Protein AF-0000000075735349 (afdb_homodimer)

Organism: Rhodopseudomonas palustris (strain ATCC BAA-98 / CGA009) (NCBI:txid258594)

Secondary structure (DSSP, 8-state):
-----TT-EEEESS-SSHHHHHHHHHHHHTT-EEEEE-TT----S-S-SPPHHHHHHHHHHHTT-EEEEE---TT-HHHHHHHHHHHHHHHS---EEEE-------B-GGG--HHHHHHHIIIIIIHHHHHHHHHHHHHHHHT-EEEEEE--HHHHH--TTBHHHHHHHHHHHHHHHHHHHHHGGGTEEEEEEEE----HHHHHHS-HHHHTT-SGGGTHHHHHHHTSTT--SS-EEEEETTEEEEEEEEE---EE--GGG-SHHHHHHTHHHHT--TT-B--SSHHHHHHHHHHHHHHHHT---/-----TT-EEEESS-SSHHHHHHHHHHHHTT-EEEEE-TT----S-S-SPPHHHHHHHHHHHTT-EEEEE---TT-HHHHHHHHHHHHHHHS---EEEE-------B-GGG--HHHHHHHIIIIIIHHHHHHHHHHHHHHHHT-EEEEEE--HHHHH--TTBHHHHHHHHHHHHHHHHHHHHHGGGTEEEEEEEE----HHHHHHS-HHHHTT-SGGGTHHHHHHHTSTT--SS-EEEEETTEEEEEEEEE---EE--GGG-SHHHHHHTHHHHT--TT-B--SSHHHHHHHHHHHHHHHHT---

Radius of gyration: 24.46 Å; Cα contacts (8 Å, |Δi|>4): 1498; chains: 2; bounding box: 56×72×63 Å

pLDDT: mean 94.28, std 10.88, range [37.41, 99.0]

Sequence (610 aa):
MAIRFDGRVAIVTGAGNGLGRAHALGLAALGAKVVVNDFGGARDGTGGSMTAAETVVEEIKKAGGTAMADGADVSNYEQVQAMVAKATKEWGSVDLLVANAGILRDKSFGKMELSDFQKVIDVHLAGTFYCCKAVWDGMKERNYGRIVLTTSSSGMFGNFGQANYGAAKAGIVGLMNVLAQEGRKTDIRVNTVSPTAATRMTEELLPPQALQLMKPEAITPAVLFLLSENAPTRTTLGAGAGSFAQIKIIETEGINLPENEWTPDGIAAHFAEISDDSKAQALEGAFQQTQKYVAQAAARLGIKMMAIRFDGRVAIVTGAGNGLGRAHALGLAALGAKVVVNDFGGARDGTGGSMTAAETVVEEIKKAGGTAMADGADVSNYEQVQAMVAKATKEWGSVDLLVANAGILRDKSFGKMELSDFQKVIDVHLAGTFYCCKAVWDGMKERNYGRIVLTTSSSGMFGNFGQANYGAAKAGIVGLMNVLAQEGRKTDIRVNTVSPTAATRMTEELLPPQALQLMKPEAITPAVLFLLSENAPTRTTLGAGAGSFAQIKIIETEGINLPENEWTPDGIAAHFAEISDDSKAQALEGAFQQTQKYVAQAAARLGIKM

Foldseek 3Di:
DDFAQALAEEEQAQCLDFLNVLLQLVNQVRHYEYEQEYAPQPPVPPDPDGDSSRVSQVVSVVVVGHYDYAHFQLLDLVSLLVSQVVSCVVRNAHAEYEADDFDDDFAAPVPDDPVRLVVRLSRQAVSLVSNCVNRVVRLQVQLGHFYEHEAAVCLVPNDGRCPSNNVRRVNVLVVQLVVCVVSVVSHHAYEYEHEDADDPVNVVVDDPVQNVLFGSNQRSVVVSQSRGSPHHHSWYWYTGSNDIDTDADKAALAADDDPVLPDPVSCVVCVCVRPDRPPIGGDSDPVSVVVSRVVRVCVVVVHDD/DDFAQALAEEEQAQCLDFLNVLLQLVNQVRHYEYEQEYAPQPPVPPDPDGDSSRVSQVVSVVVVGHYDYAHFQLLDLVSLLVSQVVSCVVRNAHAEYEADDFDDDFAAPVPDDPVRLVVRLSRQAVSLVSNCVNRVVRLQVQLGHFYEHEAAVCLVPNDGRCPSNNVRRVNVLVVQLVVCVVSVVSHHAYEYEHEDADDPVNVVVDDPVQNVLFGSNQRSVVVSQSRGSPHHHSWYWYTGSNDIDTDADKAALAADDDPVLPDPVSCVVCVCVRPDRPPIGGDSDPVSVVVSRVVRVCVVVVHDD

Structure (mmCIF, N/CA/C/O backbone):
data_AF-0000000075735349-model_v1
#
loop_
_entity.id
_entity.type
_entity.pdbx_description
1 polymer 'Possible 3-oxo-(Acyl) acyl carrier protein reductase'
#
loop_
_atom_site.group_PDB
_atom_site.id
_atom_site.type_symbol
_atom_site.label_atom_id
_atom_site.label_alt_id
_atom_site.label_comp_id
_atom_site.label_asym_id
_atom_site.label_entity_id
_atom_site.label_seq_id
_atom_site.pdbx_PDB_ins_code
_atom_site.Cartn_x
_atom_site.Cartn_y
_atom_site.Cartn_z
_atom_site.occupancy
_atom_site.B_iso_or_equiv
_atom_site.auth_seq_id
_atom_site.auth_comp_id
_atom_site.auth_asym_id
_atom_site.auth_atom_id
_atom_site.pdbx_PDB_model_num
ATOM 1 N N . MET A 1 1 ? 6.129 21 26.328 1 78.25 1 MET A N 1
ATOM 2 C CA . MET A 1 1 ? 5.797 22.312 25.766 1 78.25 1 MET A CA 1
ATOM 3 C C . MET A 1 1 ? 4.645 22.188 24.766 1 78.25 1 MET A C 1
ATOM 5 O O . MET A 1 1 ? 4.469 21.141 24.141 1 78.25 1 MET A O 1
ATOM 9 N N . ALA A 1 2 ? 3.865 23.25 24.656 1 95.06 2 ALA A N 1
ATOM 10 C CA . ALA A 1 2 ? 2.721 23.25 23.734 1 95.06 2 ALA A CA 1
ATOM 11 C C . ALA A 1 2 ? 3.174 23.141 22.297 1 95.06 2 ALA A C 1
ATOM 13 O O . ALA A 1 2 ? 4.18 23.734 21.906 1 95.06 2 ALA A O 1
ATOM 14 N N . ILE A 1 3 ? 2.529 22.312 21.531 1 98.25 3 ILE A N 1
ATOM 15 C CA . ILE A 1 3 ? 2.85 22.125 20.125 1 98.25 3 ILE A CA 1
ATOM 16 C C . ILE A 1 3 ? 2.463 23.391 19.344 1 98.25 3 ILE A C 1
ATOM 18 O O . ILE A 1 3 ? 1.313 23.828 19.406 1 98.25 3 ILE A O 1
ATOM 22 N N . ARG A 1 4 ? 3.408 23.953 18.734 1 98.62 4 ARG A N 1
ATOM 23 C CA . ARG A 1 4 ? 3.25 25.141 17.891 1 98.62 4 ARG A CA 1
ATOM 24 C C . ARG A 1 4 ? 4.094 25.016 16.625 1 98.62 4 ARG A C 1
ATOM 26 O O . ARG A 1 4 ? 4.961 24.156 16.516 1 98.62 4 ARG A O 1
ATOM 33 N N . PHE A 1 5 ? 3.818 25.938 15.648 1 98.69 5 PHE A N 1
ATOM 34 C CA . PHE A 1 5 ? 4.52 25.891 14.375 1 98.69 5 PHE A CA 1
ATOM 35 C C . PHE A 1 5 ? 5.023 27.266 13.977 1 98.69 5 PHE A C 1
ATOM 37 O O . PHE A 1 5 ? 5.133 27.578 12.789 1 98.69 5 PHE A O 1
ATOM 44 N N . ASP A 1 6 ? 5.32 28.078 14.977 1 98.12 6 ASP A N 1
ATOM 45 C CA . ASP A 1 6 ? 5.773 29.453 14.711 1 98.12 6 ASP A CA 1
ATOM 46 C C . ASP A 1 6 ? 7.004 29.453 13.812 1 98.12 6 ASP A C 1
ATOM 48 O O . ASP A 1 6 ? 7.98 28.75 14.086 1 98.12 6 ASP A O 1
ATOM 52 N N . GLY A 1 7 ? 6.883 30.234 12.734 1 96.62 7 GLY A N 1
ATOM 53 C CA . GLY A 1 7 ? 8.008 30.406 11.828 1 96.62 7 GLY A CA 1
ATOM 54 C C . GLY A 1 7 ? 8.117 29.297 10.797 1 96.62 7 GLY A C 1
ATOM 55 O O . GLY A 1 7 ? 8.938 29.375 9.875 1 96.62 7 GLY A O 1
ATOM 56 N N . ARG A 1 8 ? 7.332 28.312 10.945 1 98.62 8 ARG A N 1
ATOM 57 C CA . ARG A 1 8 ? 7.379 27.203 9.984 1 98.62 8 ARG A CA 1
ATOM 58 C C . ARG A 1 8 ? 6.484 27.484 8.781 1 98.62 8 ARG A C 1
ATOM 60 O O . ARG A 1 8 ? 5.465 28.172 8.906 1 98.62 8 ARG A O 1
ATOM 67 N N . VAL A 1 9 ? 6.875 27 7.664 1 98.94 9 VAL A N 1
ATOM 68 C CA . VAL A 1 9 ? 6.105 27.125 6.43 1 98.94 9 VAL A CA 1
ATOM 69 C C . VAL A 1 9 ? 5.52 25.766 6.047 1 98.94 9 VAL A C 1
ATOM 71 O O . VAL A 1 9 ? 6.246 24.781 5.965 1 98.94 9 VAL A O 1
ATOM 74 N N . ALA A 1 10 ? 4.188 25.766 5.836 1 98.94 10 ALA A N 1
ATOM 75 C CA . ALA A 1 10 ? 3.473 24.531 5.531 1 98.94 10 ALA A CA 1
ATOM 76 C C . ALA A 1 10 ? 2.797 24.609 4.168 1 98.94 10 ALA A C 1
ATOM 78 O O . ALA A 1 10 ? 2.301 25.656 3.771 1 98.94 10 ALA A O 1
ATOM 79 N N . ILE A 1 11 ? 2.836 23.516 3.445 1 99 11 ILE A N 1
ATOM 80 C CA . ILE A 1 11 ? 1.97 23.312 2.289 1 99 11 ILE A CA 1
ATOM 81 C C . ILE A 1 11 ? 0.898 22.281 2.621 1 99 11 ILE A C 1
ATOM 83 O O . ILE A 1 11 ? 1.207 21.188 3.125 1 99 11 ILE A O 1
ATOM 87 N N . VAL A 1 12 ? -0.338 22.594 2.422 1 98.94 12 VAL A N 1
ATOM 88 C CA . VAL A 1 12 ? -1.448 21.656 2.488 1 98.94 12 VAL A CA 1
ATOM 89 C C . VAL A 1 12 ? -2.123 21.547 1.122 1 98.94 12 VAL A C 1
ATOM 91 O O . VAL A 1 12 ? -2.66 22.547 0.612 1 98.94 12 VAL A O 1
ATOM 94 N N . THR A 1 13 ? -2.111 20.391 0.529 1 98.88 13 THR A N 1
ATOM 95 C CA . THR A 1 13 ? -2.744 20.234 -0.775 1 98.88 13 THR A CA 1
ATOM 96 C C . THR A 1 13 ? -4.203 19.812 -0.619 1 98.88 13 THR A C 1
ATOM 98 O O . THR A 1 13 ? -4.562 19.156 0.363 1 98.88 13 THR A O 1
ATOM 101 N N . GLY A 1 14 ? -4.992 20.141 -1.639 1 98.19 14 GLY A N 1
ATOM 102 C CA . GLY A 1 14 ? -6.418 19.891 -1.509 1 98.19 14 GLY A CA 1
ATOM 103 C C . GLY A 1 14 ? -7.043 20.594 -0.322 1 98.19 14 GLY A C 1
ATOM 104 O O . GLY A 1 14 ? -7.832 20 0.417 1 98.19 14 GLY A O 1
ATOM 105 N N . ALA A 1 15 ? -6.754 21.859 -0.136 1 98.38 15 ALA A N 1
ATOM 106 C CA . ALA A 1 15 ? -7.043 22.531 1.129 1 98.38 15 ALA A CA 1
ATOM 107 C C . ALA A 1 15 ? -8.172 23.547 0.967 1 98.38 15 ALA A C 1
ATOM 109 O O . ALA A 1 15 ? -8.391 24.375 1.848 1 98.38 15 ALA A O 1
ATOM 110 N N . GLY A 1 16 ? -8.844 23.516 -0.152 1 97.25 16 GLY A N 1
ATOM 111 C CA . GLY A 1 16 ? -9.914 24.469 -0.389 1 97.25 16 GLY A CA 1
ATOM 112 C C . GLY A 1 16 ? -11.18 24.141 0.379 1 97.25 16 GLY A C 1
ATOM 113 O O . GLY A 1 16 ? -12.023 25 0.602 1 97.25 16 GLY A O 1
ATOM 114 N N . ASN A 1 17 ? -11.367 22.891 0.734 1 94.88 17 ASN A N 1
ATOM 115 C CA . ASN A 1 17 ? -12.547 22.438 1.464 1 94.88 17 ASN A CA 1
ATOM 116 C C . ASN A 1 17 ? -12.227 21.234 2.348 1 94.88 17 ASN A C 1
ATOM 118 O O . ASN A 1 17 ? -11.094 20.75 2.354 1 94.88 17 ASN A O 1
ATOM 122 N N . GLY A 1 18 ? -13.133 20.859 3.17 1 94.38 18 GLY A N 1
ATOM 123 C CA . GLY A 1 18 ? -13.086 19.594 3.879 1 94.38 18 GLY A CA 1
ATOM 124 C C . GLY A 1 18 ? -11.883 19.469 4.797 1 94.38 18 GLY A C 1
ATOM 125 O O . GLY A 1 18 ? -11.578 20.375 5.562 1 94.38 18 GLY A O 1
ATOM 126 N N . LEU A 1 19 ? -11.305 18.281 4.801 1 96.5 19 LEU A N 1
ATOM 127 C CA . LEU A 1 19 ? -10.18 17.938 5.672 1 96.5 19 LEU A CA 1
ATOM 128 C C . LEU A 1 19 ? -9.016 18.906 5.453 1 96.5 19 LEU A C 1
ATOM 130 O O . LEU A 1 19 ? -8.461 19.438 6.414 1 96.5 19 LEU A O 1
ATOM 134 N N . GLY A 1 20 ? -8.695 19.141 4.137 1 98.06 20 GLY A N 1
ATOM 135 C CA . GLY A 1 20 ? -7.574 20.016 3.828 1 98.06 20 GLY A CA 1
ATOM 136 C C . GLY A 1 20 ? -7.738 21.422 4.391 1 98.06 20 GLY A C 1
ATOM 137 O O . GLY A 1 20 ? -6.789 21.984 4.934 1 98.06 20 GLY A O 1
ATOM 138 N N . ARG A 1 21 ? -8.93 21.953 4.23 1 98.31 21 ARG A N 1
ATOM 139 C CA . ARG A 1 21 ? -9.227 23.25 4.805 1 98.31 21 ARG A CA 1
ATOM 140 C C . ARG A 1 21 ? -9.008 23.25 6.312 1 98.31 21 ARG A C 1
ATOM 142 O O . ARG A 1 21 ? -8.398 24.172 6.859 1 98.31 21 ARG A O 1
ATOM 149 N N . ALA A 1 22 ? -9.523 22.25 6.992 1 98.31 22 ALA A N 1
ATOM 150 C CA . ALA A 1 22 ? -9.391 22.156 8.445 1 98.31 22 ALA A CA 1
ATOM 151 C C . ALA A 1 22 ? -7.922 22.078 8.859 1 98.31 22 ALA A C 1
ATOM 153 O O . ALA A 1 22 ? -7.52 22.672 9.859 1 98.31 22 ALA A O 1
ATOM 154 N N . HIS A 1 23 ? -7.117 21.266 8.109 1 98.88 23 HIS A N 1
ATOM 155 C CA . HIS A 1 23 ? -5.691 21.172 8.398 1 98.88 23 HIS A CA 1
ATOM 156 C C . HIS A 1 23 ? -5.004 22.531 8.25 1 98.88 23 HIS A C 1
ATOM 158 O O . HIS A 1 23 ? -4.195 22.922 9.094 1 98.88 23 HIS A O 1
ATOM 164 N N . ALA A 1 24 ? -5.328 23.25 7.125 1 98.94 24 ALA A N 1
ATOM 165 C CA . ALA A 1 24 ? -4.723 24.547 6.848 1 98.94 24 ALA A CA 1
ATOM 166 C C . ALA A 1 24 ? -5.055 25.547 7.945 1 98.94 24 ALA A C 1
ATOM 168 O O . ALA A 1 24 ? -4.172 26.25 8.445 1 98.94 24 ALA A O 1
ATOM 169 N N . LEU A 1 25 ? -6.316 25.609 8.32 1 98.88 25 LEU A N 1
ATOM 170 C CA . LEU A 1 25 ? -6.742 26.5 9.383 1 98.88 25 LEU A CA 1
ATOM 171 C C . LEU A 1 25 ? -6.059 26.156 10.703 1 98.88 25 LEU A C 1
ATOM 173 O O . LEU A 1 25 ? -5.625 27.047 11.438 1 98.88 25 LEU A O 1
ATOM 177 N N . GLY A 1 26 ? -5.965 24.844 11 1 98.81 26 GLY A N 1
ATOM 178 C CA . GLY A 1 26 ? -5.312 24.391 12.219 1 98.81 26 GLY A CA 1
ATOM 179 C C . GLY A 1 26 ? -3.846 24.766 12.289 1 98.81 26 GLY A C 1
ATOM 180 O O . GLY A 1 26 ? -3.361 25.234 13.328 1 98.81 26 GLY A O 1
ATOM 181 N N . LEU A 1 27 ? -3.123 24.594 11.219 1 98.94 27 LEU A N 1
ATOM 182 C CA . LEU A 1 27 ? -1.71 24.953 11.148 1 98.94 27 LEU A CA 1
ATOM 183 C C . LEU A 1 27 ? -1.516 26.453 11.336 1 98.94 27 LEU A C 1
ATOM 185 O O . LEU A 1 27 ? -0.65 26.875 12.109 1 98.94 27 LEU A O 1
ATOM 189 N N . ALA A 1 28 ? -2.336 27.266 10.648 1 98.94 28 ALA A N 1
ATOM 190 C CA . ALA A 1 28 ? -2.232 28.719 10.742 1 98.94 28 ALA A CA 1
ATOM 191 C C . ALA A 1 28 ? -2.529 29.188 12.156 1 98.94 28 ALA A C 1
ATOM 193 O O . ALA A 1 28 ? -1.849 30.094 12.672 1 98.94 28 ALA A O 1
ATOM 194 N N . ALA A 1 29 ? -3.525 28.594 12.766 1 98.75 29 ALA A N 1
ATOM 195 C CA . ALA A 1 29 ? -3.924 28.984 14.117 1 98.75 29 ALA A CA 1
ATOM 196 C C . ALA A 1 29 ? -2.793 28.734 15.109 1 98.75 29 ALA A C 1
ATOM 198 O O . ALA A 1 29 ? -2.721 29.391 16.156 1 98.75 29 ALA A O 1
ATOM 199 N N . LEU A 1 30 ? -1.912 27.812 14.742 1 98.75 30 LEU A N 1
ATOM 200 C CA . LEU A 1 30 ? -0.814 27.484 15.648 1 98.75 30 LEU A CA 1
ATOM 201 C C . LEU A 1 30 ? 0.494 28.094 15.156 1 98.75 30 LEU A C 1
ATOM 203 O O . LEU A 1 30 ? 1.575 27.672 15.562 1 98.75 30 LEU A O 1
ATOM 207 N N . GLY A 1 31 ? 0.455 29 14.156 1 98.75 31 GLY A N 1
ATOM 208 C CA . GLY A 1 31 ? 1.582 29.875 13.914 1 98.75 31 GLY A CA 1
ATOM 209 C C . GLY A 1 31 ? 2.252 29.641 12.578 1 98.75 31 GLY A C 1
ATOM 210 O O . GLY A 1 31 ? 3.127 30.406 12.164 1 98.75 31 GLY A O 1
ATOM 211 N N . ALA A 1 32 ? 1.852 28.656 11.883 1 98.94 32 ALA A N 1
ATOM 212 C CA . ALA A 1 32 ? 2.502 28.359 10.609 1 98.94 32 ALA A CA 1
ATOM 213 C C . ALA A 1 32 ? 2.082 29.344 9.523 1 98.94 32 ALA A C 1
ATOM 215 O O . ALA A 1 32 ? 0.975 29.891 9.57 1 98.94 32 ALA A O 1
ATOM 216 N N . LYS A 1 33 ? 2.951 29.594 8.609 1 98.94 33 LYS A N 1
ATOM 217 C CA . LYS A 1 33 ? 2.576 30.156 7.316 1 98.94 33 LYS A CA 1
ATOM 218 C C . LYS A 1 33 ? 2.137 29.062 6.348 1 98.94 33 LYS A C 1
ATOM 220 O O . LYS A 1 33 ? 2.846 28.062 6.156 1 98.94 33 LYS A O 1
ATOM 225 N N . VAL A 1 34 ? 0.966 29.25 5.723 1 98.94 34 VAL A N 1
ATOM 226 C CA . VAL A 1 34 ? 0.38 28.094 5.066 1 98.94 34 VAL A CA 1
ATOM 227 C C . VAL A 1 34 ? 0.146 28.406 3.588 1 98.94 34 VAL A C 1
ATOM 229 O O . VAL A 1 34 ? -0.499 29.391 3.248 1 98.94 34 VAL A O 1
ATOM 232 N N . VAL A 1 35 ? 0.739 27.609 2.688 1 98.94 35 VAL A N 1
ATOM 233 C CA . VAL A 1 35 ? 0.264 27.547 1.31 1 98.94 35 VAL A CA 1
ATOM 234 C C . VAL A 1 35 ? -0.992 26.672 1.236 1 98.94 35 VAL A C 1
ATOM 236 O O . VAL A 1 35 ? -0.942 25.469 1.511 1 98.94 35 VAL A O 1
ATOM 239 N N . VAL A 1 36 ? -2.102 27.312 0.899 1 98.88 36 VAL A N 1
ATOM 240 C CA . VAL A 1 36 ? -3.365 26.609 0.68 1 98.88 36 VAL A CA 1
ATOM 241 C C . VAL A 1 36 ? -3.492 26.219 -0.791 1 98.88 36 VAL A C 1
ATOM 243 O O . VAL A 1 36 ? -3.822 27.062 -1.635 1 98.88 36 VAL A O 1
ATOM 246 N N . ASN A 1 37 ? -3.27 24.953 -1.057 1 98.75 37 ASN A N 1
ATOM 247 C CA . ASN A 1 37 ? -3.334 24.469 -2.432 1 98.75 37 ASN A CA 1
ATOM 248 C C . ASN A 1 37 ? -4.676 23.812 -2.729 1 98.75 37 ASN A C 1
ATOM 250 O O . ASN A 1 37 ? -5.156 23 -1.936 1 98.75 37 ASN A O 1
ATOM 254 N N . ASP A 1 38 ? -5.293 24.109 -3.816 1 97.5 38 ASP A N 1
ATOM 255 C CA . ASP A 1 38 ? -6.461 23.406 -4.344 1 97.5 38 ASP A CA 1
ATOM 256 C C . ASP A 1 38 ? -6.562 23.578 -5.859 1 97.5 38 ASP A C 1
ATOM 258 O O . ASP A 1 38 ? -6.539 24.703 -6.367 1 97.5 38 ASP A O 1
ATOM 262 N N . PHE A 1 39 ? -6.715 22.328 -6.453 1 89.31 39 PHE A N 1
ATOM 263 C CA . PHE A 1 39 ? -6.805 22.359 -7.906 1 89.31 39 PHE A CA 1
ATOM 264 C C . PHE A 1 39 ? -8.102 23.016 -8.359 1 89.31 39 PHE A C 1
ATOM 266 O O . PHE A 1 39 ? -9.18 22.703 -7.844 1 89.31 39 PHE A O 1
ATOM 273 N N . GLY A 1 40 ? -8.258 23.828 -9.461 1 70.5 40 GLY A N 1
ATOM 274 C CA . GLY A 1 40 ? -9.422 24.453 -10.062 1 70.5 40 GLY A CA 1
ATOM 275 C C . GLY A 1 40 ? -9.375 25.969 -10 1 70.5 40 GLY A C 1
ATOM 276 O O . GLY A 1 40 ? -10.25 26.641 -10.547 1 70.5 40 GLY A O 1
ATOM 277 N N . GLY A 1 41 ? -8.617 26.531 -9.133 1 52.69 41 GLY A N 1
ATOM 278 C CA . GLY A 1 41 ? -8.75 27.969 -9.031 1 52.69 41 GLY A CA 1
ATOM 279 C C . GLY A 1 41 ? -8.367 28.703 -10.305 1 52.69 41 GLY A C 1
ATOM 280 O O . GLY A 1 41 ? -8.344 29.922 -10.344 1 52.69 41 GLY A O 1
ATOM 281 N N . ALA A 1 42 ? -7.441 28.078 -11.125 1 43.78 42 ALA A N 1
ATOM 282 C CA . ALA A 1 42 ? -7.09 29.078 -12.141 1 43.78 42 ALA A CA 1
ATOM 283 C C . ALA A 1 42 ? -8.32 29.5 -12.938 1 43.78 42 ALA A C 1
ATOM 285 O O . ALA A 1 42 ? -8.883 28.703 -13.688 1 43.78 42 ALA A O 1
ATOM 286 N N . ARG A 1 43 ? -9.188 30.109 -12.281 1 40.06 43 ARG A N 1
ATOM 287 C CA . ARG A 1 43 ? -10.25 30.766 -13.039 1 40.06 43 ARG A CA 1
ATOM 288 C C . ARG A 1 43 ? -9.688 31.5 -14.25 1 40.06 43 ARG A C 1
ATOM 290 O O . ARG A 1 43 ? -8.648 32.156 -14.164 1 40.06 43 ARG A O 1
ATOM 297 N N . ASP A 1 44 ? -9.836 30.797 -15.336 1 37.41 44 ASP A N 1
ATOM 298 C CA . ASP A 1 44 ? -9.578 31.641 -16.5 1 37.41 44 ASP A CA 1
ATOM 299 C C . ASP A 1 44 ? -9.781 33.125 -16.156 1 37.41 44 ASP A C 1
ATOM 301 O O . ASP A 1 44 ? -9.828 33.969 -17.062 1 37.41 44 ASP A O 1
ATOM 305 N N . GLY A 1 45 ? -9.438 33.594 -15.18 1 40.12 45 GLY A N 1
ATOM 306 C CA . GLY A 1 45 ? -9.5 35.031 -14.992 1 40.12 45 GLY A CA 1
ATOM 307 C C . GLY A 1 45 ? -10.914 35.594 -15.109 1 40.12 45 GLY A C 1
ATOM 308 O O . GLY A 1 45 ? -11.125 36.812 -14.984 1 40.12 45 GLY A O 1
ATOM 309 N N . THR A 1 46 ? -11.68 34.938 -15.945 1 42.16 46 THR A N 1
ATOM 310 C CA . THR A 1 46 ? -12.82 35.781 -16.312 1 42.16 46 THR A CA 1
ATOM 311 C C . THR A 1 46 ? -13.75 36 -15.109 1 42.16 46 THR A C 1
ATOM 313 O O . THR A 1 46 ? -14.586 36.906 -15.117 1 42.16 46 THR A O 1
ATOM 316 N N . GLY A 1 47 ? -14.32 34.844 -14.289 1 43.34 47 GLY A N 1
ATOM 317 C CA . GLY A 1 47 ? -15.336 35.219 -13.32 1 43.34 47 GLY A CA 1
ATOM 318 C C . GLY A 1 47 ? -14.773 35.5 -11.938 1 43.34 47 GLY A C 1
ATOM 319 O O . GLY A 1 47 ? -13.711 35 -11.586 1 43.34 47 GLY A O 1
ATOM 320 N N . GLY A 1 48 ? -14.836 36.781 -11.391 1 53.44 48 GLY A N 1
ATOM 321 C CA . GLY A 1 48 ? -14.57 37.625 -10.234 1 53.44 48 GLY A CA 1
ATOM 322 C C . GLY A 1 48 ? -14.547 36.875 -8.922 1 53.44 48 GLY A C 1
ATOM 323 O O . GLY A 1 48 ? -14.312 37.438 -7.863 1 53.44 48 GLY A O 1
ATOM 324 N N . SER A 1 49 ? -15.062 35.625 -8.781 1 67.5 49 SER A N 1
ATOM 325 C CA . SER A 1 49 ? -15.266 35.031 -7.465 1 67.5 49 SER A CA 1
ATOM 326 C C . SER A 1 49 ? -14.016 34.281 -7 1 67.5 49 SER A C 1
ATOM 328 O O . SER A 1 49 ? -13.25 33.781 -7.82 1 67.5 49 SER A O 1
ATOM 330 N N . MET A 1 50 ? -13.625 34.469 -5.82 1 84 50 MET A N 1
ATOM 331 C CA . MET A 1 50 ? -12.492 33.812 -5.172 1 84 50 MET A CA 1
ATOM 332 C C . MET A 1 50 ? -12.547 32.312 -5.352 1 84 50 MET A C 1
ATOM 334 O O . MET A 1 50 ? -13.625 31.703 -5.316 1 84 50 MET A O 1
ATOM 338 N N . THR A 1 51 ? -11.453 31.75 -5.656 1 91 51 THR A N 1
ATOM 339 C CA . THR A 1 51 ? -11.352 30.297 -5.641 1 91 51 THR A CA 1
ATOM 340 C C . THR A 1 51 ? -11.523 29.75 -4.223 1 91 51 THR A C 1
ATOM 342 O O . THR A 1 51 ? -11.508 30.516 -3.256 1 91 51 THR A O 1
ATOM 345 N N . ALA A 1 52 ? -11.734 28.453 -4.098 1 95.19 52 ALA A N 1
ATOM 346 C CA . ALA A 1 52 ? -11.852 27.828 -2.785 1 95.19 52 ALA A CA 1
ATOM 347 C C . ALA A 1 52 ? -10.594 28.062 -1.95 1 95.19 52 ALA A C 1
ATOM 349 O O . ALA A 1 52 ? -10.68 28.359 -0.758 1 95.19 52 ALA A O 1
ATOM 350 N N . ALA A 1 53 ? -9.414 27.953 -2.551 1 97.69 53 ALA A N 1
ATOM 351 C CA . ALA A 1 53 ? -8.148 28.188 -1.851 1 97.69 53 ALA A CA 1
ATOM 352 C C . ALA A 1 53 ? -8.055 29.625 -1.362 1 97.69 53 ALA A C 1
ATOM 354 O O . ALA A 1 53 ? -7.641 29.875 -0.229 1 97.69 53 ALA A O 1
ATOM 355 N N . GLU A 1 54 ? -8.43 30.562 -2.156 1 97.69 54 GLU A N 1
ATOM 356 C CA . GLU A 1 54 ? -8.391 31.984 -1.79 1 97.69 54 GLU A CA 1
ATOM 357 C C . GLU A 1 54 ? -9.336 32.281 -0.626 1 97.69 54 GLU A C 1
ATOM 359 O O . GLU A 1 54 ? -9.031 33.094 0.231 1 97.69 54 GLU A O 1
ATOM 364 N N . THR A 1 55 ? -10.492 31.609 -0.672 1 97.69 55 THR A N 1
ATOM 365 C CA . THR A 1 55 ? -11.445 31.781 0.42 1 97.69 55 THR A CA 1
ATOM 366 C C . THR A 1 55 ? -10.828 31.344 1.746 1 97.69 55 THR A C 1
ATOM 368 O O . THR A 1 55 ? -10.977 32.031 2.762 1 97.69 55 THR A O 1
ATOM 371 N N . VAL A 1 56 ? -10.125 30.234 1.744 1 98.56 56 VAL A N 1
ATOM 372 C CA . VAL A 1 56 ? -9.469 29.734 2.949 1 98.56 56 VAL A CA 1
ATOM 373 C C . VAL A 1 56 ? -8.352 30.688 3.363 1 98.56 56 VAL A C 1
ATOM 375 O O . VAL A 1 56 ? -8.164 30.953 4.555 1 98.56 56 VAL A O 1
ATOM 378 N N . VAL A 1 57 ? -7.605 31.234 2.455 1 98.75 57 VAL A N 1
ATOM 379 C CA . VAL A 1 57 ? -6.539 32.188 2.736 1 98.75 57 VAL A CA 1
ATOM 380 C C . VAL A 1 57 ? -7.117 33.406 3.438 1 98.75 57 VAL A C 1
ATOM 382 O O . VAL A 1 57 ? -6.555 33.875 4.426 1 98.75 57 VAL A O 1
ATOM 385 N N . GLU A 1 58 ? -8.219 33.875 2.934 1 98.62 58 GLU A N 1
ATOM 386 C CA . GLU A 1 58 ? -8.852 35.062 3.545 1 98.62 58 GLU A CA 1
ATOM 387 C C . GLU A 1 58 ? -9.297 34.75 4.973 1 98.62 58 GLU A C 1
ATOM 389 O O . GLU A 1 58 ? -9.18 35.594 5.855 1 98.62 58 GLU A O 1
ATOM 394 N N . GLU A 1 59 ? -9.844 33.562 5.145 1 98.69 59 GLU A N 1
ATOM 395 C CA . GLU A 1 59 ? -10.234 33.156 6.492 1 98.69 59 GLU A CA 1
ATOM 396 C C . GLU A 1 59 ? -9.031 33.125 7.43 1 98.69 59 GLU A C 1
ATOM 398 O O . GLU A 1 59 ? -9.125 33.562 8.578 1 98.69 59 GLU A O 1
ATOM 403 N N . ILE A 1 60 ? -7.914 32.625 6.984 1 98.88 60 ILE A N 1
ATOM 404 C CA . ILE A 1 60 ? -6.691 32.562 7.777 1 98.88 60 ILE A CA 1
ATOM 405 C C . ILE A 1 60 ? -6.215 33.969 8.102 1 98.88 60 ILE A C 1
ATOM 407 O O . ILE A 1 60 ? -5.887 34.281 9.258 1 98.88 60 ILE A O 1
ATOM 411 N N . LYS A 1 61 ? -6.203 34.844 7.16 1 98.81 61 LYS A N 1
ATOM 412 C CA . LYS A 1 61 ? -5.738 36.188 7.352 1 98.81 61 LYS A CA 1
ATOM 413 C C . LYS A 1 61 ? -6.645 36.969 8.32 1 98.81 61 LYS A C 1
ATOM 415 O O . LYS A 1 61 ? -6.164 37.719 9.172 1 98.81 61 LYS A O 1
ATOM 420 N N . LYS A 1 62 ? -7.918 36.781 8.141 1 98.69 62 LYS A N 1
ATOM 421 C CA . LYS A 1 62 ? -8.875 37.406 9.031 1 98.69 62 LYS A CA 1
ATOM 422 C C . LYS A 1 62 ? -8.648 37 10.484 1 98.69 62 LYS A C 1
ATOM 424 O O . LYS A 1 62 ? -8.883 37.781 11.406 1 98.69 62 LYS A O 1
ATOM 429 N N . ALA A 1 63 ? -8.172 35.812 10.656 1 98.56 63 ALA A N 1
ATOM 430 C CA . ALA A 1 63 ? -7.906 35.281 11.992 1 98.56 63 ALA A CA 1
ATOM 431 C C . ALA A 1 63 ? -6.512 35.688 12.469 1 98.56 63 ALA A C 1
ATOM 433 O O . ALA A 1 63 ? -6.09 35.281 13.562 1 98.56 63 ALA A O 1
ATOM 434 N N . GLY A 1 64 ? -5.742 36.438 11.641 1 98.5 64 GLY A N 1
ATOM 435 C CA . GLY A 1 64 ? -4.441 36.938 12.039 1 98.5 64 GLY A CA 1
ATOM 436 C C . GLY A 1 64 ? -3.287 36.094 11.555 1 98.5 64 GLY A C 1
ATOM 437 O O . GLY A 1 64 ? -2.133 36.312 11.914 1 98.5 64 GLY A O 1
ATOM 438 N N . GLY A 1 65 ? -3.607 35.031 10.75 1 98.81 65 GLY A N 1
ATOM 439 C CA . GLY A 1 65 ? -2.564 34.156 10.242 1 98.81 65 GLY A CA 1
ATOM 440 C C . GLY A 1 65 ? -1.99 34.625 8.922 1 98.81 65 GLY A C 1
ATOM 441 O O . GLY A 1 65 ? -2.354 35.688 8.414 1 98.81 65 GLY A O 1
ATOM 442 N N . THR A 1 66 ? -1.029 33.875 8.422 1 98.81 66 THR A N 1
ATOM 443 C CA . THR A 1 66 ? -0.37 34.156 7.145 1 98.81 66 THR A CA 1
ATOM 444 C C . THR A 1 66 ? -0.58 32.969 6.188 1 98.81 66 THR A C 1
ATOM 446 O O . THR A 1 66 ? -0.34 31.812 6.551 1 98.81 66 THR A O 1
ATOM 449 N N . ALA A 1 67 ? -1.049 33.281 5.043 1 98.88 67 ALA A N 1
ATOM 450 C CA . ALA A 1 67 ? -1.28 32.219 4.059 1 98.88 67 ALA A CA 1
ATOM 451 C C . ALA A 1 67 ? -1.239 32.781 2.639 1 98.88 67 ALA A C 1
ATOM 453 O O . ALA A 1 67 ? -1.359 34 2.432 1 98.88 67 ALA A O 1
ATOM 454 N N . MET A 1 68 ? -1.022 31.984 1.668 1 98.62 68 MET A N 1
ATOM 455 C CA . MET A 1 68 ? -1.166 32.281 0.247 1 98.62 68 MET A CA 1
ATOM 456 C C . MET A 1 68 ? -1.84 31.141 -0.49 1 98.62 68 MET A C 1
ATOM 458 O O . MET A 1 68 ? -1.727 29.984 -0.079 1 98.62 68 MET A O 1
ATOM 462 N N . ALA A 1 69 ? -2.537 31.438 -1.539 1 98.31 69 ALA A N 1
ATOM 463 C CA . ALA A 1 69 ? -3.242 30.453 -2.342 1 98.31 69 ALA A CA 1
ATOM 464 C C . ALA A 1 69 ? -2.359 29.938 -3.475 1 98.31 69 ALA A C 1
ATOM 466 O O . ALA A 1 69 ? -1.508 30.656 -3.988 1 98.31 69 ALA A O 1
ATOM 467 N N . ASP A 1 70 ? -2.525 28.688 -3.822 1 98.19 70 ASP A N 1
ATOM 468 C CA . ASP A 1 70 ? -1.867 28.078 -4.977 1 98.19 70 ASP A CA 1
ATOM 469 C C . ASP A 1 70 ? -2.811 27.141 -5.715 1 98.19 70 ASP A C 1
ATOM 471 O O . ASP A 1 70 ? -3.6 26.422 -5.086 1 98.19 70 ASP A O 1
ATOM 475 N N . GLY A 1 71 ? -2.719 27.062 -7.016 1 97.69 71 GLY A N 1
ATOM 476 C CA . GLY A 1 71 ? -3.648 26.281 -7.816 1 97.69 71 GLY A CA 1
ATOM 477 C C . GLY A 1 71 ? -2.992 25.109 -8.516 1 97.69 71 GLY A C 1
ATOM 478 O O . GLY A 1 71 ? -3.549 24.547 -9.461 1 97.69 71 GLY A O 1
ATOM 479 N N . ALA A 1 72 ? -1.851 24.672 -8.07 1 97.94 72 ALA A N 1
ATOM 480 C CA . ALA A 1 72 ? -1.105 23.609 -8.727 1 97.94 72 ALA A CA 1
ATOM 481 C C . ALA A 1 72 ? -1.911 22.312 -8.75 1 97.94 72 ALA A C 1
ATOM 483 O O . ALA A 1 72 ? -2.562 21.953 -7.762 1 97.94 72 ALA A O 1
ATOM 484 N N . ASP A 1 73 ? -1.899 21.656 -9.898 1 98 73 ASP A N 1
ATOM 485 C CA . ASP A 1 73 ? -2.301 20.266 -10.008 1 98 73 ASP A CA 1
ATOM 486 C C . ASP A 1 73 ? -1.22 19.328 -9.453 1 98 73 ASP A C 1
ATOM 488 O O . ASP A 1 73 ? -0.131 19.234 -10.023 1 98 73 ASP A O 1
ATOM 492 N N . VAL A 1 74 ? -1.579 18.625 -8.406 1 98.69 74 VAL A N 1
ATOM 493 C CA . VAL A 1 74 ? -0.558 17.844 -7.727 1 98.69 74 VAL A CA 1
ATOM 494 C C . VAL A 1 74 ? -0.072 16.719 -8.648 1 98.69 74 VAL A C 1
ATOM 496 O O . VAL A 1 74 ? 0.985 16.125 -8.414 1 98.69 74 VAL A O 1
ATOM 499 N N . SER A 1 75 ? -0.833 16.344 -9.68 1 98.12 75 SER A N 1
ATOM 500 C CA . SER A 1 75 ? -0.416 15.305 -10.609 1 98.12 75 SER A CA 1
ATOM 501 C C . SER A 1 75 ? 0.483 15.867 -11.703 1 98.12 75 SER A C 1
ATOM 503 O O . SER A 1 75 ? 0.792 15.18 -12.68 1 98.12 75 SER A O 1
ATOM 505 N N . ASN A 1 76 ? 0.851 17.109 -11.617 1 98.31 76 ASN A N 1
ATOM 506 C CA . ASN A 1 76 ? 1.803 17.781 -12.492 1 98.31 76 ASN A CA 1
ATOM 507 C C . ASN A 1 76 ? 3.027 18.266 -11.719 1 98.31 76 ASN A C 1
ATOM 509 O O . ASN A 1 76 ? 2.967 19.281 -11.031 1 98.31 76 ASN A O 1
ATOM 513 N N . TYR A 1 77 ? 4.16 17.625 -11.945 1 98.62 77 TYR A N 1
ATOM 514 C CA . TYR A 1 77 ? 5.332 17.875 -11.109 1 98.62 77 TYR A CA 1
ATOM 515 C C . TYR A 1 77 ? 5.863 19.281 -11.305 1 98.62 77 TYR A C 1
ATOM 517 O O . TYR A 1 77 ? 6.34 19.906 -10.359 1 98.62 77 TYR A O 1
ATOM 525 N N . GLU A 1 78 ? 5.816 19.781 -12.484 1 98.56 78 GLU A N 1
ATOM 526 C CA . GLU A 1 78 ? 6.293 21.141 -12.742 1 98.56 78 GLU A CA 1
ATOM 527 C C . GLU A 1 78 ? 5.496 22.172 -11.938 1 98.56 78 GLU A C 1
ATOM 529 O O . GLU A 1 78 ? 6.066 23.109 -11.391 1 98.56 78 GLU A O 1
ATOM 534 N N . GLN A 1 79 ? 4.223 22 -11.883 1 98.56 79 GLN A N 1
ATOM 535 C CA . GLN A 1 79 ? 3.379 22.906 -11.117 1 98.56 79 GLN A CA 1
ATOM 536 C C . GLN A 1 79 ? 3.645 22.781 -9.617 1 98.56 79 GLN A C 1
ATOM 538 O O . GLN A 1 79 ? 3.641 23.766 -8.891 1 98.56 79 GLN A O 1
ATOM 543 N N . VAL A 1 80 ? 3.898 21.547 -9.172 1 98.81 80 VAL A N 1
ATOM 544 C CA . VAL A 1 80 ? 4.219 21.297 -7.77 1 98.81 80 VAL A CA 1
ATOM 545 C C . VAL A 1 80 ? 5.539 21.984 -7.414 1 98.81 80 VAL A C 1
ATOM 547 O O . VAL A 1 80 ? 5.652 22.609 -6.363 1 98.81 80 VAL A O 1
ATOM 550 N N . GLN A 1 81 ? 6.508 21.844 -8.281 1 98.75 81 GLN A N 1
ATOM 551 C CA . GLN A 1 81 ? 7.793 22.5 -8.055 1 98.75 81 GLN A CA 1
ATOM 552 C C . GLN A 1 81 ? 7.625 24.016 -7.969 1 98.75 81 GLN A C 1
ATOM 554 O O . GLN A 1 81 ? 8.258 24.656 -7.137 1 98.75 81 GLN A O 1
ATOM 559 N N . ALA A 1 82 ? 6.805 24.547 -8.844 1 98.75 82 ALA A N 1
ATOM 560 C CA . ALA A 1 82 ? 6.559 25.984 -8.844 1 98.75 82 ALA A CA 1
ATOM 561 C C . ALA A 1 82 ? 5.914 26.422 -7.539 1 98.75 82 ALA A C 1
ATOM 563 O O . ALA A 1 82 ? 6.219 27.5 -7.023 1 98.75 82 ALA A O 1
ATOM 564 N N . MET A 1 83 ? 5.02 25.641 -7.023 1 98.69 83 MET A N 1
ATOM 565 C CA . MET A 1 83 ? 4.371 25.922 -5.746 1 98.69 83 MET A CA 1
ATOM 566 C C . MET A 1 83 ? 5.395 25.984 -4.617 1 98.69 83 MET A C 1
ATOM 568 O O . MET A 1 83 ? 5.379 26.906 -3.812 1 98.69 83 MET A O 1
ATOM 572 N N . VAL A 1 84 ? 6.289 25 -4.57 1 98.88 84 VAL A N 1
ATOM 573 C CA . VAL A 1 84 ? 7.316 24.938 -3.533 1 98.88 84 VAL A CA 1
ATOM 574 C C . VAL A 1 84 ? 8.281 26.109 -3.693 1 98.88 84 VAL A C 1
ATOM 576 O O . VAL A 1 84 ? 8.672 26.734 -2.707 1 98.88 84 VAL A O 1
ATOM 579 N N . ALA A 1 85 ? 8.633 26.391 -4.922 1 98.75 85 ALA A N 1
ATOM 580 C CA . ALA A 1 85 ? 9.547 27.5 -5.207 1 98.75 85 ALA A CA 1
ATOM 581 C C . ALA A 1 85 ? 8.938 28.844 -4.766 1 98.75 85 ALA A C 1
ATOM 583 O O . ALA A 1 85 ? 9.641 29.703 -4.238 1 98.75 85 ALA A O 1
ATOM 584 N N . LYS A 1 86 ? 7.684 29.031 -5.039 1 98.44 86 LYS A N 1
ATOM 585 C CA . LYS A 1 86 ? 6.988 30.25 -4.648 1 98.44 86 LYS A CA 1
ATOM 586 C C . LYS A 1 86 ? 7.012 30.438 -3.133 1 98.44 86 LYS A C 1
ATOM 588 O O . LYS A 1 86 ? 7.297 31.531 -2.641 1 98.44 86 LYS A O 1
ATOM 593 N N . ALA A 1 87 ? 6.715 29.375 -2.396 1 98.69 87 ALA A N 1
ATOM 594 C CA . ALA A 1 87 ? 6.742 29.422 -0.937 1 98.69 87 ALA A CA 1
ATOM 595 C C . ALA A 1 87 ? 8.148 29.703 -0.425 1 98.69 87 ALA A C 1
ATOM 597 O O . ALA A 1 87 ? 8.336 30.5 0.508 1 98.69 87 ALA A O 1
ATOM 598 N N . THR A 1 88 ? 9.125 29.078 -1.025 1 98.44 88 THR A N 1
ATOM 599 C CA . THR A 1 88 ? 10.516 29.25 -0.628 1 98.44 88 THR A CA 1
ATOM 600 C C . THR A 1 88 ? 10.984 30.672 -0.883 1 98.44 88 THR A C 1
ATOM 602 O O . THR A 1 88 ? 11.688 31.266 -0.059 1 98.44 88 THR A O 1
ATOM 605 N N . LYS A 1 89 ? 10.625 31.188 -2.037 1 98.25 89 LYS A N 1
ATOM 606 C CA . LYS A 1 89 ? 10.984 32.562 -2.373 1 98.25 89 LYS A CA 1
ATOM 607 C C . LYS A 1 89 ? 10.359 33.531 -1.394 1 98.25 89 LYS A C 1
ATOM 609 O O . LYS A 1 89 ? 11.016 34.5 -0.943 1 98.25 89 LYS A O 1
ATOM 614 N N . GLU A 1 90 ? 9.148 33.312 -1.041 1 98.31 90 GLU A N 1
ATOM 615 C CA . GLU A 1 90 ? 8.398 34.25 -0.214 1 98.31 90 GLU A CA 1
ATOM 616 C C . GLU A 1 90 ? 8.773 34.094 1.26 1 98.31 90 GLU A C 1
ATOM 618 O O . GLU A 1 90 ? 8.883 35.094 1.977 1 98.31 90 GLU A O 1
ATOM 623 N N . TRP A 1 91 ? 8.922 32.875 1.683 1 98.56 91 TRP A N 1
ATOM 624 C CA . TRP A 1 91 ? 8.977 32.688 3.129 1 98.56 91 TRP A CA 1
ATOM 625 C C . TRP A 1 91 ? 10.25 31.938 3.527 1 98.56 91 TRP A C 1
ATOM 627 O O . TRP A 1 91 ? 10.477 31.688 4.711 1 98.56 91 TRP A O 1
ATOM 637 N N . GLY A 1 92 ? 11.094 31.484 2.547 1 97.44 92 GLY A N 1
ATOM 638 C CA . GLY A 1 92 ? 12.422 30.984 2.834 1 97.44 92 GLY A CA 1
ATOM 639 C C . GLY A 1 92 ? 12.531 29.469 2.74 1 97.44 92 GLY A C 1
ATOM 640 O O . GLY A 1 92 ? 13.562 28.938 2.326 1 97.44 92 GLY A O 1
ATOM 641 N N . SER A 1 93 ? 11.523 28.781 3.148 1 95.75 93 SER A N 1
ATOM 642 C CA . SER A 1 93 ? 11.594 27.328 3.184 1 95.75 93 SER A CA 1
ATOM 643 C C . SER A 1 93 ? 10.203 26.703 3.154 1 95.75 93 SER A C 1
ATOM 645 O O . SER A 1 93 ? 9.195 27.422 3.213 1 95.75 93 SER A O 1
ATOM 647 N N . VAL A 1 94 ? 10.156 25.375 2.924 1 98.75 94 VAL A N 1
ATOM 648 C CA . VAL A 1 94 ? 8.984 24.562 3.238 1 98.75 94 VAL A CA 1
ATOM 649 C C . VAL A 1 94 ? 9.359 23.5 4.273 1 98.75 94 VAL A C 1
ATOM 651 O O . VAL A 1 94 ? 10.109 22.562 3.973 1 98.75 94 VAL A O 1
ATOM 654 N N . ASP A 1 95 ? 8.773 23.609 5.422 1 98.88 95 ASP A N 1
ATOM 655 C CA . ASP A 1 95 ? 9.148 22.781 6.562 1 98.88 95 ASP A CA 1
ATOM 656 C C . ASP A 1 95 ? 8.148 21.641 6.766 1 98.88 95 ASP A C 1
ATOM 658 O O . ASP A 1 95 ? 8.508 20.578 7.277 1 98.88 95 ASP A O 1
ATOM 662 N N . LEU A 1 96 ? 6.902 21.922 6.457 1 98.94 96 LEU A N 1
ATOM 663 C CA . LEU A 1 96 ? 5.781 21.016 6.707 1 98.94 96 LEU A CA 1
ATOM 664 C C . LEU A 1 96 ? 5.012 20.734 5.422 1 98.94 96 LEU A C 1
ATOM 666 O O . LEU A 1 96 ? 4.777 21.656 4.621 1 98.94 96 LEU A O 1
ATOM 670 N N . LEU A 1 97 ? 4.711 19.484 5.184 1 99 97 LEU A N 1
ATOM 671 C CA . LEU A 1 97 ? 3.891 19.094 4.043 1 99 97 LEU A CA 1
ATOM 672 C C . LEU A 1 97 ? 2.734 18.203 4.48 1 99 97 LEU A C 1
ATOM 674 O O . LEU A 1 97 ? 2.945 17.203 5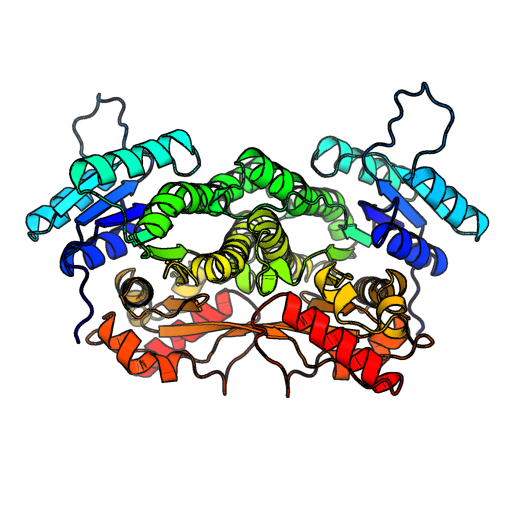.172 1 99 97 LEU A O 1
ATOM 678 N N . VAL A 1 98 ? 1.542 18.578 4.207 1 99 98 VAL A N 1
ATOM 679 C CA . VAL A 1 98 ? 0.373 17.719 4.277 1 99 98 VAL A CA 1
ATOM 680 C C . VAL A 1 98 ? -0.126 17.406 2.867 1 99 98 VAL A C 1
ATOM 682 O O . VAL A 1 98 ? -0.743 18.25 2.221 1 99 98 VAL A O 1
ATOM 685 N N . ALA A 1 99 ? 0.16 16.234 2.396 1 98.94 99 ALA A N 1
ATOM 686 C CA . ALA A 1 99 ? -0.378 15.781 1.116 1 98.94 99 ALA A CA 1
ATOM 687 C C . ALA A 1 99 ? -1.767 15.172 1.289 1 98.94 99 ALA A C 1
ATOM 689 O O . ALA A 1 99 ? -1.897 14.016 1.695 1 98.94 99 ALA A O 1
ATOM 690 N N . ASN A 1 100 ? -2.773 15.953 0.905 1 98.31 100 ASN A N 1
ATOM 691 C CA . ASN A 1 100 ? -4.152 15.594 1.222 1 98.31 100 ASN A CA 1
ATOM 692 C C . ASN A 1 100 ? -5.035 15.609 -0.024 1 98.31 100 ASN A C 1
ATOM 694 O O . ASN A 1 100 ? -6.145 15.07 -0.008 1 98.31 100 ASN A O 1
ATOM 698 N N . ALA A 1 101 ? -4.523 16.172 -1.125 1 98.12 101 ALA A N 1
ATOM 699 C CA . ALA A 1 101 ? -5.32 16.281 -2.344 1 98.12 101 ALA A CA 1
ATOM 700 C C . ALA A 1 101 ? -5.793 14.906 -2.811 1 98.12 101 ALA A C 1
ATOM 702 O O . ALA A 1 101 ? -5.047 13.93 -2.736 1 98.12 101 ALA A O 1
ATOM 703 N N . GLY A 1 102 ? -7.008 14.867 -3.281 1 96.06 102 GLY A N 1
ATOM 704 C CA . GLY A 1 102 ? -7.52 13.594 -3.752 1 96.06 102 GLY A CA 1
ATOM 705 C C . GLY A 1 102 ? -8.82 13.719 -4.527 1 96.06 102 GLY A C 1
ATOM 706 O O . GLY A 1 102 ? -9.43 14.789 -4.559 1 96.06 102 GLY A O 1
ATOM 707 N N . ILE A 1 103 ? -9.18 12.688 -5.195 1 96.12 103 ILE A N 1
ATOM 708 C CA . ILE A 1 103 ? -10.414 12.555 -5.957 1 96.12 103 ILE A CA 1
ATOM 709 C C . ILE A 1 103 ? -11 11.164 -5.738 1 96.12 103 ILE A C 1
ATOM 711 O O . ILE A 1 103 ? -10.305 10.25 -5.277 1 96.12 103 ILE A O 1
ATOM 715 N N . LEU A 1 104 ? -12.297 11.016 -6 1 95 104 LEU A N 1
ATOM 716 C CA . LEU A 1 104 ? -12.953 9.719 -5.938 1 95 104 LEU A CA 1
ATOM 717 C C . LEU A 1 104 ? -13.445 9.289 -7.316 1 95 104 LEU A C 1
ATOM 719 O O . LEU A 1 104 ? -13.938 10.117 -8.086 1 95 104 LEU A O 1
ATOM 723 N N . ARG A 1 105 ? -13.164 8.078 -7.691 1 97.25 105 ARG A N 1
ATOM 724 C CA . ARG A 1 105 ? -13.711 7.383 -8.852 1 97.25 105 ARG A CA 1
ATOM 725 C C . ARG A 1 105 ? -14.156 5.969 -8.484 1 97.25 105 ARG A C 1
ATOM 727 O O . ARG A 1 105 ? -13.648 4.988 -9.023 1 97.25 105 ARG A O 1
ATOM 734 N N . ASP A 1 106 ? -15.195 5.816 -7.609 1 96.38 106 ASP A N 1
ATOM 735 C CA . ASP A 1 106 ? -15.641 4.531 -7.082 1 96.38 106 ASP A CA 1
ATOM 736 C C . ASP A 1 106 ? -16.422 3.746 -8.125 1 96.38 106 ASP A C 1
ATOM 738 O O . ASP A 1 106 ? -17.266 4.309 -8.828 1 96.38 106 ASP A O 1
ATOM 742 N N . LYS A 1 107 ? -16.078 2.572 -8.266 1 98.06 107 LYS A N 1
ATOM 743 C CA . LYS A 1 107 ? -16.766 1.627 -9.148 1 98.06 107 LYS A CA 1
ATOM 744 C C . LYS A 1 107 ? -16.391 0.188 -8.805 1 98.06 107 LYS A C 1
ATOM 746 O O . LYS A 1 107 ? -15.242 -0.094 -8.453 1 98.06 107 LYS A O 1
ATOM 751 N N . SER A 1 108 ? -17.422 -0.724 -8.828 1 98.38 108 SER A N 1
ATOM 752 C CA . SER A 1 108 ? -17.047 -2.125 -8.664 1 98.38 108 SER A CA 1
ATOM 753 C C . SER A 1 108 ? -15.93 -2.51 -9.617 1 98.38 108 SER A C 1
ATOM 755 O O . SER A 1 108 ? -15.805 -1.94 -10.703 1 98.38 108 SER A O 1
ATOM 757 N N . PHE A 1 109 ? -15.148 -3.498 -9.297 1 98.69 109 PHE A N 1
ATOM 758 C CA . PHE A 1 109 ? -13.898 -3.781 -10 1 98.69 109 PHE A CA 1
ATOM 759 C C . PHE A 1 109 ? -14.172 -4.195 -11.438 1 98.69 109 PHE A C 1
ATOM 761 O O . PHE A 1 109 ? -13.523 -3.703 -12.367 1 98.69 109 PHE A O 1
ATOM 768 N N . GLY A 1 110 ? -15.117 -5.066 -11.602 1 98 110 GLY A N 1
ATOM 769 C CA . GLY A 1 110 ? -15.477 -5.492 -12.945 1 98 110 GLY A CA 1
ATOM 770 C C . GLY A 1 110 ? -15.859 -4.34 -13.852 1 98 110 GLY A C 1
ATOM 771 O O . GLY A 1 110 ? -15.516 -4.336 -15.039 1 98 110 GLY A O 1
ATOM 772 N N . LYS A 1 111 ? -16.438 -3.289 -13.328 1 98.31 111 LYS A N 1
ATOM 773 C CA . LYS A 1 111 ? -16.969 -2.18 -14.117 1 98.31 111 LYS A CA 1
ATOM 774 C C . LYS A 1 111 ? -16 -0.998 -14.125 1 98.31 111 LYS A C 1
ATOM 776 O O . LYS A 1 111 ? -16.219 -0.022 -14.844 1 98.31 111 LYS A O 1
ATOM 781 N N . MET A 1 112 ? -14.969 -1.066 -13.375 1 98.38 112 MET A N 1
ATOM 782 C CA . MET A 1 112 ? -14.039 0.051 -13.266 1 98.38 112 MET A CA 1
ATOM 783 C C . MET A 1 112 ? -13.281 0.266 -14.57 1 98.38 112 MET A C 1
ATOM 785 O O . MET A 1 112 ? -12.719 -0.676 -15.125 1 98.38 112 MET A O 1
ATOM 789 N N . GLU A 1 113 ? -13.281 1.494 -15.016 1 98.25 113 GLU A N 1
ATOM 790 C CA . GLU A 1 113 ? -12.547 1.837 -16.219 1 98.25 113 GLU A CA 1
ATOM 791 C C . GLU A 1 113 ? -11.062 2.021 -15.938 1 98.25 113 GLU A C 1
ATOM 793 O O . GLU A 1 113 ? -10.688 2.488 -14.859 1 98.25 113 GLU A O 1
ATOM 798 N N . LEU A 1 114 ? -10.25 1.705 -16.953 1 98.38 114 LEU A N 1
ATOM 799 C CA . LEU A 1 114 ? -8.805 1.86 -16.828 1 98.38 114 LEU A CA 1
ATOM 800 C C . LEU A 1 114 ? -8.438 3.311 -16.531 1 98.38 114 LEU A C 1
ATOM 802 O O . LEU A 1 114 ? -7.535 3.578 -15.734 1 98.38 114 LEU A O 1
ATOM 806 N N . SER A 1 115 ? -9.141 4.199 -17.172 1 98.31 115 SER A N 1
ATOM 807 C CA . SER A 1 115 ? -8.852 5.621 -17 1 98.31 115 SER A CA 1
ATOM 808 C C . SER A 1 115 ? -9.141 6.074 -15.578 1 98.31 115 SER A C 1
ATOM 810 O O . SER A 1 115 ? -8.453 6.953 -15.047 1 98.31 115 SER A O 1
ATOM 812 N N . ASP A 1 116 ? -10.156 5.484 -14.938 1 98.38 116 ASP A N 1
ATOM 813 C CA . ASP A 1 116 ? -10.477 5.816 -13.555 1 98.38 116 ASP A CA 1
ATOM 814 C C . ASP A 1 116 ? -9.398 5.305 -12.602 1 98.38 116 ASP A C 1
ATOM 816 O O . ASP A 1 116 ? -9.047 5.977 -11.633 1 98.38 116 ASP A O 1
ATOM 820 N N . PHE A 1 117 ? -8.914 4.113 -12.875 1 98.69 117 PHE A N 1
ATOM 821 C CA . PHE A 1 117 ? -7.812 3.586 -12.07 1 98.69 117 PHE A CA 1
ATOM 822 C C . PHE A 1 117 ? -6.598 4.5 -12.164 1 98.69 117 PHE A C 1
ATOM 824 O O . PHE A 1 117 ? -6.051 4.914 -11.133 1 98.69 117 PHE A O 1
ATOM 831 N N . GLN A 1 118 ? -6.254 4.867 -13.375 1 98.38 118 GLN A N 1
ATOM 832 C CA . GLN A 1 118 ? -5.047 5.652 -13.609 1 98.38 118 GLN A CA 1
ATOM 833 C C . GLN A 1 118 ? -5.164 7.043 -13 1 98.38 118 GLN A C 1
ATOM 835 O O . GLN A 1 118 ? -4.211 7.547 -12.406 1 98.38 118 GLN A O 1
ATOM 840 N N . LYS A 1 119 ? -6.285 7.656 -13.195 1 98.31 119 LYS A N 1
ATOM 841 C CA . LYS A 1 119 ? -6.477 9.008 -12.68 1 98.31 119 LYS A CA 1
ATOM 842 C C . LYS A 1 119 ? -6.309 9.047 -11.164 1 98.31 119 LYS A C 1
ATOM 844 O O . LYS A 1 119 ? -5.684 9.961 -10.625 1 98.31 119 LYS A O 1
ATOM 849 N N . VAL A 1 120 ? -6.891 8.078 -10.484 1 98.75 120 VAL A N 1
ATOM 850 C CA . VAL A 1 120 ? -6.793 8.008 -9.031 1 98.75 120 VAL A CA 1
ATOM 851 C C . VAL A 1 120 ? -5.344 7.766 -8.625 1 98.75 120 VAL A C 1
ATOM 853 O O . VAL A 1 120 ? -4.844 8.391 -7.688 1 98.75 120 VAL A O 1
ATOM 856 N N . ILE A 1 121 ? -4.637 6.875 -9.312 1 98.88 121 ILE A N 1
ATOM 857 C CA . ILE A 1 121 ? -3.229 6.621 -9.031 1 98.88 121 ILE A CA 1
ATOM 858 C C . ILE A 1 121 ? -2.42 7.898 -9.25 1 98.88 121 ILE A C 1
ATOM 860 O O . ILE A 1 121 ? -1.569 8.25 -8.43 1 98.88 121 ILE A O 1
ATOM 864 N N . ASP A 1 122 ? -2.719 8.641 -10.266 1 98.5 122 ASP A N 1
ATOM 865 C CA . ASP A 1 122 ? -1.984 9.852 -10.617 1 98.5 122 ASP A CA 1
ATOM 866 C C . ASP A 1 122 ? -2.154 10.93 -9.547 1 98.5 122 ASP A C 1
ATOM 868 O O . ASP A 1 122 ? -1.18 11.562 -9.141 1 98.5 122 ASP A O 1
ATOM 872 N N . VAL A 1 123 ? -3.33 11.086 -9.133 1 98.5 123 VAL A N 1
ATOM 873 C CA . VAL A 1 123 ? -3.611 12.188 -8.227 1 98.5 123 VAL A CA 1
ATOM 874 C C . VAL A 1 123 ? -3.158 11.82 -6.812 1 98.5 123 VAL A C 1
ATOM 876 O O . VAL A 1 123 ? -2.449 12.594 -6.16 1 98.5 123 VAL A O 1
ATOM 879 N N . HIS A 1 124 ? -3.549 10.656 -6.371 1 98.81 124 HIS A N 1
ATOM 880 C CA . HIS A 1 124 ? -3.289 10.305 -4.977 1 98.81 124 HIS A CA 1
ATOM 881 C C . HIS A 1 124 ? -1.848 9.844 -4.785 1 98.81 124 HIS A C 1
ATOM 883 O O . HIS A 1 124 ? -1.127 10.383 -3.943 1 98.81 124 HIS A O 1
ATOM 889 N N . LEU A 1 125 ? -1.407 8.844 -5.586 1 98.88 125 LEU A N 1
ATOM 890 C CA . LEU A 1 125 ? -0.112 8.227 -5.328 1 98.88 125 LEU A CA 1
ATOM 891 C C . LEU A 1 125 ? 1.013 9.023 -5.977 1 98.88 125 LEU A C 1
ATOM 893 O O . LEU A 1 125 ? 1.922 9.5 -5.289 1 98.88 125 LEU A O 1
ATOM 897 N N . ALA A 1 126 ? 0.922 9.242 -7.297 1 98.81 126 ALA A N 1
ATOM 898 C CA . ALA A 1 126 ? 1.962 10.016 -7.969 1 98.81 126 ALA A CA 1
ATOM 899 C C . ALA A 1 126 ? 1.992 11.453 -7.457 1 98.81 126 ALA A C 1
ATOM 901 O O . ALA A 1 126 ? 3.066 12.023 -7.25 1 98.81 126 ALA A O 1
ATOM 902 N N . GLY A 1 127 ? 0.83 12.023 -7.281 1 98.81 127 GLY A N 1
ATOM 903 C CA . GLY A 1 127 ? 0.765 13.375 -6.746 1 98.81 127 GLY A CA 1
ATOM 904 C C . GLY A 1 127 ? 1.44 13.516 -5.395 1 98.81 127 GLY A C 1
ATOM 905 O O . GLY A 1 127 ? 2.16 14.484 -5.152 1 98.81 127 GLY A O 1
ATOM 906 N N . THR A 1 128 ? 1.167 12.578 -4.504 1 98.94 128 THR A N 1
ATOM 907 C CA . THR A 1 128 ? 1.817 12.555 -3.197 1 98.94 128 THR A CA 1
ATOM 908 C C . THR A 1 128 ? 3.33 12.422 -3.35 1 98.94 128 THR A C 1
ATOM 910 O O . THR A 1 128 ? 4.09 13.133 -2.693 1 98.94 128 THR A O 1
ATOM 913 N N . PHE A 1 129 ? 3.793 11.539 -4.195 1 98.94 129 PHE A N 1
ATOM 914 C CA . PHE A 1 129 ? 5.211 11.375 -4.488 1 98.94 129 PHE A CA 1
ATOM 915 C C . PHE A 1 129 ? 5.82 12.68 -4.98 1 98.94 129 PHE A C 1
ATOM 917 O O . PHE A 1 129 ? 6.898 13.078 -4.531 1 98.94 129 PHE A O 1
ATOM 924 N N . TYR A 1 130 ? 5.133 13.383 -5.902 1 98.94 130 TYR A N 1
ATOM 925 C CA . TYR A 1 130 ? 5.621 14.633 -6.469 1 98.94 130 TYR A CA 1
ATOM 926 C C . TYR A 1 130 ? 5.781 15.695 -5.387 1 98.94 130 TYR A C 1
ATOM 928 O O . TYR A 1 130 ? 6.781 16.422 -5.359 1 98.94 130 TYR A O 1
ATOM 936 N N . CYS A 1 131 ? 4.805 15.773 -4.531 1 98.94 131 CYS A N 1
ATOM 937 C CA . CYS A 1 131 ? 4.875 16.75 -3.453 1 98.94 131 CYS A CA 1
ATOM 938 C C . CYS A 1 131 ? 6.047 16.469 -2.523 1 98.94 131 CYS A C 1
ATOM 940 O O . CYS A 1 131 ? 6.793 17.375 -2.154 1 98.94 131 CYS A O 1
ATOM 942 N N . CYS A 1 132 ? 6.215 15.188 -2.123 1 98.94 132 CYS A N 1
ATOM 943 C CA . CYS A 1 132 ? 7.348 14.805 -1.291 1 98.94 132 CYS A CA 1
ATOM 944 C C . CYS A 1 132 ? 8.672 15.125 -1.983 1 98.94 132 CYS A C 1
ATOM 946 O O . CYS A 1 132 ? 9.586 15.672 -1.361 1 98.94 132 CYS A O 1
ATOM 948 N N . LYS A 1 133 ? 8.719 14.773 -3.293 1 98.88 133 LYS A N 1
ATOM 949 C CA . LYS A 1 133 ? 9.938 14.992 -4.066 1 98.88 133 LYS A CA 1
ATOM 950 C C . LYS A 1 133 ? 10.312 16.469 -4.102 1 98.88 133 LYS A C 1
ATOM 952 O O . LYS A 1 133 ? 11.484 16.828 -3.98 1 98.88 133 LYS A O 1
ATOM 957 N N . ALA A 1 134 ? 9.383 17.312 -4.238 1 98.88 134 ALA A N 1
ATOM 958 C CA . ALA A 1 134 ? 9.594 18.75 -4.422 1 98.88 134 ALA A CA 1
ATOM 959 C C . ALA A 1 134 ? 10.141 19.391 -3.146 1 98.88 134 ALA A C 1
ATOM 961 O O . ALA A 1 134 ? 10.891 20.359 -3.205 1 98.88 134 ALA A O 1
ATOM 962 N N . VAL A 1 135 ? 9.797 18.859 -1.985 1 98.94 135 VAL A N 1
ATOM 963 C CA . VAL A 1 135 ? 10.195 19.5 -0.743 1 98.94 135 VAL A CA 1
ATOM 964 C C . VAL A 1 135 ? 11.422 18.812 -0.164 1 98.94 135 VAL A C 1
ATOM 966 O O . VAL A 1 135 ? 12.078 19.344 0.735 1 98.94 135 VAL A O 1
ATOM 969 N N . TRP A 1 136 ? 11.773 17.625 -0.639 1 98.88 136 TRP A N 1
ATOM 970 C CA . TRP A 1 136 ? 12.672 16.688 0.015 1 98.88 136 TRP A CA 1
ATOM 971 C C . TRP A 1 136 ? 14.078 17.266 0.137 1 98.88 136 TRP A C 1
ATOM 973 O O . TRP A 1 136 ? 14.656 17.297 1.228 1 98.88 136 TRP A O 1
ATOM 983 N N . ASP A 1 137 ? 14.672 17.781 -0.941 1 98.38 137 ASP A N 1
ATOM 984 C CA . ASP A 1 137 ? 16.062 18.25 -0.923 1 98.38 137 ASP A CA 1
ATOM 985 C C . ASP A 1 137 ? 16.203 19.469 -0.024 1 98.38 137 ASP A C 1
ATOM 987 O O . ASP A 1 137 ? 17.219 19.609 0.676 1 98.38 137 ASP A O 1
ATOM 991 N N . GLY A 1 138 ? 15.234 20.391 -0.102 1 98.62 138 GLY A N 1
ATOM 992 C CA . GLY A 1 138 ? 15.273 21.516 0.813 1 98.62 138 GLY A CA 1
ATOM 993 C C . GLY A 1 138 ? 15.242 21.109 2.271 1 98.62 138 GLY A C 1
ATOM 994 O O . GLY A 1 138 ? 15.984 21.641 3.094 1 98.62 138 GLY A O 1
ATOM 995 N N . MET A 1 139 ? 14.383 20.172 2.6 1 98.88 139 MET A N 1
ATOM 996 C CA . MET A 1 139 ? 14.289 19.656 3.963 1 98.88 139 MET A CA 1
ATOM 997 C C . MET A 1 139 ? 15.594 18.984 4.387 1 98.88 139 MET A C 1
ATOM 999 O O . MET A 1 139 ? 16.047 19.172 5.516 1 98.88 139 MET A O 1
ATOM 1003 N N . LYS A 1 140 ? 16.141 18.219 3.465 1 98.5 140 LYS A N 1
ATOM 1004 C CA . LYS A 1 140 ? 17.406 17.547 3.742 1 98.5 140 LYS A CA 1
ATOM 1005 C C . LYS A 1 140 ? 18.5 18.562 4.055 1 98.5 140 LYS A C 1
ATOM 1007 O O . LYS A 1 140 ? 19.266 18.375 5.008 1 98.5 140 LYS A O 1
ATOM 1012 N N . GLU A 1 141 ? 18.578 19.562 3.283 1 97.94 141 GLU A N 1
ATOM 1013 C CA . GLU A 1 141 ? 19.609 20.578 3.447 1 97.94 141 GLU A CA 1
ATOM 1014 C C . GLU A 1 141 ? 19.484 21.266 4.805 1 97.94 141 GLU A C 1
ATOM 1016 O O . GLU A 1 141 ? 20.5 21.578 5.434 1 97.94 141 GLU A O 1
ATOM 1021 N N . ARG A 1 142 ? 18.344 21.438 5.273 1 97.5 142 ARG A N 1
ATOM 1022 C CA . ARG A 1 142 ? 18.125 22.156 6.52 1 97.5 142 ARG A CA 1
ATOM 1023 C C . ARG A 1 142 ? 18.016 21.203 7.699 1 97.5 142 ARG A C 1
ATOM 1025 O O . ARG A 1 142 ? 17.844 21.641 8.844 1 97.5 142 ARG A O 1
ATOM 1032 N N . ASN A 1 143 ? 18.078 19.891 7.48 1 98.5 143 ASN A N 1
ATOM 1033 C CA . ASN A 1 143 ? 18.016 18.844 8.492 1 98.5 143 ASN A CA 1
ATOM 1034 C C . ASN A 1 143 ? 16.719 18.922 9.305 1 98.5 143 ASN A C 1
ATOM 1036 O O . ASN A 1 143 ? 16.75 18.891 10.531 1 98.5 143 ASN A O 1
ATOM 1040 N N . TYR A 1 144 ? 15.641 19.156 8.539 1 98.69 144 TYR A N 1
ATOM 1041 C CA . TYR A 1 144 ? 14.328 19.203 9.172 1 98.69 144 TYR A CA 1
ATOM 1042 C C . TYR A 1 144 ? 13.219 19.047 8.141 1 98.69 144 TYR A C 1
ATOM 1044 O O . TYR A 1 144 ? 13.227 19.719 7.102 1 98.69 144 TYR A O 1
ATOM 1052 N N . GLY A 1 145 ? 12.328 18.297 8.367 1 98.88 145 GLY A N 1
ATOM 1053 C CA . GLY A 1 145 ? 11.102 18.125 7.594 1 98.88 145 GLY A CA 1
ATOM 1054 C C . GLY A 1 145 ? 10.047 17.312 8.312 1 98.88 145 GLY A C 1
ATOM 1055 O O . GLY A 1 145 ? 10.359 16.344 9 1 98.88 145 GLY A O 1
ATOM 1056 N N . ARG A 1 146 ? 8.797 17.734 8.305 1 98.94 146 ARG A N 1
ATOM 1057 C CA . ARG A 1 146 ? 7.633 17 8.797 1 98.94 146 ARG A CA 1
ATOM 1058 C C . ARG A 1 146 ? 6.598 16.812 7.695 1 98.94 146 ARG A C 1
ATOM 1060 O O . ARG A 1 146 ? 6.094 17.781 7.137 1 98.94 146 ARG A O 1
ATOM 1067 N N . ILE A 1 147 ? 6.375 15.547 7.359 1 99 147 ILE A N 1
ATOM 1068 C CA . ILE A 1 147 ? 5.484 15.211 6.254 1 99 147 ILE A CA 1
ATOM 1069 C C . ILE A 1 147 ? 4.359 14.305 6.758 1 99 147 ILE A C 1
ATOM 1071 O O . ILE A 1 147 ? 4.613 13.312 7.441 1 99 147 ILE A O 1
ATOM 1075 N N . VAL A 1 148 ? 3.131 14.688 6.504 1 99 148 VAL A N 1
ATOM 1076 C CA . VAL A 1 148 ? 1.982 13.828 6.75 1 99 148 VAL A CA 1
ATOM 1077 C C . VAL A 1 148 ? 1.252 13.547 5.438 1 99 148 VAL A C 1
ATOM 1079 O O . VAL A 1 148 ? 0.818 14.477 4.754 1 99 148 VAL A O 1
ATOM 1082 N N . LEU A 1 149 ? 1.194 12.312 5.078 1 98.94 149 LEU A N 1
ATOM 1083 C CA . LEU A 1 149 ? 0.458 11.859 3.9 1 98.94 149 LEU A CA 1
ATOM 1084 C C . LEU A 1 149 ? -0.909 11.312 4.293 1 98.94 149 LEU A C 1
ATOM 1086 O O . LEU A 1 149 ? -1.09 10.828 5.414 1 98.94 149 LEU A O 1
ATOM 1090 N N . THR A 1 150 ? -1.867 11.414 3.406 1 98.88 150 THR A N 1
ATOM 1091 C CA . THR A 1 150 ? -3.219 10.953 3.699 1 98.88 150 THR A CA 1
ATOM 1092 C C . THR A 1 150 ? -3.469 9.586 3.072 1 98.88 150 THR A C 1
ATOM 1094 O O . THR A 1 150 ? -3.545 9.461 1.847 1 98.88 150 THR A O 1
ATOM 1097 N N . THR A 1 151 ? -3.494 8.609 3.895 1 98.81 151 THR A N 1
ATOM 1098 C CA . THR A 1 151 ? -3.9 7.273 3.467 1 98.81 151 THR A CA 1
ATOM 1099 C C . THR A 1 151 ? -5.363 7.016 3.812 1 98.81 151 THR A C 1
ATOM 1101 O O . THR A 1 151 ? -6.168 7.949 3.873 1 98.81 151 THR A O 1
ATOM 1104 N N . SER A 1 152 ? -5.789 5.734 3.855 1 97.94 152 SER A N 1
ATOM 1105 C CA . SER A 1 152 ? -7.184 5.391 4.121 1 97.94 152 SER A CA 1
ATOM 1106 C C . SER A 1 152 ? -7.316 3.943 4.586 1 97.94 152 SER A C 1
ATOM 1108 O O . SER A 1 152 ? -6.508 3.09 4.211 1 97.94 152 SER A O 1
ATOM 1110 N N . SER A 1 153 ? -8.367 3.746 5.375 1 96.75 153 SER A N 1
ATOM 1111 C CA . SER A 1 153 ? -8.719 2.381 5.75 1 96.75 153 SER A CA 1
ATOM 1112 C C . SER A 1 153 ? -9.109 1.553 4.527 1 96.75 153 SER A C 1
ATOM 1114 O O . SER A 1 153 ? -9 0.325 4.543 1 96.75 153 SER A O 1
ATOM 1116 N N . SER A 1 154 ? -9.531 2.219 3.479 1 96.06 154 SER A N 1
ATOM 1117 C CA . SER A 1 154 ? -9.852 1.501 2.248 1 96.06 154 SER A CA 1
ATOM 1118 C C . SER A 1 154 ? -8.633 0.768 1.703 1 96.06 154 SER A C 1
ATOM 1120 O O . SER A 1 154 ? -8.75 -0.323 1.143 1 96.06 154 SER A O 1
ATOM 1122 N N . GLY A 1 155 ? -7.484 1.382 1.784 1 97.75 155 GLY A N 1
ATOM 1123 C CA . GLY A 1 155 ? -6.254 0.732 1.354 1 97.75 155 GLY A CA 1
ATOM 1124 C C . GLY A 1 155 ? -5.789 -0.351 2.309 1 97.75 155 GLY A C 1
ATOM 1125 O O . GLY A 1 155 ? -5.352 -1.421 1.877 1 97.75 155 GLY A O 1
ATOM 1126 N N . MET A 1 156 ? -5.953 -0.101 3.592 1 98 156 MET A N 1
ATOM 1127 C CA . MET A 1 156 ? -5.383 -0.958 4.625 1 98 156 MET A CA 1
ATOM 1128 C C . MET A 1 156 ? -6.258 -2.184 4.863 1 98 156 MET A C 1
ATOM 1130 O O . MET A 1 156 ? -5.754 -3.26 5.188 1 98 156 MET A O 1
ATOM 1134 N N . PHE A 1 157 ? -7.594 -1.98 4.664 1 98 157 PHE A N 1
ATOM 1135 C CA . PHE A 1 157 ? -8.477 -3.066 5.074 1 98 157 PHE A CA 1
ATOM 1136 C C . PHE A 1 157 ? -9.453 -3.42 3.961 1 98 157 PHE A C 1
ATOM 1138 O O . PHE A 1 157 ? -10.109 -4.461 4.012 1 98 157 PHE A O 1
ATOM 1145 N N . GLY A 1 158 ? -9.594 -2.609 2.969 1 97.69 158 GLY A N 1
ATOM 1146 C CA . GLY A 1 158 ? -10.484 -2.887 1.851 1 97.69 158 GLY A CA 1
ATOM 1147 C C . GLY A 1 158 ? -11.828 -2.193 1.969 1 97.69 158 GLY A C 1
ATOM 1148 O O . GLY A 1 158 ? -12.375 -2.07 3.068 1 97.69 158 GLY A O 1
ATOM 1149 N N . ASN A 1 159 ? -12.297 -1.705 0.87 1 95.69 159 ASN A N 1
ATOM 1150 C CA . ASN A 1 159 ? -13.625 -1.11 0.71 1 95.69 159 ASN A CA 1
ATOM 1151 C C . ASN A 1 159 ? -14.188 -1.371 -0.682 1 95.69 159 ASN A C 1
ATOM 1153 O O . ASN A 1 159 ? -13.656 -0.881 -1.677 1 95.69 159 ASN A O 1
ATOM 1157 N N . PHE A 1 160 ? -15.336 -2.117 -0.708 1 96.31 160 PHE A N 1
ATOM 1158 C CA . PHE A 1 160 ? -15.961 -2.49 -1.975 1 96.31 160 PHE A CA 1
ATOM 1159 C C . PHE A 1 160 ? -16.094 -1.279 -2.891 1 96.31 160 PHE A C 1
ATOM 1161 O O . PHE A 1 160 ? -16.547 -0.216 -2.463 1 96.31 160 PHE A O 1
ATOM 1168 N N . GLY A 1 161 ? -15.609 -1.406 -4.129 1 97.31 161 GLY A N 1
ATOM 1169 C CA . GLY A 1 161 ? -15.789 -0.376 -5.141 1 97.31 161 GLY A CA 1
ATOM 1170 C C . GLY A 1 161 ? -14.633 0.605 -5.199 1 97.31 161 GLY A C 1
ATOM 1171 O O . GLY A 1 161 ? -14.672 1.575 -5.961 1 97.31 161 GLY A O 1
ATOM 1172 N N . GLN A 1 162 ? -13.57 0.305 -4.461 1 98.19 162 GLN A N 1
ATOM 1173 C CA . GLN A 1 162 ? -12.484 1.273 -4.367 1 98.19 162 GLN A CA 1
ATOM 1174 C C . GLN A 1 162 ? -11.133 0.617 -4.648 1 98.19 162 GLN A C 1
ATOM 1176 O O . GLN A 1 162 ? -10.148 0.898 -3.967 1 98.19 162 GLN A O 1
ATOM 1181 N N . ALA A 1 163 ? -11.07 -0.241 -5.68 1 98.88 163 ALA A N 1
ATOM 1182 C CA . ALA A 1 163 ? -9.82 -0.911 -6.008 1 98.88 163 ALA A CA 1
ATOM 1183 C C . ALA A 1 163 ? -8.727 0.103 -6.344 1 98.88 163 ALA A C 1
ATOM 1185 O O . ALA A 1 163 ? -7.582 -0.039 -5.906 1 98.88 163 ALA A O 1
ATOM 1186 N N . ASN A 1 164 ? -9.148 1.129 -7.191 1 98.81 164 ASN A N 1
ATOM 1187 C CA . ASN A 1 164 ? -8.195 2.184 -7.523 1 98.81 164 ASN A CA 1
ATOM 1188 C C . ASN A 1 164 ? -7.773 2.967 -6.285 1 98.81 164 ASN A C 1
ATOM 1190 O O . ASN A 1 164 ? -6.578 3.119 -6.023 1 98.81 164 ASN A O 1
ATOM 1194 N N . TYR A 1 165 ? -8.68 3.391 -5.461 1 98.62 165 TYR A N 1
ATOM 1195 C CA . TYR A 1 165 ? -8.438 4.18 -4.258 1 98.62 165 TYR A CA 1
ATOM 1196 C C . TYR A 1 165 ? -7.672 3.369 -3.219 1 98.62 165 TYR A C 1
ATOM 1198 O O . TYR A 1 165 ? -6.703 3.857 -2.635 1 98.62 165 TYR A O 1
ATOM 1206 N N . GLY A 1 166 ? -8.094 2.107 -3.014 1 98.75 166 GLY A N 1
ATOM 1207 C CA . GLY A 1 166 ? -7.387 1.23 -2.094 1 98.75 166 GLY A CA 1
ATOM 1208 C C . GLY A 1 166 ? -5.93 1.023 -2.467 1 98.75 166 GLY A C 1
ATOM 1209 O O . GLY A 1 166 ? -5.047 1.101 -1.609 1 98.75 166 GLY A O 1
ATOM 1210 N N . ALA A 1 167 ? -5.656 0.791 -3.746 1 98.94 167 ALA A N 1
ATOM 1211 C CA . ALA A 1 167 ? -4.285 0.623 -4.23 1 98.94 167 ALA A CA 1
ATOM 1212 C C . ALA A 1 167 ? -3.459 1.882 -3.982 1 98.94 167 ALA A C 1
ATOM 1214 O O . ALA A 1 167 ? -2.344 1.808 -3.465 1 98.94 167 ALA A O 1
ATOM 1215 N N . ALA A 1 168 ? -4.023 3.018 -4.301 1 98.94 168 ALA A N 1
ATOM 1216 C CA . ALA A 1 168 ? -3.307 4.281 -4.148 1 98.94 168 ALA A CA 1
ATOM 1217 C C . ALA A 1 168 ? -2.971 4.551 -2.686 1 98.94 168 ALA A C 1
ATOM 1219 O O . ALA A 1 168 ? -1.831 4.887 -2.355 1 98.94 168 ALA A O 1
ATOM 1220 N N . LYS A 1 169 ? -3.939 4.387 -1.878 1 98.88 169 LYS A N 1
ATOM 1221 C CA . LYS A 1 169 ? -3.785 4.777 -0.48 1 98.88 169 LYS A CA 1
ATOM 1222 C C . LYS A 1 169 ? -2.855 3.82 0.26 1 98.88 169 LYS A C 1
ATOM 1224 O O . LYS A 1 169 ? -2.104 4.234 1.144 1 98.88 169 LYS A O 1
ATOM 1229 N N . ALA A 1 170 ? -2.912 2.518 -0.082 1 98.94 170 ALA A N 1
ATOM 1230 C CA . ALA A 1 170 ? -1.909 1.6 0.451 1 98.94 170 ALA A CA 1
ATOM 1231 C C . ALA A 1 170 ? -0.518 1.939 -0.077 1 98.94 170 ALA A C 1
ATOM 1233 O O . ALA A 1 170 ? 0.469 1.859 0.659 1 98.94 170 ALA A O 1
ATOM 1234 N N . GLY A 1 171 ? -0.46 2.277 -1.354 1 98.94 171 GLY A N 1
ATOM 1235 C CA . GLY A 1 171 ? 0.809 2.699 -1.925 1 98.94 171 GLY A CA 1
ATOM 1236 C C . GLY A 1 171 ? 1.446 3.854 -1.178 1 98.94 171 GLY A C 1
ATOM 1237 O O . GLY A 1 171 ? 2.67 3.916 -1.046 1 98.94 171 GLY A O 1
ATOM 1238 N N . ILE A 1 172 ? 0.644 4.742 -0.674 1 98.94 172 ILE A N 1
ATOM 1239 C CA . ILE A 1 172 ? 1.115 5.895 0.087 1 98.94 172 ILE A CA 1
ATOM 1240 C C . ILE A 1 172 ? 1.771 5.422 1.383 1 98.94 172 ILE A C 1
ATOM 1242 O O . ILE A 1 172 ? 2.777 5.988 1.817 1 98.94 172 ILE A O 1
ATOM 1246 N N . VAL A 1 173 ? 1.252 4.379 2.01 1 98.94 173 VAL A N 1
ATOM 1247 C CA . VAL A 1 173 ? 1.873 3.807 3.199 1 98.94 173 VAL A CA 1
ATOM 1248 C C . VAL A 1 173 ? 3.236 3.221 2.84 1 98.94 173 VAL A C 1
ATOM 1250 O O . VAL A 1 173 ? 4.199 3.359 3.6 1 98.94 173 VAL A O 1
ATOM 1253 N N . GLY A 1 174 ? 3.301 2.531 1.69 1 98.94 174 GLY A N 1
ATOM 1254 C CA . GLY A 1 174 ? 4.586 2.037 1.227 1 98.94 174 GLY A CA 1
ATOM 1255 C C . GLY A 1 174 ? 5.605 3.141 1.013 1 98.94 174 GLY A C 1
ATOM 1256 O O . GLY A 1 174 ? 6.781 2.986 1.36 1 98.94 174 GLY A O 1
ATOM 1257 N N . LEU A 1 175 ? 5.156 4.234 0.415 1 98.94 175 LEU A N 1
ATOM 1258 C CA . LEU A 1 175 ? 6.008 5.406 0.237 1 98.94 175 LEU A CA 1
ATOM 1259 C C . LEU A 1 175 ? 6.508 5.922 1.582 1 98.94 175 LEU A C 1
ATOM 1261 O O . LEU A 1 175 ? 7.703 6.172 1.75 1 98.94 175 LEU A O 1
ATOM 1265 N N . MET A 1 176 ? 5.625 6.031 2.555 1 98.94 176 MET A N 1
ATOM 1266 C CA . MET A 1 176 ? 5.984 6.48 3.896 1 98.94 176 MET A CA 1
ATOM 1267 C C . MET A 1 176 ? 7.062 5.59 4.5 1 98.94 176 MET A C 1
ATOM 1269 O O . MET A 1 176 ? 8.031 6.082 5.078 1 98.94 176 MET A O 1
ATOM 1273 N N . ASN A 1 177 ? 6.875 4.293 4.383 1 98.88 177 ASN A N 1
ATOM 1274 C CA . ASN A 1 177 ? 7.797 3.348 5 1 98.88 177 ASN A CA 1
ATOM 1275 C C . ASN A 1 177 ? 9.227 3.566 4.52 1 98.88 177 ASN A C 1
ATOM 1277 O O . ASN A 1 177 ? 10.172 3.492 5.312 1 98.88 177 ASN A O 1
ATOM 1281 N N . VAL A 1 178 ? 9.367 3.83 3.254 1 98.81 178 VAL A N 1
ATOM 1282 C CA . VAL A 1 178 ? 10.711 4.004 2.697 1 98.81 178 VAL A CA 1
ATOM 1283 C C . VAL A 1 178 ? 11.234 5.395 3.049 1 98.81 178 VAL A C 1
ATOM 1285 O O . VAL A 1 178 ? 12.375 5.539 3.494 1 98.81 178 VAL A O 1
ATOM 1288 N N . LEU A 1 179 ? 10.422 6.438 2.914 1 98.94 179 LEU A N 1
ATOM 1289 C CA . LEU A 1 179 ? 10.867 7.805 3.15 1 98.94 179 LEU A CA 1
ATOM 1290 C C . LEU A 1 179 ? 11.227 8.016 4.621 1 98.94 179 LEU A C 1
ATOM 1292 O O . LEU A 1 179 ? 12.141 8.781 4.938 1 98.94 179 LEU A O 1
ATOM 1296 N N . ALA A 1 180 ? 10.469 7.402 5.504 1 98.81 180 ALA A N 1
ATOM 1297 C CA . ALA A 1 180 ? 10.789 7.496 6.926 1 98.81 180 ALA A CA 1
ATOM 1298 C C . ALA A 1 180 ? 12.203 7 7.199 1 98.81 180 ALA A C 1
ATOM 1300 O O . ALA A 1 180 ? 12.922 7.57 8.031 1 98.81 180 ALA A O 1
ATOM 1301 N N . GLN A 1 181 ? 12.586 5.926 6.523 1 98.19 181 GLN A N 1
ATOM 1302 C CA . GLN A 1 181 ? 13.93 5.391 6.672 1 98.19 181 GLN A CA 1
ATOM 1303 C C . GLN A 1 181 ? 14.969 6.348 6.098 1 98.19 181 GLN A C 1
ATOM 1305 O O . GLN A 1 181 ? 15.992 6.621 6.73 1 98.19 181 GLN A O 1
ATOM 1310 N N . GLU A 1 182 ? 14.688 6.875 4.965 1 98.56 182 GLU A N 1
ATOM 1311 C CA . GLU A 1 182 ? 15.664 7.715 4.27 1 98.56 182 GLU A CA 1
ATOM 1312 C C . GLU A 1 182 ? 15.797 9.078 4.945 1 98.56 182 GLU A C 1
ATOM 1314 O O . GLU A 1 182 ? 16.812 9.75 4.805 1 98.56 182 GLU A O 1
ATOM 1319 N N . GLY A 1 183 ? 14.758 9.492 5.621 1 98.69 183 GLY A N 1
ATOM 1320 C CA . GLY A 1 183 ? 14.75 10.805 6.242 1 98.69 183 GLY A CA 1
ATOM 1321 C C . GLY A 1 183 ? 15.406 10.82 7.613 1 98.69 183 GLY A C 1
ATOM 1322 O O . GLY A 1 183 ? 15.656 11.891 8.172 1 98.69 183 GLY A O 1
ATOM 1323 N N . ARG A 1 184 ? 15.742 9.672 8.188 1 97.19 184 ARG A N 1
ATOM 1324 C CA . ARG A 1 184 ? 16.172 9.531 9.57 1 97.19 184 ARG A CA 1
ATOM 1325 C C . ARG A 1 184 ? 17.422 10.359 9.844 1 97.19 184 ARG A C 1
ATOM 1327 O O . ARG A 1 184 ? 17.531 11.023 10.875 1 97.19 184 ARG A O 1
ATOM 1334 N N . LYS A 1 185 ? 18.312 10.391 8.945 1 97.5 185 LYS A N 1
ATOM 1335 C CA . LYS A 1 185 ? 19.609 11.023 9.18 1 97.5 185 LYS A CA 1
ATOM 1336 C C . LYS A 1 185 ? 19.5 12.547 9.102 1 97.5 185 LYS A C 1
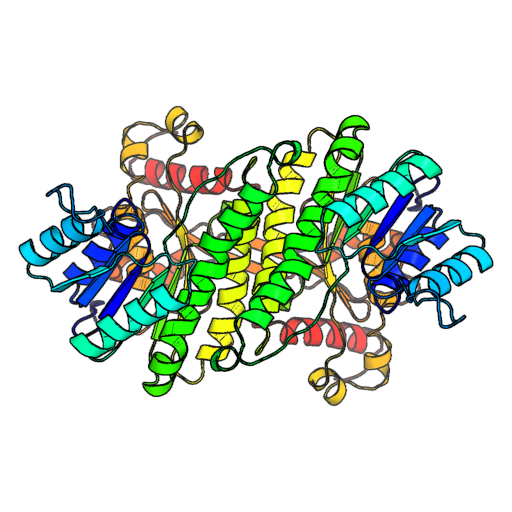ATOM 1338 O O . LYS A 1 185 ? 20.391 13.266 9.555 1 97.5 185 LYS A O 1
ATOM 1343 N N . THR A 1 186 ? 18.5 13.016 8.477 1 98.38 186 THR A N 1
ATOM 1344 C CA . THR A 1 186 ? 18.359 14.461 8.273 1 98.38 186 THR A CA 1
ATOM 1345 C C . THR A 1 186 ? 17.094 14.984 8.953 1 98.38 186 THR A C 1
ATOM 1347 O O . THR A 1 186 ? 16.516 15.969 8.5 1 98.38 186 THR A O 1
ATOM 1350 N N . ASP A 1 187 ? 16.609 14.227 9.945 1 98.69 187 ASP A N 1
ATOM 1351 C CA . ASP A 1 187 ? 15.484 14.602 10.797 1 98.69 187 ASP A CA 1
ATOM 1352 C C . ASP A 1 187 ? 14.25 14.93 9.953 1 98.69 187 ASP A C 1
ATOM 1354 O O . ASP A 1 187 ? 13.562 15.922 10.219 1 98.69 187 ASP A O 1
ATOM 1358 N N . ILE A 1 188 ? 14.086 14.281 8.844 1 98.94 188 ILE A N 1
ATOM 1359 C CA . ILE A 1 188 ? 12.82 14.289 8.117 1 98.94 188 ILE A CA 1
ATOM 1360 C C . ILE A 1 188 ? 11.938 13.148 8.609 1 98.94 188 ILE A C 1
ATOM 1362 O O . ILE A 1 188 ? 12.312 11.977 8.523 1 98.94 188 ILE A O 1
ATOM 1366 N N . ARG A 1 189 ? 10.773 13.477 9.195 1 98.94 189 ARG A N 1
ATOM 1367 C CA . ARG A 1 189 ? 9.82 12.492 9.695 1 98.94 189 ARG A CA 1
ATOM 1368 C C . ARG A 1 189 ? 8.586 12.414 8.805 1 98.94 189 ARG A C 1
ATOM 1370 O O . ARG A 1 189 ? 8.031 13.445 8.414 1 98.94 189 ARG A O 1
ATOM 1377 N N . VAL A 1 190 ? 8.25 11.227 8.367 1 98.94 190 VAL A N 1
ATOM 1378 C CA . VAL A 1 190 ? 7.152 10.984 7.438 1 98.94 190 VAL A CA 1
ATOM 1379 C C . VAL A 1 190 ? 6.125 10.055 8.07 1 98.94 190 VAL A C 1
ATOM 1381 O O . VAL A 1 190 ? 6.465 8.945 8.492 1 98.94 190 VAL A O 1
ATOM 1384 N N . ASN A 1 191 ? 4.898 10.539 8.203 1 98.94 191 ASN A N 1
ATOM 1385 C CA . ASN A 1 191 ? 3.783 9.805 8.797 1 98.94 191 ASN A CA 1
ATOM 1386 C C . ASN A 1 191 ? 2.549 9.844 7.898 1 98.94 191 ASN A C 1
ATOM 1388 O O . ASN A 1 191 ? 2.51 10.586 6.918 1 98.94 191 ASN A O 1
ATOM 1392 N N . THR A 1 192 ? 1.597 8.969 8.164 1 98.94 192 THR A N 1
ATOM 1393 C CA . THR A 1 192 ? 0.334 8.984 7.434 1 98.94 192 THR A CA 1
ATOM 1394 C C . THR A 1 192 ? -0.846 9.086 8.391 1 98.94 192 THR A C 1
ATOM 1396 O O . THR A 1 192 ? -0.758 8.648 9.539 1 98.94 192 THR A O 1
ATOM 1399 N N . VAL A 1 193 ? -1.907 9.703 7.93 1 98.94 193 VAL A N 1
ATOM 1400 C CA . VAL A 1 193 ? -3.186 9.727 8.633 1 98.94 193 VAL A CA 1
ATOM 1401 C C . VAL A 1 193 ? -4.242 8.992 7.812 1 98.94 193 VAL A C 1
ATOM 1403 O O . VAL A 1 193 ? -4.25 9.078 6.582 1 98.94 193 VAL A O 1
ATOM 1406 N N . SER A 1 194 ? -5.027 8.211 8.438 1 98.69 194 SER A N 1
ATOM 1407 C CA . SER A 1 194 ? -6.168 7.508 7.859 1 98.69 194 SER A CA 1
ATOM 1408 C C . SER A 1 194 ? -7.484 8.047 8.406 1 98.69 194 SER A C 1
ATOM 1410 O O . SER A 1 194 ? -8.023 7.531 9.383 1 98.69 194 SER A O 1
ATOM 1412 N N . PRO A 1 195 ? -8.086 9.023 7.699 1 97.69 195 PRO A N 1
ATOM 1413 C CA . PRO A 1 195 ? -9.328 9.617 8.188 1 97.69 195 PRO A CA 1
ATOM 1414 C C . PRO A 1 195 ? -10.547 8.734 7.922 1 97.69 195 PRO A C 1
ATOM 1416 O O . PRO A 1 195 ? -10.578 7.992 6.938 1 97.69 195 PRO A O 1
ATOM 1419 N N . THR A 1 196 ? -11.469 8.844 8.789 1 91.5 196 THR A N 1
ATOM 1420 C CA . THR A 1 196 ? -12.766 8.227 8.539 1 91.5 196 THR A CA 1
ATOM 1421 C C . THR A 1 196 ? -13.844 9.281 8.344 1 91.5 196 THR A C 1
ATOM 1423 O O . THR A 1 196 ? -13.844 10.312 9.023 1 91.5 196 THR A O 1
ATOM 1426 N N . ALA A 1 197 ? -14.633 9.047 7.355 1 74.62 197 ALA A N 1
ATOM 1427 C CA . ALA A 1 197 ? -15.734 9.969 7.066 1 74.62 197 ALA A CA 1
ATOM 1428 C C . ALA A 1 197 ? -17.078 9.25 7.129 1 74.62 197 ALA A C 1
ATOM 1430 O O . ALA A 1 197 ? -17.125 8.016 7.121 1 74.62 197 ALA A O 1
ATOM 1431 N N . ALA A 1 198 ? -17.969 10.109 7.309 1 71.5 198 ALA A N 1
ATOM 1432 C CA . ALA A 1 198 ? -19.312 9.539 7.266 1 71.5 198 ALA A CA 1
ATOM 1433 C C . ALA A 1 198 ? -19.641 9.016 5.871 1 71.5 198 ALA A C 1
ATOM 1435 O O . ALA A 1 198 ? -19.266 9.625 4.867 1 71.5 198 ALA A O 1
ATOM 1436 N N . THR A 1 199 ? -19.969 7.828 5.805 1 66.56 199 THR A N 1
ATOM 1437 C CA . THR A 1 199 ? -20.5 7.27 4.57 1 66.56 199 THR A CA 1
ATOM 1438 C C . THR A 1 199 ? -22.016 7.18 4.633 1 66.56 199 THR A C 1
ATOM 1440 O O . THR A 1 199 ? -22.625 7.391 5.695 1 66.56 199 THR A O 1
ATOM 1443 N N . ARG A 1 200 ? -22.672 7.027 3.404 1 63.19 200 ARG A N 1
ATOM 1444 C CA . ARG A 1 200 ? -24.125 6.836 3.383 1 63.19 200 ARG A CA 1
ATOM 1445 C C . ARG A 1 200 ? -24.531 5.727 4.34 1 63.19 200 ARG A C 1
ATOM 1447 O O . ARG A 1 200 ? -25.516 5.871 5.082 1 63.19 200 ARG A O 1
ATOM 1454 N N . MET A 1 201 ? -23.75 4.711 4.355 1 61.28 201 MET A N 1
ATOM 1455 C CA . MET A 1 201 ? -24.062 3.562 5.203 1 61.28 201 MET A CA 1
ATOM 1456 C C . MET A 1 201 ? -23.984 3.936 6.68 1 61.28 201 MET A C 1
ATOM 1458 O O . MET A 1 201 ? -24.844 3.541 7.473 1 61.28 201 MET A O 1
ATOM 1462 N N . THR A 1 202 ? -22.938 4.672 6.973 1 67.44 202 THR A N 1
ATOM 1463 C CA . THR A 1 202 ? -22.797 5.078 8.367 1 67.44 202 THR A CA 1
ATOM 1464 C C . THR A 1 202 ? -23.891 6.051 8.766 1 67.44 202 THR A C 1
ATOM 1466 O O . THR A 1 202 ? -24.359 6.035 9.906 1 67.44 202 THR A O 1
ATOM 1469 N N . GLU A 1 203 ? -24.328 6.855 7.805 1 71.75 203 GLU A N 1
ATOM 1470 C CA . GLU A 1 203 ? -25.359 7.844 8.102 1 71.75 203 GLU A CA 1
ATOM 1471 C C . GLU A 1 203 ? -26.656 7.176 8.508 1 71.75 203 GLU A C 1
ATOM 1473 O O . GLU A 1 203 ? -27.422 7.719 9.312 1 71.75 203 GLU A O 1
ATOM 1478 N N . GLU A 1 204 ? -26.828 6.031 7.973 1 70.19 204 GLU A N 1
ATOM 1479 C CA . GLU A 1 204 ? -28.078 5.336 8.258 1 70.19 204 GLU A CA 1
ATOM 1480 C C . GLU A 1 204 ? -28.016 4.609 9.594 1 70.19 204 GLU A C 1
ATOM 1482 O O . GLU A 1 204 ? -29.047 4.383 10.234 1 70.19 204 GLU A O 1
ATOM 1487 N N . LEU A 1 205 ? -26.859 4.352 9.961 1 66.69 205 LEU A N 1
ATOM 1488 C CA . LEU A 1 205 ? -26.703 3.488 11.125 1 66.69 205 LEU A CA 1
ATOM 1489 C C . LEU A 1 205 ? -26.453 4.312 12.383 1 66.69 205 LEU A C 1
ATOM 1491 O O . LEU A 1 205 ? -26.719 3.846 13.5 1 66.69 205 LEU A O 1
ATOM 1495 N N . LEU A 1 206 ? -26.094 5.555 12.156 1 70.31 206 LEU A N 1
ATOM 1496 C CA . LEU A 1 206 ? -25.594 6.316 13.297 1 70.31 206 LEU A CA 1
ATOM 1497 C C . LEU A 1 206 ? -26.625 7.352 13.742 1 70.31 206 LEU A C 1
ATOM 1499 O O . LEU A 1 206 ? -27.312 7.961 12.914 1 70.31 206 LEU A O 1
ATOM 1503 N N . PRO A 1 207 ? -26.766 7.43 15.125 1 74.31 207 PRO A N 1
ATOM 1504 C CA . PRO A 1 207 ? -27.547 8.555 15.617 1 74.31 207 PRO A CA 1
ATOM 1505 C C . PRO A 1 207 ? -26.984 9.906 15.195 1 74.31 207 PRO A C 1
ATOM 1507 O O . PRO A 1 207 ? -25.766 10.039 15.023 1 74.31 207 PRO A O 1
ATOM 1510 N N . PRO A 1 208 ? -27.859 10.844 14.984 1 76.56 208 PRO A N 1
ATOM 1511 C CA . PRO A 1 208 ? -27.453 12.172 14.516 1 76.56 208 PRO A CA 1
ATOM 1512 C C . PRO A 1 208 ? -26.344 12.781 15.367 1 76.56 208 PRO A C 1
ATOM 1514 O O . PRO A 1 208 ? -25.453 13.453 14.836 1 76.56 208 PRO A O 1
ATOM 1517 N N . GLN A 1 209 ? -26.391 12.555 16.641 1 78.5 209 GLN A N 1
ATOM 1518 C CA . GLN A 1 209 ? -25.391 13.133 17.547 1 78.5 209 GLN A CA 1
ATOM 1519 C C . GLN A 1 209 ? -24 12.57 17.25 1 78.5 209 GLN A C 1
ATOM 1521 O O . GLN A 1 209 ? -23.016 13.305 17.297 1 78.5 209 GLN A O 1
ATOM 1526 N N . ALA A 1 210 ? -24 11.328 16.875 1 74.62 210 ALA A N 1
ATOM 1527 C CA . ALA A 1 210 ? -22.719 10.695 16.547 1 74.62 210 ALA A CA 1
ATOM 1528 C C . ALA A 1 210 ? -22.219 11.164 15.18 1 74.62 210 ALA A C 1
ATOM 1530 O O . ALA A 1 210 ? -21.016 11.352 14.984 1 74.62 210 ALA A O 1
ATOM 1531 N N . LEU A 1 211 ? -23.141 11.359 14.352 1 79 211 LEU A N 1
ATOM 1532 C CA . LEU A 1 211 ? -22.812 11.812 13 1 79 211 LEU A CA 1
ATOM 1533 C C . LEU A 1 211 ? -22.188 13.203 13.039 1 79 211 LEU A C 1
ATOM 1535 O O . LEU A 1 211 ? -21.312 13.516 12.219 1 79 211 LEU A O 1
ATOM 1539 N N . GLN A 1 212 ? -22.609 13.969 13.977 1 83.88 212 GLN A N 1
ATOM 1540 C CA . GLN A 1 212 ? -22.109 15.336 14.094 1 83.88 212 GLN A CA 1
ATOM 1541 C C . GLN A 1 212 ? -20.641 15.352 14.516 1 83.88 212 GLN A C 1
ATOM 1543 O O . GLN A 1 212 ? -19.938 16.328 14.289 1 83.88 212 GLN A O 1
ATOM 1548 N N . LEU A 1 213 ? -20.234 14.258 15.078 1 85.75 213 LEU A N 1
ATOM 1549 C CA . LEU A 1 213 ? -18.844 14.172 15.531 1 85.75 213 LEU A CA 1
ATOM 1550 C C . LEU A 1 213 ? -17.922 13.82 14.375 1 85.75 213 LEU A C 1
ATOM 1552 O O . LEU A 1 213 ? -16.703 13.961 14.492 1 85.75 213 LEU A O 1
ATOM 1556 N N . MET A 1 214 ? -18.547 13.375 13.305 1 89.19 214 MET A N 1
ATOM 1557 C CA . MET A 1 214 ? -17.75 13.023 12.133 1 89.19 214 MET A CA 1
ATOM 1558 C C . MET A 1 214 ? -17.484 14.25 11.273 1 89.19 214 MET A C 1
ATOM 1560 O O . MET A 1 214 ? -17.969 14.359 10.148 1 89.19 214 MET A O 1
ATOM 1564 N N . LYS A 1 215 ? -16.734 15.188 11.82 1 91.44 215 LYS A N 1
ATOM 1565 C CA . LYS A 1 215 ? -16.344 16.422 11.141 1 91.44 215 LYS A CA 1
ATOM 1566 C C . LYS A 1 215 ? -14.828 16.531 11.016 1 91.44 215 LYS A C 1
ATOM 1568 O O . LYS A 1 215 ? -14.094 15.898 11.766 1 91.44 215 LYS A O 1
ATOM 1573 N N . PRO A 1 216 ? -14.328 17.297 10.047 1 94.75 216 PRO A N 1
ATOM 1574 C CA . PRO A 1 216 ? -12.891 17.406 9.766 1 94.75 216 PRO A CA 1
ATOM 1575 C C . PRO A 1 216 ? -12.086 17.797 11 1 94.75 216 PRO A C 1
ATOM 1577 O O . PRO A 1 216 ? -10.953 17.344 11.172 1 94.75 216 PRO A O 1
ATOM 1580 N N . GLU A 1 217 ? -12.672 18.578 11.914 1 95.69 217 GLU A N 1
ATOM 1581 C CA . GLU A 1 217 ? -11.992 19.062 13.109 1 95.69 217 GLU A CA 1
ATOM 1582 C C . GLU A 1 217 ? -11.641 17.922 14.055 1 95.69 217 GLU A C 1
ATOM 1584 O O . GLU A 1 217 ? -10.75 18.062 14.898 1 95.69 217 GLU A O 1
ATOM 1589 N N . ALA A 1 218 ? -12.359 16.781 13.914 1 96.25 218 ALA A N 1
ATOM 1590 C CA . ALA A 1 218 ? -12.109 15.609 14.75 1 96.25 218 ALA A CA 1
ATOM 1591 C C . ALA A 1 218 ? -10.906 14.828 14.242 1 96.25 218 ALA A C 1
ATOM 1593 O O . ALA A 1 218 ? -10.406 13.93 14.922 1 96.25 218 ALA A O 1
ATOM 1594 N N . ILE A 1 219 ? -10.336 15.164 13.094 1 98.19 219 ILE A N 1
ATOM 1595 C CA . ILE A 1 219 ? -9.242 14.445 12.445 1 98.19 219 ILE A CA 1
ATOM 1596 C C . ILE A 1 219 ? -7.969 15.281 12.516 1 98.19 219 ILE A C 1
ATOM 1598 O O . ILE A 1 219 ? -6.875 14.742 12.734 1 98.19 219 ILE A O 1
ATOM 1602 N N . THR A 1 220 ? -8.07 16.594 12.422 1 98.56 220 THR A N 1
ATOM 1603 C CA . THR A 1 220 ? -6.98 17.547 12.25 1 98.56 220 THR A CA 1
ATOM 1604 C C . THR A 1 220 ? -5.996 17.469 13.406 1 98.56 220 THR A C 1
ATOM 1606 O O . THR A 1 220 ? -4.785 17.578 13.211 1 98.56 220 THR A O 1
ATOM 1609 N N . PRO A 1 221 ? -6.434 17.188 14.672 1 98.56 221 PRO A N 1
ATOM 1610 C CA . PRO A 1 221 ? -5.488 17.078 15.781 1 98.56 221 PRO A CA 1
ATOM 1611 C C . PRO A 1 221 ? -4.414 16.016 15.547 1 98.56 221 PRO A C 1
ATOM 1613 O O . PRO A 1 221 ? -3.254 16.219 15.914 1 98.56 221 PRO A O 1
ATOM 1616 N N . ALA A 1 222 ? -4.789 14.914 14.953 1 98.88 222 ALA A N 1
ATOM 1617 C CA . ALA A 1 222 ? -3.814 13.867 14.641 1 98.88 222 ALA A CA 1
ATOM 1618 C C . ALA A 1 222 ? -2.773 14.367 13.648 1 98.88 222 ALA A C 1
ATOM 1620 O O . ALA A 1 222 ? -1.577 14.125 13.812 1 98.88 222 ALA A O 1
ATOM 1621 N N . VAL A 1 223 ? -3.203 15.094 12.633 1 98.94 223 VAL A N 1
ATOM 1622 C CA . VAL A 1 223 ? -2.316 15.617 11.602 1 98.94 223 VAL A CA 1
ATOM 1623 C C . VAL A 1 223 ? -1.328 16.609 12.227 1 98.94 223 VAL A C 1
ATOM 1625 O O . VAL A 1 223 ? -0.122 16.516 11.977 1 98.94 223 VAL A O 1
ATOM 1628 N N . LEU A 1 224 ? -1.849 17.5 13.031 1 98.94 224 LEU A N 1
ATOM 1629 C CA . LEU A 1 224 ? -1.005 18.516 13.664 1 98.94 224 LEU A CA 1
ATOM 1630 C C . LEU A 1 224 ? 0.013 17.859 14.594 1 98.94 224 LEU A C 1
ATOM 1632 O O . LEU A 1 224 ? 1.17 18.281 14.648 1 98.94 224 LEU A O 1
ATOM 1636 N N . PHE A 1 225 ? -0.371 16.828 15.328 1 98.94 225 PHE A N 1
ATOM 1637 C CA . PHE A 1 225 ? 0.549 16.094 16.188 1 98.94 225 PHE A CA 1
ATOM 1638 C C . PHE A 1 225 ? 1.657 15.445 15.367 1 98.94 225 PHE A C 1
ATOM 1640 O O . PHE A 1 225 ? 2.836 15.547 15.719 1 98.94 225 PHE A O 1
ATOM 1647 N N . LEU A 1 226 ? 1.286 14.852 14.242 1 98.94 226 LEU A N 1
ATOM 1648 C CA . LEU A 1 226 ? 2.23 14.125 13.398 1 98.94 226 LEU A CA 1
ATOM 1649 C C . LEU A 1 226 ? 3.182 15.086 12.695 1 98.94 226 LEU A C 1
ATOM 1651 O O . LEU A 1 226 ? 4.207 14.664 12.156 1 98.94 226 LEU A O 1
ATOM 1655 N N . LEU A 1 227 ? 2.879 16.391 12.719 1 98.94 227 LEU A N 1
ATOM 1656 C CA . LEU A 1 227 ? 3.738 17.391 12.117 1 98.94 227 LEU A CA 1
ATOM 1657 C C . LEU A 1 227 ? 4.598 18.078 13.18 1 98.94 227 LEU A C 1
ATOM 1659 O O . LEU A 1 227 ? 5.438 18.922 12.852 1 98.94 227 LEU A O 1
ATOM 1663 N N . SER A 1 228 ? 4.398 17.75 14.438 1 98.75 228 SER A N 1
ATOM 1664 C CA . SER A 1 228 ? 5.051 18.484 15.523 1 98.75 228 SER A CA 1
ATOM 1665 C C . SER A 1 228 ? 6.547 18.188 15.562 1 98.75 228 SER A C 1
ATOM 1667 O O . SER A 1 228 ? 7.02 17.25 14.906 1 98.75 228 SER A O 1
ATOM 1669 N N . GLU A 1 229 ? 7.273 18.953 16.266 1 97.38 229 GLU A N 1
ATOM 1670 C CA . GLU A 1 229 ? 8.734 18.875 16.359 1 97.38 229 GLU A CA 1
ATOM 1671 C C . GLU A 1 229 ? 9.188 17.484 16.781 1 97.38 229 GLU A C 1
ATOM 1673 O O . GLU A 1 229 ? 10.125 16.938 16.219 1 97.38 229 GLU A O 1
ATOM 1678 N N . ASN A 1 230 ? 8.445 16.906 17.719 1 95.62 230 ASN A N 1
ATOM 1679 C CA . ASN A 1 230 ? 8.859 15.625 18.266 1 95.62 230 ASN A CA 1
ATOM 1680 C C . ASN A 1 230 ? 7.926 14.5 17.828 1 95.62 230 ASN A C 1
ATOM 1682 O O . ASN A 1 230 ? 7.734 13.523 18.547 1 95.62 230 ASN A O 1
ATOM 1686 N N . ALA A 1 231 ? 7.289 14.703 16.641 1 97.81 231 ALA A N 1
ATOM 1687 C CA . ALA A 1 231 ? 6.422 13.672 16.078 1 97.81 231 ALA A CA 1
ATOM 1688 C C . ALA A 1 231 ? 7.176 12.367 15.883 1 97.81 231 ALA A C 1
ATOM 1690 O O . ALA A 1 231 ? 8.391 12.367 15.695 1 97.81 231 ALA A O 1
ATOM 1691 N N . PRO A 1 232 ? 6.516 11.258 16.094 1 98.5 232 PRO A N 1
ATOM 1692 C CA . PRO A 1 232 ? 7.133 10.016 15.609 1 98.5 232 PRO A CA 1
ATOM 1693 C C . PRO A 1 232 ? 7.355 10.016 14.094 1 98.5 232 PRO A C 1
ATOM 1695 O O . PRO A 1 232 ? 7.078 11.016 13.43 1 98.5 232 PRO A O 1
ATOM 1698 N N . THR A 1 233 ? 7.984 9.023 13.555 1 98.81 233 THR A N 1
ATOM 1699 C CA . THR A 1 233 ? 8.039 8.742 12.125 1 98.81 233 THR A CA 1
ATOM 1700 C C . THR A 1 233 ? 7.539 7.336 11.828 1 98.81 233 THR A C 1
ATOM 1702 O O . THR A 1 233 ? 7.352 6.531 12.742 1 98.81 233 THR A O 1
ATOM 1705 N N . ARG A 1 234 ? 7.105 7.125 10.547 1 98.75 234 ARG A N 1
ATOM 1706 C CA . ARG A 1 234 ? 6.586 5.84 10.086 1 98.75 234 ARG A CA 1
ATOM 1707 C C . ARG A 1 234 ? 5.379 5.41 10.906 1 98.75 234 ARG A C 1
ATOM 1709 O O . ARG A 1 234 ? 5.289 4.258 11.328 1 98.75 234 ARG A O 1
ATOM 1716 N N . THR A 1 235 ? 4.562 6.332 11.211 1 98.88 235 THR A N 1
ATOM 1717 C CA . THR A 1 235 ? 3.373 6.098 12.016 1 98.88 235 THR A CA 1
ATOM 1718 C C . THR A 1 235 ? 2.107 6.383 11.211 1 98.88 235 THR A C 1
ATOM 1720 O O . THR A 1 235 ? 2.029 7.391 10.508 1 98.88 235 THR A O 1
ATOM 1723 N N . THR A 1 236 ? 1.213 5.461 11.258 1 98.88 236 THR A N 1
ATOM 1724 C CA . THR A 1 236 ? -0.108 5.664 10.68 1 98.88 236 THR A CA 1
ATOM 1725 C C . THR A 1 236 ? -1.164 5.816 11.766 1 98.88 236 THR A C 1
ATOM 1727 O O . THR A 1 236 ? -1.385 4.895 12.555 1 98.88 236 THR A O 1
ATOM 1730 N N . LEU A 1 237 ? -1.845 6.949 11.812 1 98.88 237 LEU A N 1
ATOM 1731 C CA . LEU A 1 237 ? -2.914 7.164 12.781 1 98.88 237 LEU A CA 1
ATOM 1732 C C . LEU A 1 237 ? -4.273 7.184 12.094 1 98.88 237 LEU A C 1
ATOM 1734 O O . LEU A 1 237 ? -4.496 7.961 11.164 1 98.88 237 LEU A O 1
ATOM 1738 N N . GLY A 1 238 ? -5.117 6.285 12.539 1 98.62 238 GLY A N 1
ATOM 1739 C CA . GLY A 1 238 ? -6.531 6.453 12.234 1 98.62 238 GLY A CA 1
ATOM 1740 C C . GLY A 1 238 ? -7.195 7.531 13.07 1 98.62 238 GLY A C 1
ATOM 1741 O O . GLY A 1 238 ? -6.871 7.707 14.242 1 98.62 238 GLY A O 1
ATOM 1742 N N . ALA A 1 239 ? -8.133 8.266 12.438 1 98.25 239 ALA A N 1
ATOM 1743 C CA . ALA A 1 239 ? -8.812 9.344 13.148 1 98.25 239 ALA A CA 1
ATOM 1744 C C . ALA A 1 239 ? -10.219 9.562 12.609 1 98.25 239 ALA A C 1
ATOM 1746 O O . ALA A 1 239 ? -10.43 9.562 11.391 1 98.25 239 ALA A O 1
ATOM 1747 N N . GLY A 1 240 ? -11.148 9.711 13.422 1 95.75 240 GLY A N 1
ATOM 1748 C CA . GLY A 1 240 ? -12.531 10.008 13.086 1 95.75 240 GLY A CA 1
ATOM 1749 C C . GLY A 1 240 ? -13.438 10.07 14.297 1 95.75 240 GLY A C 1
ATOM 1750 O O . GLY A 1 240 ? -13.266 9.305 15.25 1 95.75 240 GLY A O 1
ATOM 1751 N N . ALA A 1 241 ? -14.344 10.969 14.32 1 93.06 241 ALA A N 1
ATOM 1752 C CA . ALA A 1 241 ? -15.352 11.109 15.367 1 93.06 241 ALA A CA 1
ATOM 1753 C C . ALA A 1 241 ? -14.695 11.25 16.734 1 93.06 241 ALA A C 1
ATOM 1755 O O . ALA A 1 241 ? -15.227 10.766 17.734 1 93.06 241 ALA A O 1
ATOM 1756 N N . GLY A 1 242 ? -13.484 11.797 16.734 1 95.5 242 GLY A N 1
ATOM 1757 C CA . GLY A 1 242 ? -12.781 11.984 18 1 95.5 242 GLY A CA 1
ATOM 1758 C C . GLY A 1 242 ? -12.039 10.742 18.453 1 95.5 242 GLY A C 1
ATOM 1759 O O . GLY A 1 242 ? -11.406 10.75 19.516 1 95.5 242 GLY A O 1
ATOM 1760 N N . SER A 1 243 ? -12.156 9.711 17.703 1 97.12 243 SER A N 1
ATOM 1761 C CA . SER A 1 243 ? -11.406 8.492 17.984 1 97.12 243 SER A CA 1
ATOM 1762 C C . SER A 1 243 ? -10.07 8.484 17.25 1 97.12 243 SER A C 1
ATOM 1764 O O . SER A 1 243 ? -9.984 8.922 16.094 1 97.12 243 SER A O 1
ATOM 1766 N N . PHE A 1 244 ? -9 8.039 17.922 1 98.62 244 PHE A N 1
ATOM 1767 C CA . PHE A 1 244 ? -7.645 7.93 17.391 1 98.62 244 PHE A CA 1
ATOM 1768 C C . PHE A 1 244 ? -7.047 6.562 17.703 1 98.62 244 PHE A C 1
ATOM 1770 O O . PHE A 1 244 ? -7.148 6.074 18.828 1 98.62 244 PHE A O 1
ATOM 1777 N N . ALA A 1 245 ? -6.523 5.926 16.719 1 98.88 245 ALA A N 1
ATOM 1778 C CA . ALA A 1 245 ? -5.887 4.617 16.844 1 98.88 245 ALA A CA 1
ATOM 1779 C C . ALA A 1 245 ? -4.688 4.508 15.898 1 98.88 245 ALA A C 1
ATOM 1781 O O . ALA A 1 245 ? -4.566 5.281 14.945 1 98.88 245 ALA A O 1
ATOM 1782 N N . GLN A 1 246 ? -3.812 3.652 16.219 1 98.88 246 GLN A N 1
ATOM 1783 C CA . GLN A 1 246 ? -2.664 3.439 15.352 1 98.88 246 GLN A CA 1
ATOM 1784 C C . GLN A 1 246 ? -2.836 2.176 14.508 1 98.88 246 GLN A C 1
ATOM 1786 O O . GLN A 1 246 ? -3.275 1.143 15.023 1 98.88 246 GLN A O 1
ATOM 1791 N N . ILE A 1 247 ? -2.602 2.273 13.258 1 98.81 247 ILE A N 1
ATOM 1792 C CA . ILE A 1 247 ? -2.559 1.135 12.344 1 98.81 247 ILE A CA 1
ATOM 1793 C C . ILE A 1 247 ? -1.121 0.644 12.203 1 98.81 247 ILE A C 1
ATOM 1795 O O . ILE A 1 247 ? -0.2 1.445 12.023 1 98.81 247 ILE A O 1
ATOM 1799 N N . LYS A 1 248 ? -0.933 -0.653 12.281 1 98.5 248 LYS A N 1
ATOM 1800 C CA . LYS A 1 248 ? 0.404 -1.238 12.242 1 98.5 248 LYS A CA 1
ATOM 1801 C C . LYS A 1 248 ? 0.454 -2.426 11.281 1 98.5 248 LYS A C 1
ATOM 1803 O O . LYS A 1 248 ? -0.536 -3.141 11.117 1 98.5 248 LYS A O 1
ATOM 1808 N N . ILE A 1 249 ? 1.55 -2.594 10.625 1 98.81 249 ILE A N 1
ATOM 1809 C CA . ILE A 1 249 ? 1.852 -3.801 9.867 1 98.81 249 ILE A CA 1
ATOM 1810 C C . ILE A 1 249 ? 2.771 -4.711 10.68 1 98.81 249 ILE A C 1
ATOM 1812 O O . ILE A 1 249 ? 3.836 -4.281 11.125 1 98.81 249 ILE A O 1
ATOM 1816 N N . ILE A 1 250 ? 2.33 -5.918 10.891 1 98.62 250 ILE A N 1
ATOM 1817 C CA . ILE A 1 250 ? 3.102 -6.855 11.703 1 98.62 250 ILE A CA 1
ATOM 1818 C C . ILE A 1 250 ? 3.346 -8.141 10.914 1 98.62 250 ILE A C 1
ATOM 1820 O O . ILE A 1 250 ? 2.695 -8.383 9.891 1 98.62 250 ILE A O 1
ATOM 1824 N N . GLU A 1 251 ? 4.273 -8.906 11.305 1 98.69 251 GLU A N 1
ATOM 1825 C CA . GLU A 1 251 ? 4.523 -10.227 10.742 1 98.69 251 GLU A CA 1
ATOM 1826 C C . GLU A 1 251 ? 4.625 -11.281 11.852 1 98.69 251 GLU A C 1
ATOM 1828 O O . GLU A 1 251 ? 5.281 -11.055 12.867 1 98.69 251 GLU A O 1
ATOM 1833 N N . THR A 1 252 ? 3.971 -12.383 11.633 1 98.75 252 THR A N 1
ATOM 1834 C CA . THR A 1 252 ? 4.07 -13.5 12.57 1 98.75 252 THR A CA 1
ATOM 1835 C C . THR A 1 252 ? 5.504 -14.016 12.641 1 98.75 252 THR A C 1
ATOM 1837 O O . THR A 1 252 ? 6.32 -13.719 11.766 1 98.75 252 THR A O 1
ATOM 1840 N N . GLU A 1 253 ? 5.77 -14.703 13.727 1 98.19 253 GLU A N 1
ATOM 1841 C CA . GLU A 1 253 ? 7.074 -15.352 13.789 1 98.19 253 GLU A CA 1
ATOM 1842 C C . GLU A 1 253 ? 7.258 -16.328 12.633 1 98.19 253 GLU A C 1
ATOM 1844 O O . GLU A 1 2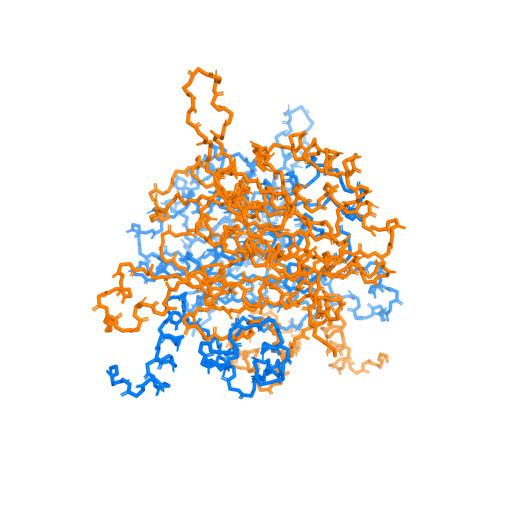53 ? 8.344 -16.422 12.055 1 98.19 253 GLU A O 1
ATOM 1849 N N . GLY A 1 254 ? 6.164 -17.047 12.312 1 98.5 254 GLY A N 1
ATOM 1850 C CA . GLY A 1 254 ? 6.223 -18.062 11.266 1 98.5 254 GLY A CA 1
ATOM 1851 C C . GLY A 1 254 ? 7.035 -19.281 11.656 1 98.5 254 GLY A C 1
ATOM 1852 O O . GLY A 1 254 ? 7.238 -19.547 12.844 1 98.5 254 GLY A O 1
ATOM 1853 N N . ILE A 1 255 ? 7.367 -20.078 10.602 1 98.19 255 ILE A N 1
ATOM 1854 C CA . ILE A 1 255 ? 8.133 -21.297 10.836 1 98.19 255 ILE A CA 1
ATOM 1855 C C . ILE A 1 255 ? 9.055 -21.562 9.648 1 98.19 255 ILE A C 1
ATOM 1857 O O . ILE A 1 255 ? 8.781 -21.109 8.531 1 98.19 255 ILE A O 1
ATOM 1861 N N . ASN A 1 256 ? 10.172 -22.156 9.867 1 97.38 256 ASN A N 1
ATOM 1862 C CA . ASN A 1 256 ? 11.023 -22.703 8.812 1 97.38 256 ASN A CA 1
ATOM 1863 C C . ASN A 1 256 ? 10.766 -24.188 8.594 1 97.38 256 ASN A C 1
ATOM 1865 O O . ASN A 1 256 ? 10.742 -24.969 9.547 1 97.38 256 ASN A O 1
ATOM 1869 N N . LEU A 1 257 ? 10.531 -24.562 7.398 1 97.81 257 LEU A N 1
ATOM 1870 C CA . LEU A 1 257 ? 10.227 -25.953 7.066 1 97.81 257 LEU A CA 1
ATOM 1871 C C . LEU A 1 257 ? 11.414 -26.625 6.371 1 97.81 257 LEU A C 1
ATOM 1873 O O . LEU A 1 257 ? 12.148 -25.969 5.621 1 97.81 257 LEU A O 1
ATOM 1877 N N . PRO A 1 258 ? 11.609 -27.953 6.648 1 95.94 258 PRO A N 1
ATOM 1878 C CA . PRO A 1 258 ? 12.625 -28.656 5.871 1 95.94 258 PRO A CA 1
ATOM 1879 C C . PRO A 1 258 ? 12.266 -28.781 4.395 1 95.94 258 PRO A C 1
ATOM 1881 O O . PRO A 1 258 ? 11.086 -28.719 4.039 1 95.94 258 PRO A O 1
ATOM 1884 N N . GLU A 1 259 ? 13.242 -28.984 3.529 1 94.94 259 GLU A N 1
ATOM 1885 C CA . GLU A 1 259 ? 13.07 -28.969 2.08 1 94.94 259 GLU A CA 1
ATOM 1886 C C . GLU A 1 259 ? 12.008 -29.969 1.641 1 94.94 259 GLU A C 1
ATOM 1888 O O . GLU A 1 259 ? 11.266 -29.734 0.688 1 94.94 259 GLU A O 1
ATOM 1893 N N . ASN A 1 260 ? 11.93 -31.109 2.312 1 96.56 260 ASN A N 1
ATOM 1894 C CA . ASN A 1 260 ? 10.977 -32.156 1.924 1 96.56 260 ASN A CA 1
ATOM 1895 C C . ASN A 1 260 ? 9.539 -31.703 2.193 1 96.56 260 ASN A C 1
ATOM 1897 O O . ASN A 1 260 ? 8.594 -32.344 1.707 1 96.56 260 ASN A O 1
ATOM 1901 N N . GLU A 1 261 ? 9.344 -30.547 2.926 1 97.81 261 GLU A N 1
ATOM 1902 C CA . GLU A 1 261 ? 8.008 -30.016 3.203 1 97.81 261 GLU A CA 1
ATOM 1903 C C . GLU A 1 261 ? 7.746 -28.734 2.416 1 97.81 261 GLU A C 1
ATOM 1905 O O . GLU A 1 261 ? 6.73 -28.078 2.625 1 97.81 261 GLU A O 1
ATOM 1910 N N . TRP A 1 262 ? 8.68 -28.391 1.487 1 97.88 262 TRP A N 1
ATOM 1911 C CA . TRP A 1 262 ? 8.461 -27.266 0.596 1 97.88 262 TRP A CA 1
ATOM 1912 C C . TRP A 1 262 ? 7.441 -27.609 -0.487 1 97.88 262 TRP A C 1
ATOM 1914 O O . TRP A 1 262 ? 7.77 -27.609 -1.677 1 97.88 262 TRP A O 1
ATOM 1924 N N . THR A 1 263 ? 6.27 -27.875 -0.082 1 98.12 263 THR A N 1
ATOM 1925 C CA . THR A 1 263 ? 5.129 -28.203 -0.93 1 98.12 263 THR A CA 1
ATOM 1926 C C . THR A 1 263 ? 3.885 -27.438 -0.485 1 98.12 263 THR A C 1
ATOM 1928 O O . THR A 1 263 ? 3.809 -26.969 0.654 1 98.12 263 THR A O 1
ATOM 1931 N N . PRO 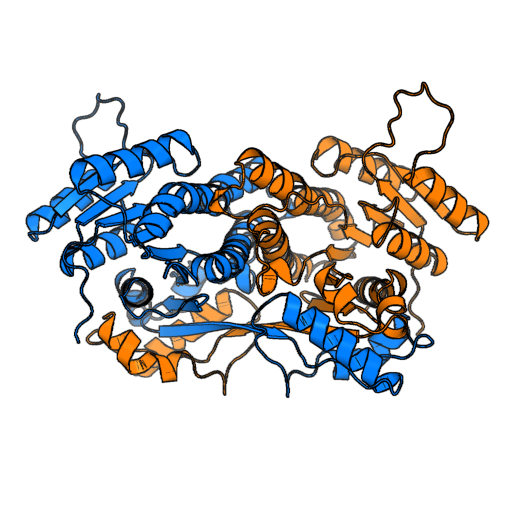A 1 264 ? 2.918 -27.219 -1.434 1 98.69 264 PRO A N 1
ATOM 1932 C CA . PRO A 1 264 ? 1.694 -26.562 -0.98 1 98.69 264 PRO A CA 1
ATOM 1933 C C . PRO A 1 264 ? 0.987 -27.328 0.137 1 98.69 264 PRO A C 1
ATOM 1935 O O . PRO A 1 264 ? 0.39 -26.719 1.026 1 98.69 264 PRO A O 1
ATOM 1938 N N . ASP A 1 265 ? 1.07 -28.672 0.131 1 98.69 265 ASP A N 1
ATOM 1939 C CA . ASP A 1 265 ? 0.507 -29.469 1.217 1 98.69 265 ASP A CA 1
ATOM 1940 C C . ASP A 1 265 ? 1.237 -29.203 2.531 1 98.69 265 ASP A C 1
ATOM 1942 O O . ASP A 1 265 ? 0.623 -29.203 3.6 1 98.69 265 ASP A O 1
ATOM 1946 N N . GLY A 1 266 ? 2.578 -29.078 2.459 1 98.56 266 GLY A N 1
ATOM 1947 C CA . GLY A 1 266 ? 3.342 -28.719 3.643 1 98.56 266 GLY A CA 1
ATOM 1948 C C . GLY A 1 266 ? 2.918 -27.391 4.242 1 98.56 266 GLY A C 1
ATOM 1949 O O . GLY A 1 266 ? 2.76 -27.281 5.461 1 98.56 266 GLY A O 1
ATOM 1950 N N . ILE A 1 267 ? 2.748 -26.359 3.406 1 98.75 267 ILE A N 1
ATOM 1951 C CA . ILE A 1 267 ? 2.283 -25.062 3.871 1 98.75 267 ILE A CA 1
ATOM 1952 C C . ILE A 1 267 ? 0.903 -25.203 4.508 1 98.75 267 ILE A C 1
ATOM 1954 O O . ILE A 1 267 ? 0.655 -24.672 5.594 1 98.75 267 ILE A O 1
ATOM 1958 N N . ALA A 1 268 ? -0.008 -25.938 3.789 1 98.62 268 ALA A N 1
ATOM 1959 C CA . ALA A 1 268 ? -1.362 -26.141 4.293 1 98.62 268 ALA A CA 1
ATOM 1960 C C . ALA A 1 268 ? -1.34 -26.797 5.672 1 98.62 268 ALA A C 1
ATOM 1962 O O . ALA A 1 268 ? -2.078 -26.391 6.574 1 98.62 268 ALA A O 1
ATOM 1963 N N . ALA A 1 269 ? -0.498 -27.828 5.809 1 98.38 269 ALA A N 1
ATOM 1964 C CA . ALA A 1 269 ? -0.422 -28.594 7.047 1 98.38 269 ALA A CA 1
ATOM 1965 C C . ALA A 1 269 ? 0.053 -27.719 8.203 1 98.38 269 ALA A C 1
ATOM 1967 O O . ALA A 1 269 ? -0.305 -27.969 9.359 1 98.38 269 ALA A O 1
ATOM 1968 N N . HIS A 1 270 ? 0.831 -26.656 7.898 1 98.56 270 HIS A N 1
ATOM 1969 C CA . HIS A 1 270 ? 1.438 -25.844 8.945 1 98.56 270 HIS A CA 1
ATOM 1970 C C . HIS A 1 270 ? 0.855 -24.438 8.961 1 98.56 270 HIS A C 1
ATOM 1972 O O . HIS A 1 270 ? 1.422 -23.531 9.578 1 98.56 270 HIS A O 1
ATOM 1978 N N . PHE A 1 271 ? -0.266 -24.219 8.281 1 98.62 271 PHE A N 1
ATOM 1979 C CA . PHE A 1 271 ? -0.77 -22.859 8.078 1 98.62 271 PHE A CA 1
ATOM 1980 C C . PHE A 1 271 ? -1.169 -22.234 9.406 1 98.62 271 PHE A C 1
ATOM 1982 O O . PHE A 1 271 ? -0.998 -21.031 9.609 1 98.62 271 PHE A O 1
ATOM 1989 N N . ALA A 1 272 ? -1.719 -23.062 10.32 1 98.44 272 ALA A N 1
ATOM 1990 C CA . ALA A 1 272 ? -2.086 -22.531 11.633 1 98.44 272 ALA A CA 1
ATOM 1991 C C . ALA A 1 272 ? -0.863 -21.984 12.367 1 98.44 272 ALA A C 1
ATOM 1993 O O . ALA A 1 272 ? -0.934 -20.938 13.008 1 98.44 272 ALA A O 1
ATOM 1994 N N . GLU A 1 273 ? 0.26 -22.703 12.297 1 98.5 273 GLU A N 1
ATOM 1995 C CA . GLU A 1 273 ? 1.505 -22.25 12.906 1 98.5 273 GLU A CA 1
ATOM 1996 C C . GLU A 1 273 ? 2.057 -21.016 12.195 1 98.5 273 GLU A C 1
ATOM 1998 O O . GLU A 1 273 ? 2.535 -20.078 12.836 1 98.5 273 GLU A O 1
ATOM 2003 N N . ILE A 1 274 ? 2.01 -21.031 10.852 1 98.81 274 ILE A N 1
ATOM 2004 C CA . ILE A 1 274 ? 2.5 -19.938 10.016 1 98.81 274 ILE A CA 1
ATOM 2005 C C . ILE A 1 274 ? 1.737 -18.656 10.352 1 98.81 274 ILE A C 1
ATOM 2007 O O . ILE A 1 274 ? 2.326 -17.578 10.414 1 98.81 274 ILE A O 1
ATOM 2011 N N . SER A 1 275 ? 0.459 -18.75 10.695 1 98.5 275 SER A N 1
ATOM 2012 C CA . SER A 1 275 ? -0.423 -17.594 10.828 1 98.5 275 SER A CA 1
ATOM 2013 C C . SER A 1 275 ? -0.589 -17.203 12.289 1 98.5 275 SER A C 1
ATOM 2015 O O . SER A 1 275 ? -1.277 -16.219 12.594 1 98.5 275 SER A O 1
ATOM 2017 N N . ASP A 1 276 ? 0.057 -18 13.234 1 98.19 276 ASP A N 1
ATOM 2018 C CA . ASP A 1 276 ? -0.044 -17.688 14.656 1 98.19 276 ASP A CA 1
ATOM 2019 C C . ASP A 1 276 ? 0.563 -16.328 14.969 1 98.19 276 ASP A C 1
ATOM 2021 O O . ASP A 1 276 ? 1.765 -16.109 14.781 1 98.19 276 ASP A O 1
ATOM 2025 N N . ASP A 1 277 ? -0.248 -15.422 15.492 1 96.19 277 ASP A N 1
ATOM 2026 C CA . ASP A 1 277 ? 0.252 -14.062 15.656 1 96.19 277 ASP A CA 1
ATOM 2027 C C . ASP A 1 277 ? 0.607 -13.773 17.109 1 96.19 277 ASP A C 1
ATOM 2029 O O . ASP A 1 277 ? 0.769 -12.617 17.5 1 96.19 277 ASP A O 1
ATOM 2033 N N . SER A 1 278 ? 0.762 -14.812 17.922 1 96.44 278 SER A N 1
ATOM 2034 C CA . SER A 1 278 ? 1.059 -14.641 19.344 1 96.44 278 SER A CA 1
ATOM 2035 C C . SER A 1 278 ? 2.42 -13.984 19.547 1 96.44 278 SER A C 1
ATOM 2037 O O . SER A 1 278 ? 2.662 -13.359 20.578 1 96.44 278 SER A O 1
ATOM 2039 N N . LYS A 1 279 ? 3.318 -14.133 18.578 1 96.88 279 LYS A N 1
ATOM 2040 C CA . LYS A 1 279 ? 4.656 -13.562 18.672 1 96.88 279 LYS A CA 1
ATOM 2041 C C . LYS A 1 279 ? 4.934 -12.594 17.531 1 96.88 279 LYS A C 1
ATOM 2043 O O . LYS A 1 279 ? 6.086 -12.383 17.156 1 96.88 279 LYS A O 1
ATOM 2048 N N . ALA A 1 280 ? 3.855 -12.109 16.922 1 97.81 280 ALA A N 1
ATOM 2049 C CA . ALA A 1 280 ? 4 -11.219 15.773 1 97.81 280 ALA A CA 1
ATOM 2050 C C . ALA A 1 280 ? 4.652 -9.898 16.188 1 97.81 280 ALA A C 1
ATOM 2052 O O . ALA A 1 280 ? 4.52 -9.469 17.344 1 97.81 280 ALA A O 1
ATOM 2053 N N . GLN A 1 281 ? 5.383 -9.336 15.281 1 96.25 281 GLN A N 1
ATOM 2054 C CA . GLN A 1 281 ? 6.066 -8.078 15.562 1 96.25 281 GLN A CA 1
ATOM 2055 C C . GLN A 1 281 ? 6.008 -7.133 14.359 1 96.25 281 GLN A C 1
ATOM 2057 O O . GLN A 1 281 ? 5.875 -7.582 13.219 1 96.25 281 GLN A O 1
ATOM 2062 N N . ALA A 1 282 ? 6.008 -5.844 14.656 1 95.94 282 ALA A N 1
ATOM 2063 C CA . ALA A 1 282 ? 6.238 -4.844 13.617 1 95.94 282 ALA A CA 1
ATOM 2064 C C . ALA A 1 282 ? 7.715 -4.77 13.25 1 95.94 282 ALA A C 1
ATOM 2066 O O . ALA A 1 282 ? 8.539 -4.328 14.047 1 95.94 282 ALA A O 1
ATOM 2067 N N . LEU A 1 283 ? 8.016 -5.141 12.031 1 96.56 283 LEU A N 1
ATOM 2068 C CA . LEU A 1 283 ? 9.422 -5.148 11.633 1 96.56 283 LEU A CA 1
ATOM 2069 C C . LEU A 1 283 ? 9.906 -3.736 11.32 1 96.56 283 LEU A C 1
ATOM 2071 O O . LEU A 1 283 ? 9.141 -2.916 10.805 1 96.56 283 LEU A O 1
ATOM 2075 N N . GLU A 1 284 ? 11.172 -3.457 11.516 1 94.81 284 GLU A N 1
ATOM 2076 C CA . GLU A 1 284 ? 11.742 -2.121 11.367 1 94.81 284 GLU A CA 1
ATOM 2077 C C . GLU A 1 284 ? 12.07 -1.822 9.906 1 94.81 284 GLU A C 1
ATOM 2079 O O . GLU A 1 284 ? 12.289 -0.666 9.531 1 94.81 284 GLU A O 1
ATOM 2084 N N . GLY A 1 285 ? 12.133 -2.838 9.133 1 94.75 285 GLY A N 1
ATOM 2085 C CA . GLY A 1 285 ? 12.477 -2.738 7.723 1 94.75 285 GLY A CA 1
ATOM 2086 C C . GLY A 1 285 ? 12.477 -4.078 7.012 1 94.75 285 GLY A C 1
ATOM 2087 O O . GLY A 1 285 ? 12.383 -5.125 7.652 1 94.75 285 GLY A O 1
ATOM 2088 N N . ALA A 1 286 ? 12.602 -4.039 5.715 1 93.75 286 ALA A N 1
ATOM 2089 C CA . ALA A 1 286 ? 12.609 -5.25 4.902 1 93.75 286 ALA A CA 1
ATOM 2090 C C . ALA A 1 286 ? 13.789 -6.145 5.266 1 93.75 286 ALA A C 1
ATOM 2092 O O . ALA A 1 286 ? 13.664 -7.375 5.258 1 93.75 286 ALA A O 1
ATOM 2093 N N . PHE A 1 287 ? 14.844 -5.559 5.59 1 90.25 287 PHE A N 1
ATOM 2094 C CA . PHE A 1 287 ? 16.047 -6.312 5.91 1 90.25 287 PHE A CA 1
ATOM 2095 C C . PHE A 1 287 ? 15.836 -7.176 7.148 1 90.25 287 PHE A C 1
ATOM 2097 O O . PHE A 1 287 ? 16.359 -8.289 7.238 1 90.25 287 PHE A O 1
ATOM 2104 N N . GLN A 1 288 ? 15.148 -6.672 8.094 1 92.38 288 GLN A N 1
ATOM 2105 C CA . GLN A 1 288 ? 14.867 -7.438 9.305 1 92.38 288 GLN A CA 1
ATOM 2106 C C . GLN A 1 288 ? 14.102 -8.719 8.984 1 92.38 288 GLN A C 1
ATOM 2108 O O . GLN A 1 288 ? 14.305 -9.75 9.633 1 92.38 288 GLN A O 1
ATOM 2113 N N . GLN A 1 289 ? 13.203 -8.695 7.996 1 93.44 289 GLN A N 1
ATOM 2114 C CA . GLN A 1 289 ? 12.492 -9.898 7.574 1 93.44 289 GLN A CA 1
ATOM 2115 C C . GLN A 1 289 ? 13.461 -10.938 7.023 1 93.44 289 GLN A C 1
ATOM 2117 O O . GLN A 1 289 ? 13.383 -12.117 7.375 1 93.44 289 GLN A O 1
ATOM 2122 N N . THR A 1 290 ? 14.328 -10.492 6.145 1 90.81 290 THR A N 1
ATOM 2123 C CA . THR A 1 290 ? 15.328 -11.383 5.566 1 90.81 290 THR A CA 1
ATOM 2124 C C . THR A 1 290 ? 16.188 -12.016 6.656 1 90.81 290 THR A C 1
ATOM 2126 O O . THR A 1 290 ? 16.438 -13.227 6.629 1 90.81 290 THR A O 1
ATOM 2129 N N . GLN A 1 291 ? 16.594 -11.195 7.609 1 89.25 291 GLN A N 1
ATOM 2130 C CA . GLN A 1 291 ? 17.406 -11.695 8.711 1 89.25 291 GLN A CA 1
ATOM 2131 C C . GLN A 1 291 ? 16.656 -12.734 9.531 1 89.25 291 GLN A C 1
ATOM 2133 O O . GLN A 1 291 ? 17.219 -13.75 9.938 1 89.25 291 GLN A O 1
ATOM 2138 N N . LYS A 1 292 ? 15.422 -12.461 9.758 1 92.19 292 LYS A N 1
ATOM 2139 C CA . LYS A 1 292 ? 14.586 -13.391 10.508 1 92.19 292 LYS A CA 1
ATOM 2140 C C . LYS A 1 292 ? 14.492 -14.742 9.797 1 92.19 292 LYS A C 1
ATOM 2142 O O . LYS A 1 292 ? 14.672 -15.789 10.422 1 92.19 292 LYS A O 1
ATOM 2147 N N . TYR A 1 293 ? 14.266 -14.75 8.508 1 93.06 293 TYR A N 1
ATOM 2148 C CA . TYR A 1 293 ? 14.086 -15.969 7.723 1 93.06 293 TYR A CA 1
ATOM 2149 C C . TYR A 1 293 ? 15.383 -16.766 7.656 1 93.06 293 TYR A C 1
ATOM 2151 O O . TYR A 1 293 ? 15.383 -17.984 7.82 1 93.06 293 TYR A O 1
ATOM 2159 N N . VAL A 1 294 ? 16.438 -16.078 7.473 1 88.75 294 VAL A N 1
ATOM 2160 C CA . VAL A 1 294 ? 17.734 -16.734 7.359 1 88.75 294 VAL A CA 1
ATOM 2161 C C . VAL A 1 294 ? 18.141 -17.312 8.719 1 88.75 294 VAL A C 1
ATOM 2163 O O . VAL A 1 294 ? 18.719 -18.391 8.789 1 88.75 294 VAL A O 1
ATOM 2166 N N . ALA A 1 295 ? 17.922 -16.531 9.766 1 90.38 295 ALA A N 1
ATOM 2167 C CA . ALA A 1 295 ? 18.219 -17.016 11.109 1 90.38 295 ALA A CA 1
ATOM 2168 C C . ALA A 1 295 ? 17.438 -18.281 11.422 1 90.38 295 ALA A C 1
ATOM 2170 O O . ALA A 1 295 ? 17.953 -19.203 12.047 1 90.38 295 ALA A O 1
ATOM 2171 N N . GLN A 1 296 ? 16.203 -18.375 11.023 1 93 296 GLN A N 1
ATOM 2172 C CA . GLN A 1 296 ? 15.375 -19.562 11.227 1 93 296 GLN A CA 1
ATOM 2173 C C . GLN A 1 296 ? 15.922 -20.75 10.445 1 93 296 GLN A C 1
ATOM 2175 O O . GLN A 1 296 ? 15.953 -21.875 10.953 1 93 296 GLN A O 1
ATOM 2180 N N . ALA A 1 297 ? 16.297 -20.469 9.219 1 90.94 297 ALA A N 1
ATOM 2181 C CA . ALA A 1 297 ? 16.859 -21.516 8.383 1 90.94 297 ALA A CA 1
ATOM 2182 C C . ALA A 1 297 ? 18.156 -22.062 8.984 1 90.94 297 ALA A C 1
ATOM 2184 O O . ALA A 1 297 ? 18.375 -23.266 9.023 1 90.94 297 ALA A O 1
ATOM 2185 N N . ALA A 1 298 ? 18.984 -21.125 9.43 1 88.88 298 ALA A N 1
ATOM 2186 C CA . ALA A 1 298 ? 20.25 -21.5 10.047 1 88.88 298 ALA A CA 1
ATOM 2187 C C . ALA A 1 298 ? 20.016 -22.344 11.297 1 88.88 298 ALA A C 1
ATOM 2189 O O . ALA A 1 298 ? 20.703 -23.344 11.516 1 88.88 298 ALA A O 1
ATOM 2190 N N . ALA A 1 299 ? 19.094 -21.891 12.078 1 90.5 299 ALA A N 1
ATOM 2191 C CA . ALA A 1 299 ? 18.781 -22.609 13.305 1 90.5 299 ALA A CA 1
ATOM 2192 C C . ALA A 1 299 ? 18.328 -24.031 13 1 90.5 299 ALA A C 1
ATOM 2194 O O . ALA A 1 299 ? 18.719 -24.984 13.688 1 90.5 299 ALA A O 1
ATOM 2195 N N . ARG A 1 300 ? 17.531 -24.203 12.008 1 90.69 300 ARG A N 1
ATOM 2196 C CA . ARG A 1 300 ? 17.062 -25.531 11.633 1 90.69 300 ARG A CA 1
ATOM 2197 C C . ARG A 1 300 ? 18.219 -26.422 11.188 1 90.69 300 ARG A C 1
ATOM 2199 O O . ARG A 1 300 ? 18.234 -27.609 11.469 1 90.69 300 ARG A O 1
ATOM 2206 N N . LEU A 1 301 ? 19.156 -25.797 10.539 1 87.44 301 LEU A N 1
ATOM 2207 C CA . LEU A 1 301 ? 20.281 -26.547 10 1 87.44 301 LEU A CA 1
ATOM 2208 C C . LEU A 1 301 ? 21.359 -26.75 11.062 1 87.44 301 LEU A C 1
ATOM 2210 O O . LEU A 1 301 ? 22.375 -27.406 10.82 1 87.44 301 LEU A O 1
ATOM 2214 N N . GLY A 1 302 ? 21.141 -26.141 12.164 1 87.19 302 GLY A N 1
ATOM 2215 C CA . GLY A 1 302 ? 22.125 -26.219 13.227 1 87.19 302 GLY A CA 1
ATOM 2216 C C . GLY A 1 302 ? 23.344 -25.344 12.984 1 87.19 302 GLY A C 1
ATOM 2217 O O . GLY A 1 302 ? 24.453 -25.688 13.398 1 87.19 302 GLY A O 1
ATOM 2218 N N . ILE A 1 303 ? 23.125 -24.281 12.203 1 81.31 303 ILE A N 1
ATOM 2219 C CA . ILE A 1 303 ? 24.203 -23.359 11.891 1 81.31 303 ILE A CA 1
ATOM 2220 C C . ILE A 1 303 ? 24.141 -22.156 12.836 1 81.31 303 ILE A C 1
ATOM 2222 O O . ILE A 1 303 ? 23.078 -21.562 13.031 1 81.31 303 ILE A O 1
ATOM 2226 N N . LYS A 1 304 ? 25.297 -21.812 13.43 1 73.44 304 LYS A N 1
ATOM 2227 C CA . LYS A 1 304 ? 25.359 -20.641 14.312 1 73.44 304 LYS A CA 1
ATOM 2228 C C . LYS A 1 304 ? 25.531 -19.359 13.516 1 73.44 304 LYS A C 1
ATOM 2230 O O . LYS A 1 304 ? 26.391 -19.281 12.617 1 73.44 304 LYS A O 1
ATOM 2235 N N . MET A 1 305 ? 24.609 -18.359 13.602 1 73 305 MET A N 1
ATOM 2236 C CA . MET A 1 305 ? 24.719 -17.078 12.93 1 73 305 MET A CA 1
ATOM 2237 C C . MET A 1 305 ? 25.469 -16.062 13.805 1 73 305 MET A C 1
ATOM 2239 O O . MET A 1 305 ? 25.375 -16.125 15.031 1 73 305 MET A O 1
ATOM 2243 N N . MET B 1 1 ? -7.016 -33.781 1.129 1 78.12 1 MET B N 1
ATOM 2244 C CA . MET B 1 1 ? -6.609 -34.219 -0.203 1 78.12 1 MET B CA 1
ATOM 2245 C C . MET B 1 1 ? -5.402 -33.406 -0.691 1 78.12 1 MET B C 1
ATOM 2247 O O . MET B 1 1 ? -5.215 -32.281 -0.306 1 78.12 1 MET B O 1
ATOM 2251 N N . ALA B 1 2 ? -4.566 -34.062 -1.516 1 94.94 2 ALA B N 1
ATOM 2252 C CA . ALA B 1 2 ? -3.363 -33.406 -2.039 1 94.94 2 ALA B CA 1
ATOM 2253 C C . ALA B 1 2 ? -3.721 -32.219 -2.943 1 94.94 2 ALA B C 1
ATOM 2255 O O . ALA B 1 2 ? -4.68 -32.312 -3.719 1 94.94 2 ALA B O 1
ATOM 2256 N N . ILE B 1 3 ? -3.055 -31.141 -2.771 1 98.25 3 ILE B N 1
ATOM 2257 C CA . ILE B 1 3 ? -3.283 -29.953 -3.594 1 98.25 3 ILE B CA 1
ATOM 2258 C C . ILE B 1 3 ? -2.811 -30.219 -5.02 1 98.25 3 ILE B C 1
ATOM 2260 O O . ILE B 1 3 ? -1.657 -30.609 -5.238 1 98.25 3 ILE B O 1
ATOM 2264 N N . ARG B 1 4 ? -3.691 -30.094 -5.922 1 98.62 4 ARG B N 1
ATOM 2265 C CA . ARG B 1 4 ? -3.443 -30.266 -7.352 1 98.62 4 ARG B CA 1
ATOM 2266 C C . ARG B 1 4 ? -4.195 -29.203 -8.156 1 98.62 4 ARG B C 1
ATOM 2268 O O . ARG B 1 4 ? -5.078 -28.531 -7.633 1 98.62 4 ARG B O 1
ATOM 2275 N N . PHE B 1 5 ? -3.828 -29.109 -9.461 1 98.69 5 PHE B N 1
ATOM 2276 C CA . PHE B 1 5 ? -4.438 -28.094 -10.32 1 98.69 5 PHE B CA 1
ATOM 2277 C C . PHE B 1 5 ? -4.871 -28.703 -11.648 1 98.69 5 PHE B C 1
ATOM 2279 O O . PHE B 1 5 ? -4.883 -28.016 -12.672 1 98.69 5 PHE B O 1
ATOM 2286 N N . ASP B 1 6 ? -5.211 -29.984 -11.609 1 98.12 6 ASP B N 1
ATOM 2287 C CA . ASP B 1 6 ? -5.602 -30.672 -12.836 1 98.12 6 ASP B CA 1
ATOM 2288 C C . ASP B 1 6 ? -6.77 -29.953 -13.516 1 98.12 6 ASP B C 1
ATOM 2290 O O . ASP B 1 6 ? -7.781 -29.672 -12.883 1 98.12 6 ASP B O 1
ATOM 2294 N N . GLY B 1 7 ? -6.551 -29.672 -14.805 1 96.62 7 GLY B N 1
ATOM 2295 C CA . GLY B 1 7 ? -7.605 -29.062 -15.609 1 96.62 7 GLY B CA 1
ATOM 2296 C C . GLY B 1 7 ? -7.676 -27.562 -15.469 1 96.62 7 GLY B C 1
ATOM 2297 O O . GLY B 1 7 ? -8.43 -26.906 -16.188 1 96.62 7 GLY B O 1
ATOM 2298 N N . ARG B 1 8 ? -6.918 -27.047 -14.586 1 98.62 8 ARG B N 1
ATOM 2299 C CA . ARG B 1 8 ? -6.93 -25.594 -14.398 1 98.62 8 ARG B CA 1
ATOM 2300 C C . ARG B 1 8 ? -5.949 -24.906 -15.344 1 98.62 8 ARG B C 1
ATOM 2302 O O . ARG B 1 8 ? -4.926 -25.5 -15.703 1 98.62 8 ARG B O 1
ATOM 2309 N N . VAL B 1 9 ? -6.273 -23.734 -15.742 1 98.94 9 VAL B N 1
ATOM 2310 C CA . VAL B 1 9 ? -5.418 -22.922 -16.594 1 98.94 9 VAL B CA 1
ATOM 2311 C C . VAL B 1 9 ? -4.848 -21.75 -15.797 1 98.94 9 VAL B C 1
ATOM 2313 O O . VAL B 1 9 ? -5.598 -21 -15.156 1 98.94 9 VAL B O 1
ATOM 2316 N N . ALA B 1 10 ? -3.508 -21.641 -15.836 1 98.94 10 ALA B N 1
ATOM 2317 C CA . ALA B 1 10 ? -2.811 -20.609 -15.062 1 98.94 10 ALA B CA 1
ATOM 2318 C C . ALA B 1 10 ? -2.043 -19.656 -15.977 1 98.94 10 ALA B C 1
ATOM 2320 O O . ALA B 1 10 ? -1.489 -20.078 -17 1 98.94 10 ALA B O 1
ATOM 2321 N N . ILE B 1 11 ? -2.062 -18.391 -15.641 1 99 11 ILE B N 1
ATOM 2322 C CA . ILE B 1 11 ? -1.126 -17.422 -16.203 1 99 11 ILE B CA 1
ATOM 2323 C C . ILE B 1 11 ? -0.112 -17.016 -15.133 1 99 11 ILE B C 1
ATOM 2325 O O . ILE B 1 11 ? -0.489 -16.672 -14.008 1 99 11 ILE B O 1
ATOM 2329 N N . VAL B 1 12 ? 1.138 -17.125 -15.414 1 98.94 12 VAL B N 1
ATOM 2330 C CA . VAL B 1 12 ? 2.211 -16.578 -14.586 1 98.94 12 VAL B CA 1
ATOM 2331 C C . VAL B 1 12 ? 2.977 -15.516 -15.359 1 98.94 12 VAL B C 1
ATOM 2333 O O . VAL B 1 12 ? 3.578 -15.805 -16.406 1 98.94 12 VAL B O 1
ATOM 2336 N N . THR B 1 13 ? 2.969 -14.305 -14.891 1 98.88 13 THR B N 1
ATOM 2337 C CA . THR B 1 13 ? 3.686 -13.242 -15.586 1 98.88 13 THR B CA 1
ATOM 2338 C C . THR B 1 13 ? 5.117 -13.125 -15.062 1 98.88 13 THR B C 1
ATOM 2340 O O . THR B 1 13 ? 5.387 -13.438 -13.898 1 98.88 13 THR B O 1
ATOM 2343 N N . GLY B 1 14 ? 5.977 -12.602 -15.922 1 98.19 14 GLY B N 1
ATOM 2344 C CA . GLY B 1 14 ? 7.383 -12.578 -15.547 1 98.19 14 GLY B CA 1
ATOM 2345 C C . GLY B 1 14 ? 7.945 -13.961 -15.25 1 98.19 14 GLY B C 1
ATOM 2346 O O . GLY B 1 14 ? 8.664 -14.141 -14.266 1 98.19 14 GLY B O 1
ATOM 2347 N N . ALA B 1 15 ? 7.688 -14.922 -16.094 1 98.38 15 ALA B N 1
ATOM 2348 C CA . ALA B 1 15 ? 7.906 -16.328 -15.742 1 98.38 15 ALA B CA 1
ATOM 2349 C C . ALA B 1 15 ? 9.078 -16.906 -16.531 1 98.38 15 ALA B C 1
ATOM 2351 O O . ALA B 1 15 ? 9.266 -18.125 -16.562 1 98.38 15 ALA B O 1
ATOM 2352 N N . GLY B 1 16 ? 9.82 -16.062 -17.203 1 97.25 16 GLY B N 1
ATOM 2353 C CA . GLY B 1 16 ? 10.945 -16.547 -18 1 97.25 16 GLY B CA 1
ATOM 2354 C C . GLY B 1 16 ? 12.141 -16.953 -17.156 1 97.25 16 GLY B C 1
ATOM 2355 O O . GLY B 1 16 ? 12.992 -17.719 -17.609 1 97.25 16 GLY B O 1
ATOM 2356 N N . ASN B 1 17 ? 12.266 -16.406 -15.977 1 94.88 17 ASN B N 1
ATOM 2357 C CA . ASN B 1 17 ? 13.375 -16.688 -15.07 1 94.88 17 ASN B CA 1
ATOM 2358 C C . ASN B 1 17 ? 12.953 -16.531 -13.609 1 94.88 17 ASN B C 1
ATOM 2360 O O . ASN B 1 17 ? 11.812 -16.172 -13.32 1 94.88 17 ASN B O 1
ATOM 2364 N N . GLY B 1 18 ? 13.797 -16.938 -12.727 1 94.38 18 GLY B N 1
ATOM 2365 C CA . GLY B 1 18 ? 13.656 -16.625 -11.312 1 94.38 18 GLY B CA 1
ATOM 2366 C C . GLY B 1 18 ? 12.391 -17.188 -10.695 1 94.38 18 GLY B C 1
ATOM 2367 O O . GLY B 1 18 ? 12.07 -18.359 -10.898 1 94.38 18 GLY B O 1
ATOM 2368 N N . LEU B 1 19 ? 11.773 -16.375 -9.859 1 96.5 19 LEU B N 1
ATOM 2369 C CA . LEU B 1 19 ? 10.586 -16.766 -9.109 1 96.5 19 LEU B CA 1
ATOM 2370 C C . LEU B 1 19 ? 9.469 -17.219 -10.047 1 96.5 19 LEU B C 1
ATOM 2372 O O . LEU B 1 19 ? 8.867 -18.266 -9.852 1 96.5 19 LEU B O 1
ATOM 2376 N N . GLY B 1 20 ? 9.242 -16.375 -11.117 1 98.06 20 GLY B N 1
ATOM 2377 C CA . GLY B 1 20 ? 8.172 -16.703 -12.047 1 98.06 20 GLY B CA 1
ATOM 2378 C C . GLY B 1 20 ? 8.344 -18.047 -12.719 1 98.06 20 GLY B C 1
ATOM 2379 O O . GLY B 1 20 ? 7.375 -18.797 -12.852 1 98.06 20 GLY B O 1
ATOM 2380 N N . ARG B 1 21 ? 9.555 -18.328 -13.148 1 98.31 21 ARG B N 1
ATOM 2381 C CA . ARG B 1 21 ? 9.852 -19.625 -13.719 1 98.31 21 ARG B CA 1
ATOM 2382 C C . ARG B 1 21 ? 9.539 -20.75 -12.734 1 98.31 21 ARG B C 1
ATOM 2384 O O . ARG B 1 21 ? 8.914 -21.75 -13.102 1 98.31 21 ARG B O 1
ATOM 2391 N N . ALA B 1 22 ? 9.969 -20.594 -11.492 1 98.31 22 ALA B N 1
ATOM 2392 C CA . ALA B 1 22 ? 9.734 -21.609 -10.477 1 98.31 22 ALA B CA 1
ATOM 2393 C C . ALA B 1 22 ? 8.234 -21.828 -10.242 1 98.31 22 ALA B C 1
ATOM 2395 O O . ALA B 1 22 ? 7.785 -22.953 -10.07 1 98.31 22 ALA B O 1
ATOM 2396 N N . HIS B 1 23 ? 7.465 -20.719 -10.188 1 98.88 23 HIS B N 1
ATOM 2397 C CA . HIS B 1 23 ? 6.02 -20.812 -10.023 1 98.88 23 HIS B CA 1
ATOM 2398 C C . HIS B 1 23 ? 5.387 -21.578 -11.188 1 98.88 23 HIS B C 1
ATOM 2400 O O . HIS B 1 23 ? 4.535 -22.453 -10.977 1 98.88 23 HIS B O 1
ATOM 2406 N N . ALA B 1 24 ? 5.816 -21.219 -12.445 1 98.94 24 ALA B N 1
ATOM 2407 C CA . ALA B 1 24 ? 5.273 -21.859 -13.641 1 98.94 24 ALA B CA 1
ATOM 2408 C C . ALA B 1 24 ? 5.559 -23.359 -13.648 1 98.94 24 ALA B C 1
ATOM 2410 O O . ALA B 1 24 ? 4.66 -24.172 -13.906 1 98.94 24 ALA B O 1
ATOM 2411 N N . LEU B 1 25 ? 6.785 -23.719 -13.352 1 98.94 25 LEU B N 1
ATOM 2412 C CA . LEU B 1 25 ? 7.164 -25.125 -13.297 1 98.94 25 LEU B CA 1
ATOM 2413 C C . LEU B 1 25 ? 6.379 -25.859 -12.211 1 98.94 25 LEU B C 1
ATOM 2415 O O . LEU B 1 25 ? 5.918 -26.984 -12.422 1 98.94 25 LEU B O 1
ATOM 2419 N N . GLY B 1 26 ? 6.2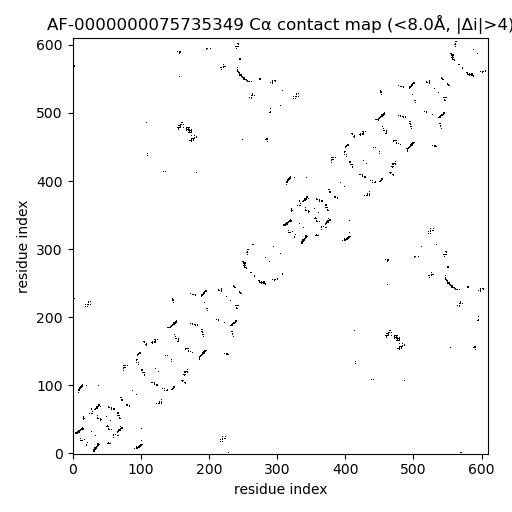19 -25.203 -11.039 1 98.81 26 GLY B N 1
ATOM 2420 C CA . GLY B 1 26 ? 5.469 -25.812 -9.945 1 98.81 26 GLY B CA 1
ATOM 2421 C C . GLY B 1 26 ? 4.012 -26.062 -10.289 1 98.81 26 GLY B C 1
ATOM 2422 O O . GLY B 1 26 ? 3.471 -27.125 -9.977 1 98.81 26 GLY B O 1
ATOM 2423 N N . LEU B 1 27 ? 3.359 -25.109 -10.906 1 98.94 27 LEU B N 1
ATOM 2424 C CA . LEU B 1 27 ? 1.967 -25.25 -11.32 1 98.94 27 LEU B CA 1
ATOM 2425 C C . LEU B 1 27 ? 1.807 -26.375 -12.336 1 98.94 27 LEU B C 1
ATOM 2427 O O . LEU B 1 27 ? 0.903 -27.219 -12.203 1 98.94 27 LEU B O 1
ATOM 2431 N N . ALA B 1 28 ? 2.701 -26.422 -13.336 1 98.94 28 ALA B N 1
ATOM 2432 C CA . ALA B 1 28 ? 2.637 -27.453 -14.367 1 98.94 28 ALA B CA 1
ATOM 2433 C C . ALA B 1 28 ? 2.848 -28.844 -13.773 1 98.94 28 ALA B C 1
ATOM 2435 O O . ALA B 1 28 ? 2.16 -29.797 -14.148 1 98.94 28 ALA B O 1
ATOM 2436 N N . ALA B 1 29 ? 3.775 -28.938 -12.852 1 98.75 29 ALA B N 1
ATOM 2437 C CA . ALA B 1 29 ? 4.09 -30.219 -12.219 1 98.75 29 ALA B CA 1
ATOM 2438 C C . ALA B 1 29 ? 2.883 -30.766 -11.453 1 98.75 29 ALA B C 1
ATOM 2440 O O . ALA B 1 29 ? 2.758 -31.984 -11.266 1 98.75 29 ALA B O 1
ATOM 2441 N N . LEU B 1 30 ? 2.004 -29.859 -11.07 1 98.75 30 LEU B N 1
ATOM 2442 C CA . LEU B 1 30 ? 0.836 -30.266 -10.305 1 98.75 30 LEU B CA 1
ATOM 2443 C C . LEU B 1 30 ? -0.415 -30.281 -11.172 1 98.75 30 LEU B C 1
ATOM 2445 O O . LEU B 1 30 ? -1.535 -30.25 -10.656 1 98.75 30 LEU B O 1
ATOM 2449 N N . GLY B 1 31 ? -0.279 -30.109 -12.5 1 98.75 31 GLY B N 1
ATOM 2450 C CA . GLY B 1 31 ? -1.357 -30.484 -13.406 1 98.75 31 GLY B CA 1
ATOM 2451 C C . GLY B 1 31 ? -1.942 -29.297 -14.156 1 98.75 31 GLY B C 1
ATOM 2452 O O . GLY B 1 31 ? -2.766 -29.469 -15.055 1 98.75 31 GLY B O 1
ATOM 2453 N N . ALA B 1 32 ? -1.52 -28.156 -13.852 1 98.94 32 ALA B N 1
ATOM 2454 C CA . ALA B 1 32 ? -2.09 -26.984 -14.508 1 98.94 32 ALA B CA 1
ATOM 2455 C C . ALA B 1 32 ? -1.564 -26.844 -15.938 1 98.94 32 ALA B C 1
ATOM 2457 O O . ALA B 1 32 ? -0.447 -27.266 -16.234 1 98.94 32 ALA B O 1
ATOM 2458 N N . LYS B 1 33 ? -2.354 -26.281 -16.781 1 98.94 33 LYS B N 1
ATOM 2459 C CA . LYS B 1 33 ? -1.872 -25.703 -18.031 1 98.94 33 LYS B CA 1
ATOM 2460 C C . LYS B 1 33 ? -1.4 -24.266 -17.812 1 98.94 33 LYS B C 1
ATOM 2462 O O . LYS B 1 33 ? -2.123 -23.438 -17.25 1 98.94 33 LYS B O 1
ATOM 2467 N N . VAL B 1 34 ? -0.18 -23.969 -18.312 1 98.94 34 VAL B N 1
ATOM 2468 C CA . VAL B 1 34 ? 0.413 -22.719 -17.828 1 98.94 34 VAL B CA 1
ATOM 2469 C C . VAL B 1 34 ? 0.759 -21.828 -19.016 1 98.94 34 VAL B C 1
ATOM 2471 O O . VAL B 1 34 ? 1.455 -22.25 -19.938 1 98.94 34 VAL B O 1
ATOM 2474 N N . VAL B 1 35 ? 0.203 -20.609 -19.062 1 98.94 35 VAL B N 1
ATOM 2475 C CA . VAL B 1 35 ? 0.769 -19.547 -19.891 1 98.94 35 VAL B CA 1
ATOM 2476 C C . VAL B 1 35 ? 2 -18.953 -19.203 1 98.94 35 VAL B C 1
ATOM 2478 O O . VAL B 1 35 ? 1.896 -18.359 -18.125 1 98.94 35 VAL B O 1
ATOM 2481 N N . VAL B 1 36 ? 3.156 -19.156 -19.828 1 98.88 36 VAL B N 1
ATOM 2482 C CA . VAL B 1 36 ? 4.41 -18.578 -19.359 1 98.88 36 VAL B CA 1
ATOM 2483 C C . VAL B 1 36 ? 4.629 -17.219 -20.031 1 98.88 36 VAL B C 1
ATOM 2485 O O . VAL B 1 36 ? 5.039 -17.156 -21.188 1 98.88 36 VAL B O 1
ATOM 2488 N N . ASN B 1 37 ? 4.379 -16.172 -19.266 1 98.75 37 ASN B N 1
ATOM 2489 C CA . ASN B 1 37 ? 4.523 -14.828 -19.812 1 98.75 37 ASN B CA 1
ATOM 2490 C C . ASN B 1 37 ? 5.863 -14.203 -19.406 1 98.75 37 ASN B C 1
ATOM 2492 O O . ASN B 1 37 ? 6.262 -14.273 -18.25 1 98.75 37 ASN B O 1
ATOM 2496 N N . ASP B 1 38 ? 6.57 -13.617 -20.328 1 97.5 38 ASP B N 1
ATOM 2497 C CA . ASP B 1 38 ? 7.754 -12.805 -20.062 1 97.5 38 ASP B CA 1
ATOM 2498 C C . ASP B 1 38 ? 7.969 -11.781 -21.188 1 97.5 38 ASP B C 1
ATOM 2500 O O . ASP B 1 38 ? 8.008 -12.141 -22.359 1 97.5 38 ASP B O 1
ATOM 2504 N N . PHE B 1 39 ? 8.109 -10.516 -20.625 1 89.19 39 PHE B N 1
ATOM 2505 C CA . PHE B 1 39 ? 8.305 -9.438 -21.594 1 89.19 39 PHE B CA 1
ATOM 2506 C C . PHE B 1 39 ? 9.656 -9.578 -22.281 1 89.19 39 PHE B C 1
ATOM 2508 O O . PHE B 1 39 ? 10.68 -9.797 -21.641 1 89.19 39 PHE B O 1
ATOM 2515 N N . GLY B 1 40 ? 9.898 -9.297 -23.609 1 70.25 40 GLY B N 1
ATOM 2516 C CA . GLY B 1 40 ? 11.117 -9.312 -24.391 1 70.25 40 GLY B CA 1
ATOM 2517 C C . GLY B 1 40 ? 11.133 -10.383 -25.469 1 70.25 40 GLY B C 1
ATOM 2518 O O . GLY B 1 40 ? 12.078 -10.477 -26.25 1 70.25 40 GLY B O 1
ATOM 2519 N N . GLY B 1 41 ? 10.312 -11.352 -25.375 1 52.53 41 GLY B N 1
ATOM 2520 C CA . GLY B 1 41 ? 10.445 -12.391 -26.391 1 52.53 41 GLY B CA 1
ATOM 2521 C C . GLY B 1 41 ? 10.195 -11.898 -27.797 1 52.53 41 GLY B C 1
ATOM 2522 O O . GLY B 1 41 ? 10.234 -12.68 -28.75 1 52.53 41 GLY B O 1
ATOM 2523 N N . ALA B 1 42 ? 9.328 -10.836 -27.938 1 44.06 42 ALA B N 1
ATOM 2524 C CA . ALA B 1 42 ? 9.07 -10.703 -29.375 1 44.06 42 ALA B CA 1
ATOM 2525 C C . ALA B 1 42 ? 10.352 -10.383 -30.125 1 44.06 42 ALA B C 1
ATOM 2527 O O . ALA B 1 42 ? 10.898 -9.281 -30.016 1 44.06 42 ALA B O 1
ATOM 2528 N N . ARG B 1 43 ? 11.25 -11.219 -30.031 1 39.97 43 ARG B N 1
ATOM 2529 C CA . ARG B 1 43 ? 12.375 -11.047 -30.953 1 39.97 43 ARG B CA 1
ATOM 2530 C C . ARG B 1 43 ? 11.891 -10.719 -32.344 1 39.97 43 ARG B C 1
ATOM 2532 O O . ARG B 1 43 ? 10.891 -11.273 -32.812 1 39.97 43 ARG B O 1
ATOM 2539 N N . ASP B 1 44 ? 12.047 -9.484 -32.625 1 37.44 44 ASP B N 1
ATOM 2540 C CA . ASP B 1 44 ? 11.867 -9.188 -34.031 1 37.44 44 ASP B CA 1
ATOM 2541 C C . ASP B 1 44 ? 12.109 -10.43 -34.906 1 37.44 44 ASP B C 1
ATOM 2543 O O . ASP B 1 44 ? 12.195 -10.336 -36.125 1 37.44 44 ASP B O 1
ATOM 2547 N N . GLY B 1 45 ? 11.766 -11.469 -34.625 1 40.16 45 GLY B N 1
ATOM 2548 C CA . GLY B 1 45 ? 11.875 -12.562 -35.594 1 40.16 45 GLY B CA 1
ATOM 2549 C C . GLY B 1 45 ? 13.305 -12.891 -35.969 1 40.16 45 GLY B C 1
ATOM 2550 O O . GLY B 1 45 ? 13.555 -13.789 -36.75 1 40.16 45 GLY B O 1
ATOM 2551 N N . THR B 1 46 ? 14.125 -11.852 -35.969 1 42.53 46 THR B N 1
ATOM 2552 C CA . THR B 1 46 ? 15.312 -12.164 -36.75 1 42.53 46 THR B CA 1
ATOM 2553 C C . THR B 1 46 ? 16.156 -13.234 -36.094 1 42.53 46 THR B C 1
ATOM 2555 O O . THR B 1 46 ? 17.031 -13.828 -36.719 1 42.53 46 THR B O 1
ATOM 2558 N N . GLY B 1 47 ? 16.609 -13.164 -34.625 1 43.19 47 GLY B N 1
ATOM 2559 C CA . GLY B 1 47 ? 17.562 -14.188 -34.219 1 43.19 47 GLY B CA 1
ATOM 2560 C C . GLY B 1 47 ? 16.891 -15.367 -33.531 1 43.19 47 GLY B C 1
ATOM 2561 O O . GLY B 1 47 ? 15.789 -15.234 -33 1 43.19 47 GLY B O 1
ATOM 2562 N N . GLY B 1 48 ? 16.953 -16.641 -34.094 1 52.72 48 GLY B N 1
ATOM 2563 C CA . GLY B 1 48 ? 16.625 -18.062 -34 1 52.72 48 GLY B CA 1
ATOM 2564 C C . GLY B 1 48 ? 16.484 -18.516 -32.562 1 52.72 48 GLY B C 1
ATOM 2565 O O . GLY B 1 48 ? 16.172 -19.688 -32.281 1 52.72 48 GLY B O 1
ATOM 2566 N N . SER B 1 49 ? 16.969 -17.828 -31.5 1 66.44 49 SER B N 1
ATOM 2567 C CA . SER B 1 49 ? 17.062 -18.422 -30.172 1 66.44 49 SER B CA 1
ATOM 2568 C C . SER B 1 49 ? 15.758 -18.234 -29.391 1 66.44 49 SER B C 1
ATOM 2570 O O . SER B 1 49 ? 15.031 -17.266 -29.609 1 66.44 49 SER B O 1
ATOM 2572 N N . MET B 1 50 ? 15.305 -19.234 -28.781 1 83.25 50 MET B N 1
ATOM 2573 C CA . MET B 1 50 ? 14.109 -19.25 -27.953 1 83.25 50 MET B CA 1
ATOM 2574 C C . MET B 1 50 ? 14.125 -18.125 -26.938 1 83.25 50 MET B C 1
ATOM 2576 O O . MET B 1 50 ? 15.188 -17.797 -26.391 1 83.25 50 MET B O 1
ATOM 2580 N N . THR B 1 51 ? 13.047 -17.484 -26.812 1 90.81 51 THR B N 1
ATOM 2581 C CA . THR B 1 51 ? 12.898 -16.531 -25.719 1 90.81 51 THR B CA 1
ATOM 2582 C C . THR B 1 51 ? 12.953 -17.234 -24.359 1 90.81 51 THR B C 1
ATOM 2584 O O . THR B 1 51 ? 12.898 -18.469 -24.297 1 90.81 51 THR B O 1
ATOM 2587 N N . ALA B 1 52 ? 13.133 -16.484 -23.297 1 95.19 52 ALA B N 1
ATOM 2588 C CA . ALA B 1 52 ? 13.133 -17.047 -21.953 1 95.19 52 ALA B CA 1
ATOM 2589 C C . ALA B 1 52 ? 11.828 -17.797 -21.672 1 95.19 52 ALA B C 1
ATOM 2591 O O . ALA B 1 52 ? 11.844 -18.891 -21.109 1 95.19 52 ALA B O 1
ATOM 2592 N N . ALA B 1 53 ? 10.695 -17.234 -22.078 1 97.69 53 ALA B N 1
ATOM 2593 C CA . ALA B 1 53 ? 9.398 -17.875 -21.875 1 97.69 53 ALA B CA 1
ATOM 2594 C C . ALA B 1 53 ? 9.32 -19.188 -22.641 1 97.69 53 ALA B C 1
ATOM 2596 O O . ALA B 1 53 ? 8.836 -20.203 -22.109 1 97.69 53 ALA B O 1
ATOM 2597 N N . GLU B 1 54 ? 9.773 -19.234 -23.844 1 97.62 54 GLU B N 1
ATOM 2598 C CA . GLU B 1 54 ? 9.75 -20.438 -24.656 1 97.62 54 GLU B CA 1
ATOM 2599 C C . GLU B 1 54 ? 10.617 -21.531 -24.031 1 97.62 54 GLU B C 1
ATOM 2601 O O . GLU B 1 54 ? 10.289 -22.719 -24.109 1 97.62 54 GLU B O 1
ATOM 2606 N N . THR B 1 55 ? 11.758 -21.094 -23.5 1 97.69 55 THR B N 1
ATOM 2607 C CA . THR B 1 55 ? 12.641 -22.062 -22.828 1 97.69 55 THR B CA 1
ATOM 2608 C C . THR B 1 55 ? 11.914 -22.734 -21.672 1 97.69 55 THR B C 1
ATOM 2610 O O . THR B 1 55 ? 12.016 -23.953 -21.516 1 97.69 55 THR B O 1
ATOM 2613 N N . VAL B 1 56 ? 11.18 -21.984 -20.891 1 98.56 56 VAL B N 1
ATOM 2614 C CA . VAL B 1 56 ? 10.43 -22.531 -19.766 1 98.56 56 VAL B CA 1
ATOM 2615 C C . VAL B 1 56 ? 9.312 -23.438 -20.281 1 98.56 56 VAL B C 1
ATOM 2617 O O . VAL B 1 56 ? 9.055 -24.5 -19.719 1 98.56 56 VAL B O 1
ATOM 2620 N N . VAL B 1 57 ? 8.648 -23.109 -21.344 1 98.75 57 VAL B N 1
ATOM 2621 C CA . VAL B 1 57 ? 7.594 -23.906 -21.953 1 98.75 57 VAL B CA 1
ATOM 2622 C C . VAL B 1 57 ? 8.156 -25.266 -22.359 1 98.75 57 VAL B C 1
ATOM 2624 O O . VAL B 1 57 ? 7.547 -26.312 -22.109 1 98.75 57 VAL B O 1
ATOM 2627 N N . GLU B 1 58 ? 9.305 -25.234 -22.984 1 98.62 58 GLU B N 1
ATOM 2628 C CA . GLU B 1 58 ? 9.93 -26.484 -23.406 1 98.62 58 GLU B CA 1
ATOM 2629 C C . GLU B 1 58 ? 10.266 -27.375 -22.203 1 98.62 58 GLU B C 1
ATOM 2631 O O . GLU B 1 58 ? 10.109 -28.594 -22.266 1 98.62 58 GLU B O 1
ATOM 2636 N N . GLU B 1 59 ? 10.758 -26.734 -21.156 1 98.69 59 GLU B N 1
ATOM 2637 C CA . GLU B 1 59 ? 11.039 -27.484 -19.938 1 98.69 59 GLU B CA 1
ATOM 2638 C C . GLU B 1 59 ? 9.781 -28.125 -19.391 1 98.69 59 GLU B C 1
ATOM 2640 O O . GLU B 1 59 ? 9.805 -29.281 -18.953 1 98.69 59 GLU B O 1
ATOM 2645 N N . ILE B 1 60 ? 8.672 -27.422 -19.375 1 98.88 60 ILE B N 1
ATOM 2646 C CA . ILE B 1 60 ? 7.395 -27.938 -18.891 1 98.88 60 ILE B CA 1
ATOM 2647 C C . ILE B 1 60 ? 6.941 -29.094 -19.766 1 98.88 60 ILE B C 1
ATOM 2649 O O . ILE B 1 60 ? 6.543 -30.141 -19.25 1 98.88 60 ILE B O 1
ATOM 2653 N N . LYS B 1 61 ? 7.027 -28.953 -21.031 1 98.81 61 LYS B N 1
ATOM 2654 C CA . LYS B 1 61 ? 6.594 -30 -21.969 1 98.81 61 LYS B CA 1
ATOM 2655 C C . LYS B 1 61 ? 7.453 -31.25 -21.828 1 98.81 61 LYS B C 1
ATOM 2657 O O . LYS B 1 61 ? 6.938 -32.375 -21.859 1 98.81 61 LYS B O 1
ATOM 2662 N N . LYS B 1 62 ? 8.734 -31.047 -21.719 1 98.69 62 LYS B N 1
ATOM 2663 C CA . LYS B 1 62 ? 9.648 -32.156 -21.547 1 98.69 62 LYS B CA 1
ATOM 2664 C C . LYS B 1 62 ? 9.305 -32.969 -20.297 1 98.69 62 LYS B C 1
ATOM 2666 O O . LYS B 1 62 ? 9.5 -34.188 -20.25 1 98.69 62 LYS B O 1
ATOM 2671 N N . ALA B 1 63 ? 8.766 -32.281 -19.328 1 98.56 63 ALA B N 1
ATOM 2672 C CA . ALA B 1 63 ? 8.398 -32.938 -18.078 1 98.56 63 ALA B CA 1
ATOM 2673 C C . ALA B 1 63 ? 6.984 -33.5 -18.141 1 98.56 63 ALA B C 1
ATOM 2675 O O . ALA B 1 63 ? 6.48 -34.062 -17.172 1 98.56 63 ALA B O 1
ATOM 2676 N N . GLY B 1 64 ? 6.305 -33.344 -19.312 1 98.5 64 GLY B N 1
ATOM 2677 C CA . GLY B 1 64 ? 4.996 -33.938 -19.516 1 98.5 64 GLY B CA 1
ATOM 2678 C C . GLY B 1 64 ? 3.852 -32.969 -19.281 1 98.5 64 GLY B C 1
ATOM 2679 O O . GLY B 1 64 ? 2.684 -33.375 -19.297 1 98.5 64 GLY B O 1
ATOM 2680 N N . GLY B 1 65 ? 4.191 -31.719 -19.016 1 98.81 65 GLY B N 1
ATOM 2681 C CA . GLY B 1 65 ? 3.164 -30.719 -18.766 1 98.81 65 GLY B CA 1
ATOM 2682 C C . GLY B 1 65 ? 2.697 -30.016 -20.016 1 98.81 65 GLY B C 1
ATOM 2683 O O . GLY B 1 65 ? 3.125 -30.359 -21.125 1 98.81 65 GLY B O 1
ATOM 2684 N N . THR B 1 66 ? 1.748 -29.125 -19.859 1 98.81 66 THR B N 1
ATOM 2685 C CA . THR B 1 66 ? 1.186 -28.312 -20.938 1 98.81 66 THR B CA 1
ATOM 2686 C C . THR B 1 66 ? 1.427 -26.828 -20.688 1 98.81 66 THR B C 1
ATOM 2688 O O . THR B 1 66 ? 1.128 -26.328 -19.594 1 98.81 66 THR B O 1
ATOM 2691 N N . ALA B 1 67 ? 1.988 -26.188 -21.641 1 98.88 67 ALA B N 1
ATOM 2692 C CA . ALA B 1 67 ? 2.256 -24.766 -21.484 1 98.88 67 ALA B CA 1
ATOM 2693 C C . ALA B 1 67 ? 2.33 -24.062 -22.828 1 98.88 67 ALA B C 1
ATOM 2695 O O . ALA B 1 67 ? 2.5 -24.719 -23.875 1 98.88 67 ALA B O 1
ATOM 2696 N N . MET B 1 68 ? 2.16 -22.797 -22.891 1 98.62 68 MET B N 1
ATOM 2697 C CA . MET B 1 68 ? 2.412 -21.938 -24.047 1 98.62 68 MET B CA 1
ATOM 2698 C C . MET B 1 68 ? 3.102 -20.641 -23.625 1 98.62 68 MET B C 1
ATOM 2700 O O . MET B 1 68 ? 2.924 -20.188 -22.484 1 98.62 68 MET B O 1
ATOM 2704 N N . ALA B 1 69 ? 3.883 -20.094 -24.484 1 98.31 69 ALA B N 1
ATOM 2705 C CA . ALA B 1 69 ? 4.609 -18.859 -24.219 1 98.31 69 ALA B CA 1
ATOM 2706 C C . ALA B 1 69 ? 3.791 -17.641 -24.641 1 98.31 69 ALA B C 1
ATOM 2708 O O . ALA B 1 69 ? 2.998 -17.719 -25.594 1 98.31 69 ALA B O 1
ATOM 2709 N N . ASP B 1 70 ? 3.938 -16.562 -23.938 1 98.19 70 ASP B N 1
ATOM 2710 C CA . ASP B 1 70 ? 3.342 -15.273 -24.297 1 98.19 70 ASP B CA 1
ATOM 2711 C C . ASP B 1 70 ? 4.305 -14.125 -24 1 98.19 70 ASP B C 1
ATOM 2713 O O . ASP B 1 70 ? 5.02 -14.141 -23 1 98.19 70 ASP B O 1
ATOM 2717 N N . GLY B 1 71 ? 4.312 -13.102 -24.812 1 97.62 71 GLY B N 1
ATOM 2718 C CA . GLY B 1 71 ? 5.27 -12.016 -24.688 1 97.62 71 GLY B CA 1
ATOM 2719 C C . GLY B 1 71 ? 4.625 -10.688 -24.312 1 97.62 71 GLY B C 1
ATOM 2720 O O . GLY B 1 71 ? 5.23 -9.633 -24.484 1 97.62 71 GLY B O 1
ATOM 2721 N N . ALA B 1 72 ? 3.439 -10.695 -23.781 1 97.94 72 ALA B N 1
ATOM 2722 C CA . ALA B 1 72 ? 2.707 -9.469 -23.469 1 97.94 72 ALA B CA 1
ATOM 2723 C C . ALA B 1 72 ? 3.471 -8.625 -22.453 1 97.94 72 ALA B C 1
ATOM 2725 O O . ALA B 1 72 ? 4.039 -9.148 -21.5 1 97.94 72 ALA B O 1
ATOM 2726 N N . ASP B 1 73 ? 3.521 -7.34 -22.719 1 98 73 ASP B N 1
ATOM 2727 C CA . ASP B 1 73 ? 3.885 -6.344 -21.719 1 98 73 ASP B CA 1
ATOM 2728 C C . ASP B 1 73 ? 2.738 -6.109 -20.734 1 98 73 ASP B C 1
ATOM 2730 O O . ASP B 1 73 ? 1.689 -5.582 -21.109 1 98 73 ASP B O 1
ATOM 2734 N N . VAL B 1 74 ? 3 -6.43 -19.5 1 98.69 74 VAL B N 1
ATOM 2735 C CA . VAL B 1 74 ? 1.909 -6.383 -18.531 1 98.69 74 VAL B CA 1
ATOM 2736 C C . VAL B 1 74 ? 1.456 -4.938 -18.328 1 98.69 74 VAL B C 1
ATOM 2738 O O . VAL B 1 74 ? 0.368 -4.688 -17.812 1 98.69 74 VAL B O 1
ATOM 2741 N N . SER B 1 75 ? 2.283 -3.947 -18.688 1 98.12 75 SER B N 1
ATOM 2742 C CA . SER B 1 75 ? 1.902 -2.545 -18.547 1 98.12 75 SER B CA 1
ATOM 2743 C C . SER B 1 75 ? 1.1 -2.072 -19.75 1 98.12 75 SER B C 1
ATOM 2745 O O . SER B 1 75 ? 0.834 -0.877 -19.906 1 98.12 75 SER B O 1
ATOM 2747 N N . ASN B 1 76 ? 0.767 -2.938 -20.656 1 98.31 76 ASN B N 1
ATOM 2748 C CA . ASN B 1 76 ? -0.101 -2.701 -21.797 1 98.31 76 ASN B CA 1
ATOM 2749 C C . ASN B 1 76 ? -1.361 -3.561 -21.734 1 98.31 76 ASN B C 1
ATOM 2751 O O . ASN B 1 76 ? -1.32 -4.754 -22.031 1 98.31 76 ASN B O 1
ATOM 2755 N N . TYR B 1 77 ? -2.496 -2.945 -21.469 1 98.62 77 TYR B N 1
ATOM 2756 C CA . TYR B 1 77 ? -3.715 -3.695 -21.188 1 98.62 77 TYR B CA 1
ATOM 2757 C C . TYR B 1 77 ? -4.188 -4.465 -22.406 1 98.62 77 TYR B C 1
ATOM 2759 O O . TYR B 1 77 ? -4.715 -5.574 -22.281 1 98.62 77 TYR B O 1
ATOM 2767 N N . GLU B 1 78 ? -4.039 -3.912 -23.562 1 98.56 78 GLU B N 1
ATOM 2768 C CA . GLU B 1 78 ? -4.457 -4.605 -24.781 1 98.56 78 GLU B CA 1
ATOM 2769 C C . GLU B 1 78 ? -3.693 -5.914 -24.953 1 98.56 78 GLU B C 1
ATOM 2771 O O . GLU B 1 78 ? -4.273 -6.93 -25.344 1 98.56 78 GLU B O 1
ATOM 2776 N N . GLN B 1 79 ? -2.436 -5.883 -24.719 1 98.56 79 GLN B N 1
ATOM 2777 C CA . GLN B 1 79 ? -1.624 -7.09 -24.828 1 98.56 79 GLN B CA 1
ATOM 2778 C C . GLN B 1 79 ? -1.997 -8.109 -23.766 1 98.56 79 GLN B C 1
ATOM 2780 O O . GLN B 1 79 ? -2.014 -9.312 -24.016 1 98.56 79 GLN B O 1
ATOM 2785 N N . VAL B 1 80 ? -2.314 -7.625 -22.562 1 98.81 80 VAL B N 1
ATOM 2786 C CA . VAL B 1 80 ? -2.736 -8.5 -21.469 1 98.81 80 VAL B CA 1
ATOM 2787 C C . VAL B 1 80 ? -4.059 -9.172 -21.844 1 98.81 80 VAL B C 1
ATOM 2789 O O . VAL B 1 80 ? -4.227 -10.375 -21.625 1 98.81 80 VAL B O 1
ATOM 2792 N N . GLN B 1 81 ? -4.965 -8.398 -22.375 1 98.75 81 GLN B N 1
ATOM 2793 C CA . GLN B 1 81 ? -6.242 -8.961 -22.797 1 98.75 81 GLN B CA 1
ATOM 2794 C C . GLN B 1 81 ? -6.039 -10.031 -23.875 1 98.75 81 GLN B C 1
ATOM 2796 O O . GLN B 1 81 ? -6.707 -11.07 -23.844 1 98.75 81 GLN B O 1
ATOM 2801 N N . ALA B 1 82 ? -5.148 -9.758 -24.797 1 98.75 82 ALA B N 1
ATOM 2802 C CA . ALA B 1 82 ? -4.859 -10.719 -25.844 1 98.75 82 ALA B CA 1
ATOM 2803 C C . ALA B 1 82 ? -4.293 -12.016 -25.281 1 98.75 82 ALA B C 1
ATOM 2805 O O . ALA B 1 82 ? -4.602 -13.102 -25.766 1 98.75 82 ALA B O 1
ATOM 2806 N N . MET B 1 83 ? -3.457 -11.906 -24.281 1 98.69 83 MET B N 1
ATOM 2807 C CA . MET B 1 83 ? -2.889 -13.062 -23.609 1 98.69 83 MET B CA 1
ATOM 2808 C C . MET B 1 83 ? -3.986 -13.922 -22.984 1 98.69 83 MET B C 1
ATOM 2810 O O . MET B 1 83 ? -3.998 -15.141 -23.141 1 98.69 83 MET B O 1
ATOM 2814 N N . VAL B 1 84 ? -4.918 -13.281 -22.266 1 98.88 84 VAL B N 1
ATOM 2815 C CA . VAL B 1 84 ? -6.012 -13.984 -21.609 1 98.88 84 VAL B CA 1
ATOM 2816 C C . VAL B 1 84 ? -6.93 -14.609 -22.656 1 98.88 84 VAL B C 1
ATOM 2818 O O . VAL B 1 84 ? -7.363 -15.758 -22.5 1 98.88 84 VAL B O 1
ATOM 2821 N N . ALA B 1 85 ? -7.184 -13.859 -23.719 1 98.69 85 ALA B N 1
ATOM 2822 C CA . ALA B 1 85 ? -8.039 -14.359 -24.797 1 98.69 85 ALA B CA 1
ATOM 2823 C C . ALA B 1 85 ? -7.426 -15.586 -25.453 1 98.69 85 ALA B C 1
ATOM 2825 O O . ALA B 1 85 ? -8.141 -16.531 -25.797 1 98.69 85 ALA B O 1
ATOM 2826 N N . LYS B 1 86 ? -6.148 -15.555 -25.703 1 98.44 86 LYS B N 1
ATOM 2827 C CA . LYS B 1 86 ? -5.445 -16.672 -26.312 1 98.44 86 LYS B CA 1
ATOM 2828 C C . LYS B 1 86 ? -5.566 -17.938 -25.453 1 98.44 86 LYS B C 1
ATOM 2830 O O . LYS B 1 86 ? -5.852 -19.016 -25.969 1 98.44 86 LYS B O 1
ATOM 2835 N N . ALA B 1 87 ? -5.348 -17.797 -24.141 1 98.69 87 ALA B N 1
ATOM 2836 C CA . ALA B 1 87 ? -5.477 -18.922 -23.219 1 98.69 87 ALA B CA 1
ATOM 2837 C C . ALA B 1 87 ? -6.91 -19.453 -23.188 1 98.69 87 ALA B C 1
ATOM 2839 O O . ALA B 1 87 ? -7.133 -20.656 -23.188 1 98.69 87 ALA B O 1
ATOM 2840 N N . THR B 1 88 ? -7.859 -18.547 -23.172 1 98.5 88 THR B N 1
ATOM 2841 C CA . THR B 1 88 ? -9.273 -18.906 -23.141 1 98.5 88 THR B CA 1
ATOM 2842 C C . THR B 1 88 ? -9.672 -19.656 -24.406 1 98.5 88 THR B C 1
ATOM 2844 O O . THR B 1 88 ? -10.414 -20.641 -24.344 1 98.5 88 THR B O 1
ATOM 2847 N N . LYS B 1 89 ? -9.227 -19.125 -25.531 1 98.25 89 LYS B N 1
ATOM 2848 C CA . LYS B 1 89 ? -9.516 -19.781 -26.797 1 98.25 89 LYS B CA 1
ATOM 2849 C C . LYS B 1 89 ? -8.93 -21.188 -26.844 1 98.25 89 LYS B C 1
ATOM 2851 O O . LYS B 1 89 ? -9.594 -22.125 -27.297 1 98.25 89 LYS B O 1
ATOM 2856 N N . GLU B 1 90 ? -7.762 -21.328 -26.359 1 98.31 90 GLU B N 1
ATOM 2857 C CA . GLU B 1 90 ? -7.043 -22.594 -26.469 1 98.31 90 GLU B CA 1
ATOM 2858 C C . GLU B 1 90 ? -7.52 -23.594 -25.406 1 98.31 90 GLU B C 1
ATOM 2860 O O . GLU B 1 90 ? -7.652 -24.781 -25.688 1 98.31 90 GLU B O 1
ATOM 2865 N N . TRP B 1 91 ? -7.734 -23.094 -24.219 1 98.56 91 TRP B N 1
ATOM 2866 C CA . TRP B 1 91 ? -7.898 -24.047 -23.125 1 98.56 91 TRP B CA 1
ATOM 2867 C C . TRP B 1 91 ? -9.211 -23.812 -22.391 1 98.56 91 TRP B C 1
ATOM 2869 O O . TRP B 1 91 ? -9.523 -24.516 -21.422 1 98.56 91 TRP B O 1
ATOM 2879 N N . GLY B 1 92 ? -9.992 -22.734 -22.75 1 97.44 92 GLY B N 1
ATOM 2880 C CA . GLY B 1 92 ? -11.359 -22.578 -22.281 1 97.44 92 GLY B CA 1
ATOM 2881 C C . GLY B 1 92 ? -11.508 -21.5 -21.234 1 97.44 92 GLY B C 1
ATOM 2882 O O . GLY B 1 92 ? -12.516 -20.797 -21.188 1 97.44 92 GLY B O 1
ATOM 2883 N N . SER B 1 93 ? -10.562 -21.391 -20.359 1 95.81 93 SER B N 1
ATOM 2884 C CA . SER B 1 93 ? -10.672 -20.438 -19.266 1 95.81 93 SER B CA 1
ATOM 2885 C C . SER B 1 93 ? -9.305 -20.062 -18.719 1 95.81 93 SER B C 1
ATOM 2887 O O . SER B 1 93 ? -8.289 -20.625 -19.125 1 95.81 93 SER B O 1
ATOM 2889 N N . VAL B 1 94 ? -9.273 -19.016 -17.891 1 98.81 94 VAL B N 1
ATOM 2890 C CA . VAL B 1 94 ? -8.156 -18.75 -16.984 1 98.81 94 VAL B CA 1
ATOM 2891 C C . VAL B 1 94 ? -8.633 -18.812 -15.531 1 98.81 94 VAL B C 1
ATOM 2893 O O . VAL B 1 94 ? -9.414 -17.969 -15.094 1 98.81 94 VAL B O 1
ATOM 2896 N N . ASP B 1 95 ? -8.117 -19.75 -14.812 1 98.88 95 ASP B N 1
ATOM 2897 C CA . ASP B 1 95 ? -8.594 -20.047 -13.461 1 98.88 95 ASP B CA 1
ATOM 2898 C C . ASP B 1 95 ? -7.648 -19.484 -12.406 1 98.88 95 ASP B C 1
ATOM 2900 O O . ASP B 1 95 ? -8.07 -19.156 -11.297 1 98.88 95 ASP B O 1
ATOM 2904 N N . LEU B 1 96 ? -6.371 -19.469 -12.734 1 98.94 96 LEU B N 1
ATOM 2905 C CA . LEU B 1 96 ? -5.297 -19.094 -11.828 1 98.94 96 LEU B CA 1
ATOM 2906 C C . LEU B 1 96 ? -4.449 -17.969 -12.414 1 98.94 96 LEU B C 1
ATOM 2908 O O . LEU B 1 96 ? -4.133 -17.984 -13.602 1 98.94 96 LEU B O 1
ATOM 2912 N N . LEU B 1 97 ? -4.18 -16.969 -11.609 1 99 97 LEU B N 1
ATOM 2913 C CA . LEU B 1 97 ? -3.293 -15.883 -12.016 1 99 97 LEU B CA 1
ATOM 2914 C C . LEU B 1 97 ? -2.197 -15.656 -10.977 1 99 97 LEU B C 1
ATOM 2916 O O . LEU B 1 97 ? -2.484 -15.5 -9.789 1 99 97 LEU B O 1
ATOM 2920 N N . VAL B 1 98 ? -0.975 -15.734 -11.367 1 99 98 VAL B N 1
ATOM 2921 C CA . VAL B 1 98 ? 0.159 -15.25 -10.586 1 99 98 VAL B CA 1
ATOM 2922 C C . VAL B 1 98 ? 0.743 -14 -11.25 1 99 98 VAL B C 1
ATOM 2924 O O . VAL B 1 98 ? 1.428 -14.102 -12.266 1 99 98 VAL B O 1
ATOM 2927 N N . ALA B 1 99 ? 0.448 -12.867 -10.703 1 98.94 99 ALA B N 1
ATOM 2928 C CA . ALA B 1 99 ? 1.059 -11.625 -11.172 1 98.94 99 ALA B CA 1
ATOM 2929 C C . ALA B 1 99 ? 2.412 -11.398 -10.5 1 98.94 99 ALA B C 1
ATOM 2931 O O . ALA B 1 99 ? 2.477 -10.945 -9.359 1 98.94 99 ALA B O 1
ATOM 2932 N N . ASN B 1 100 ? 3.473 -11.648 -11.281 1 98.31 100 ASN B N 1
ATOM 2933 C CA . ASN B 1 100 ? 4.816 -11.695 -10.711 1 98.31 100 ASN B CA 1
ATOM 2934 C C . ASN B 1 100 ? 5.781 -10.805 -11.477 1 98.31 100 ASN B C 1
ATOM 2936 O O . ASN B 1 100 ? 6.871 -10.492 -10.992 1 98.31 100 ASN B O 1
ATOM 2940 N N . ALA B 1 101 ? 5.367 -10.344 -12.664 1 98.19 101 ALA B N 1
ATOM 2941 C CA . ALA B 1 101 ? 6.25 -9.523 -13.492 1 98.19 101 ALA B CA 1
ATOM 2942 C C . ALA B 1 101 ? 6.707 -8.281 -12.742 1 98.19 101 ALA B C 1
ATOM 2944 O O . ALA B 1 101 ? 5.93 -7.664 -12.016 1 98.19 101 ALA B O 1
ATOM 2945 N N . GLY B 1 102 ? 7.953 -7.945 -12.938 1 96.06 102 GLY B N 1
ATOM 2946 C CA . GLY B 1 102 ? 8.453 -6.762 -12.258 1 96.06 102 GLY B CA 1
ATOM 2947 C C . GLY B 1 102 ? 9.805 -6.305 -12.773 1 96.06 102 GLY B C 1
ATOM 2948 O O . GLY B 1 102 ? 10.445 -7.004 -13.562 1 96.06 102 GLY B O 1
ATOM 2949 N N . ILE B 1 103 ? 10.18 -5.137 -12.414 1 96.12 103 ILE B N 1
ATOM 2950 C CA . ILE B 1 103 ? 11.461 -4.512 -12.727 1 96.12 103 ILE B CA 1
ATOM 2951 C C . ILE B 1 103 ? 11.992 -3.775 -11.5 1 96.12 103 ILE B C 1
ATOM 2953 O O . ILE B 1 103 ? 11.234 -3.494 -10.562 1 96.12 103 ILE B O 1
ATOM 2957 N N . LEU B 1 104 ? 13.281 -3.535 -11.477 1 95.06 104 LEU B N 1
ATOM 2958 C CA . LEU B 1 104 ? 13.898 -2.736 -10.422 1 95.06 104 LEU B CA 1
ATOM 2959 C C . LEU B 1 104 ? 14.461 -1.438 -10.984 1 95.06 104 LEU B C 1
ATOM 2961 O O . LEU B 1 104 ? 15.031 -1.424 -12.078 1 95.06 104 LEU B O 1
ATOM 2965 N N . ARG B 1 105 ? 14.18 -0.341 -10.344 1 97.31 105 ARG B N 1
ATOM 2966 C CA . ARG B 1 105 ? 14.781 0.972 -10.555 1 97.31 105 ARG B CA 1
ATOM 2967 C C . ARG B 1 105 ? 15.156 1.62 -9.227 1 97.31 105 ARG B C 1
ATOM 2969 O O . ARG B 1 105 ? 14.656 2.693 -8.891 1 97.31 105 ARG B O 1
ATOM 2976 N N . ASP B 1 106 ? 16.141 1.041 -8.453 1 96.44 106 ASP B N 1
ATOM 2977 C CA . ASP B 1 106 ? 16.5 1.485 -7.113 1 96.44 106 ASP B CA 1
ATOM 2978 C C . ASP B 1 106 ? 17.328 2.764 -7.168 1 96.44 106 ASP B C 1
ATOM 2980 O O . ASP B 1 106 ? 18.234 2.885 -7.992 1 96.44 106 ASP B O 1
ATOM 2984 N N . LYS B 1 107 ? 16.969 3.66 -6.398 1 98.06 107 LYS B N 1
ATOM 2985 C CA . LYS B 1 107 ? 17.672 4.926 -6.227 1 98.06 107 LYS B CA 1
ATOM 2986 C C . LYS B 1 107 ? 17.234 5.633 -4.945 1 98.06 107 LYS B C 1
ATOM 2988 O O . LYS B 1 107 ? 16.047 5.59 -4.578 1 98.06 107 LYS B O 1
ATOM 2993 N N . SER B 1 108 ? 18.234 6.219 -4.219 1 98.38 108 SER B N 1
ATOM 2994 C CA . SER B 1 108 ? 17.812 7.035 -3.088 1 98.38 108 SER B CA 1
ATOM 2995 C C . SER B 1 108 ? 16.734 8.039 -3.506 1 98.38 108 SER B C 1
ATOM 2997 O O . SER B 1 108 ? 16.719 8.484 -4.656 1 98.38 108 SER B O 1
ATOM 2999 N N . PHE B 1 109 ? 15.914 8.477 -2.602 1 98.75 109 PHE B N 1
ATOM 3000 C CA . PHE B 1 109 ? 14.711 9.227 -2.938 1 98.75 109 PHE B CA 1
ATOM 3001 C C . PHE B 1 109 ? 15.07 10.57 -3.562 1 98.75 109 PHE B C 1
ATOM 3003 O O . PHE B 1 109 ? 14.5 10.961 -4.59 1 98.75 109 PHE B O 1
ATOM 3010 N N . GLY B 1 110 ? 15.984 11.242 -2.949 1 98 110 GLY B N 1
ATOM 3011 C CA . GLY B 1 110 ? 16.422 12.516 -3.492 1 98 110 GLY B CA 1
ATOM 3012 C C . GLY B 1 110 ? 16.906 12.422 -4.926 1 98 110 GLY B C 1
ATOM 3013 O O . GLY B 1 110 ? 16.641 13.32 -5.734 1 98 110 GLY B O 1
ATOM 3014 N N . LYS B 1 111 ? 17.484 11.312 -5.328 1 98.31 111 LYS B N 1
ATOM 3015 C CA . LYS B 1 111 ? 18.109 11.156 -6.641 1 98.31 111 LYS B CA 1
ATOM 3016 C C . LYS B 1 111 ? 17.188 10.398 -7.594 1 98.31 111 LYS B C 1
ATOM 3018 O O . LYS B 1 111 ? 17.469 10.289 -8.789 1 98.31 111 LYS B O 1
ATOM 3023 N N . MET B 1 112 ? 16.094 9.922 -7.121 1 98.38 112 MET B N 1
ATOM 3024 C CA . MET B 1 112 ? 15.188 9.125 -7.949 1 98.38 112 MET B CA 1
ATOM 3025 C C . MET B 1 112 ? 14.539 9.984 -9.023 1 98.38 112 MET B C 1
ATOM 3027 O O . MET B 1 112 ? 13.984 11.047 -8.727 1 98.38 112 MET B O 1
ATOM 3031 N N . GLU B 1 113 ? 14.609 9.516 -10.234 1 98.25 113 GLU B N 1
ATOM 3032 C CA . GLU B 1 113 ? 13.969 10.219 -11.344 1 98.25 113 GLU B CA 1
ATOM 3033 C C . GLU B 1 113 ? 12.469 9.922 -11.391 1 98.25 113 GLU B C 1
ATOM 3035 O O . GLU B 1 113 ? 12.039 8.82 -11.055 1 98.25 113 GLU B O 1
ATOM 3040 N N . LEU B 1 114 ? 11.734 10.922 -11.883 1 98.38 114 LEU B N 1
ATOM 3041 C CA . LEU B 1 114 ? 10.289 10.758 -12.008 1 98.38 114 LEU B CA 1
ATOM 3042 C C . LEU B 1 114 ? 9.945 9.594 -12.922 1 98.38 114 LEU B C 1
ATOM 3044 O O . LEU B 1 114 ? 8.992 8.852 -12.664 1 98.38 114 LEU B O 1
ATOM 3048 N N . SER B 1 115 ? 10.711 9.461 -13.961 1 98.31 115 SER B N 1
ATOM 3049 C CA . SER B 1 115 ? 10.453 8.406 -14.93 1 98.31 115 SER B CA 1
ATOM 3050 C C . SER B 1 115 ? 10.656 7.027 -14.312 1 98.31 115 SER B C 1
ATOM 3052 O O . SER B 1 115 ? 9.961 6.07 -14.672 1 98.31 115 SER B O 1
ATOM 3054 N N . ASP B 1 116 ? 11.602 6.902 -13.391 1 98.38 116 ASP B N 1
ATOM 3055 C CA . ASP B 1 116 ? 11.828 5.637 -12.703 1 98.38 116 ASP B CA 1
ATOM 3056 C C . ASP B 1 116 ? 10.672 5.297 -11.773 1 98.38 116 ASP B C 1
ATOM 3058 O O . ASP B 1 116 ? 10.273 4.137 -11.656 1 98.38 116 ASP B O 1
ATOM 3062 N N . PHE B 1 117 ? 10.18 6.301 -11.086 1 98.69 117 PHE B N 1
ATOM 3063 C CA . PHE B 1 117 ? 9.008 6.086 -10.242 1 98.69 117 PHE B CA 1
ATOM 3064 C C . PHE B 1 117 ? 7.832 5.582 -11.07 1 98.69 117 PHE B C 1
ATOM 3066 O O . PHE B 1 117 ? 7.23 4.559 -10.742 1 98.69 117 PHE B O 1
ATOM 3073 N N . GLN B 1 118 ? 7.582 6.266 -12.164 1 98.38 118 GLN B N 1
ATOM 3074 C CA . GLN B 1 118 ? 6.422 5.961 -12.992 1 98.38 118 GLN B CA 1
ATOM 3075 C C . GLN B 1 118 ? 6.539 4.578 -13.625 1 98.38 118 GLN B C 1
ATOM 3077 O O . GLN B 1 118 ? 5.562 3.828 -13.68 1 98.38 118 GLN B O 1
ATOM 3082 N N . LYS B 1 119 ? 7.691 4.281 -14.141 1 98.31 119 LYS B N 1
ATOM 3083 C CA . LYS B 1 119 ? 7.887 2.994 -14.797 1 98.31 119 LYS B CA 1
ATOM 3084 C C . LYS B 1 119 ? 7.617 1.84 -13.836 1 98.31 119 LYS B C 1
ATOM 3086 O O . LYS B 1 119 ? 6.988 0.849 -14.211 1 98.31 119 LYS B O 1
ATOM 3091 N N . VAL B 1 120 ? 8.117 1.955 -12.625 1 98.75 120 VAL B N 1
ATOM 3092 C CA . VAL B 1 120 ? 7.918 0.915 -11.625 1 98.75 120 VAL B CA 1
ATOM 3093 C C . VAL B 1 120 ? 6.438 0.812 -11.273 1 98.75 120 VAL B C 1
ATOM 3095 O O . VAL B 1 120 ? 5.895 -0.289 -11.156 1 98.75 120 VAL B O 1
ATOM 3098 N N . ILE B 1 121 ? 5.754 1.941 -11.102 1 98.88 121 ILE B N 1
ATOM 3099 C CA . ILE B 1 121 ? 4.32 1.941 -10.82 1 98.88 121 ILE B CA 1
ATOM 3100 C C . ILE B 1 121 ? 3.568 1.287 -11.977 1 98.88 121 ILE B C 1
ATOM 3102 O O . ILE B 1 121 ? 2.676 0.465 -11.758 1 98.88 121 ILE B O 1
ATOM 3106 N N . ASP B 1 122 ? 3.967 1.549 -13.188 1 98.5 122 ASP B N 1
ATOM 3107 C CA . ASP B 1 122 ? 3.295 1.032 -14.375 1 98.5 122 ASP B CA 1
ATOM 3108 C C . ASP B 1 122 ? 3.424 -0.487 -14.461 1 98.5 122 ASP B C 1
ATOM 3110 O O . ASP B 1 122 ? 2.443 -1.184 -14.734 1 98.5 122 ASP B O 1
ATOM 3114 N N . VAL B 1 123 ? 4.574 -0.941 -14.227 1 98.5 123 VAL B N 1
ATOM 3115 C CA . VAL B 1 123 ? 4.82 -2.363 -14.43 1 98.5 123 VAL B CA 1
ATOM 3116 C C . VAL B 1 123 ? 4.262 -3.16 -13.25 1 98.5 123 VAL B C 1
ATOM 3118 O O . VAL B 1 123 ? 3.537 -4.141 -13.445 1 98.5 123 VAL B O 1
ATOM 3121 N N . HIS B 1 124 ? 4.586 -2.729 -12.062 1 98.81 124 HIS B N 1
ATOM 3122 C CA . HIS B 1 124 ? 4.219 -3.529 -10.898 1 98.81 124 HIS B CA 1
ATOM 3123 C C . HIS B 1 124 ? 2.754 -3.322 -10.531 1 98.81 124 HIS B C 1
ATOM 3125 O O . HIS B 1 124 ? 1.992 -4.285 -10.422 1 98.81 124 HIS B O 1
ATOM 3131 N N . LEU B 1 125 ? 2.336 -2.051 -10.336 1 98.88 125 LEU B N 1
ATOM 3132 C CA . LEU B 1 125 ? 1.007 -1.791 -9.789 1 98.88 125 LEU B CA 1
ATOM 3133 C C . LEU B 1 125 ? -0.045 -1.804 -10.898 1 98.88 125 LEU B C 1
ATOM 3135 O O . LEU B 1 125 ? -0.983 -2.602 -10.859 1 98.88 125 LEU B O 1
ATOM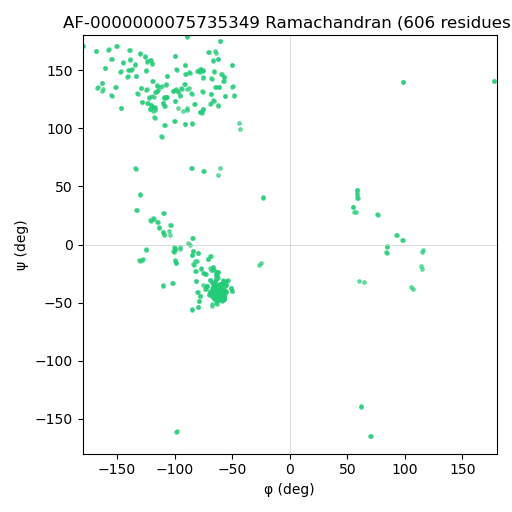 3139 N N . ALA B 1 126 ? 0.145 -0.956 -11.922 1 98.81 126 ALA B N 1
ATOM 3140 C CA . ALA B 1 126 ? -0.823 -0.936 -13.016 1 98.81 126 ALA B CA 1
ATOM 3141 C C . ALA B 1 126 ? -0.843 -2.271 -13.75 1 98.81 126 ALA B C 1
ATOM 3143 O O . ALA B 1 126 ? -1.91 -2.77 -14.117 1 98.81 126 ALA B O 1
ATOM 3144 N N . GLY B 1 127 ? 0.327 -2.82 -13.984 1 98.81 127 GLY B N 1
ATOM 3145 C CA . GLY B 1 127 ? 0.396 -4.117 -14.641 1 98.81 127 GLY B CA 1
ATOM 3146 C C . GLY B 1 127 ? -0.367 -5.199 -13.898 1 98.81 127 GLY B C 1
ATOM 3147 O O . GLY B 1 127 ? -1.073 -6 -14.516 1 98.81 127 GLY B O 1
ATOM 3148 N N . THR B 1 128 ? -0.19 -5.258 -12.586 1 98.94 128 THR B N 1
ATOM 3149 C CA . THR B 1 128 ? -0.93 -6.199 -11.75 1 98.94 128 THR B CA 1
ATOM 3150 C C . THR B 1 128 ? -2.432 -5.949 -11.852 1 98.94 128 THR B C 1
ATOM 3152 O O . THR B 1 128 ? -3.213 -6.891 -12.008 1 98.94 128 THR B O 1
ATOM 3155 N N . PHE B 1 129 ? -2.857 -4.715 -11.789 1 98.94 129 PHE B N 1
ATOM 3156 C CA . PHE B 1 129 ? -4.258 -4.34 -11.953 1 98.94 129 PHE B CA 1
ATOM 3157 C C . PHE B 1 129 ? -4.789 -4.824 -13.297 1 98.94 129 PHE B C 1
ATOM 3159 O O . PHE B 1 129 ? -5.883 -5.391 -13.375 1 98.94 129 PHE B O 1
ATOM 3166 N N . TYR B 1 130 ? -4.02 -4.617 -14.383 1 98.94 130 TYR B N 1
ATOM 3167 C CA . TYR B 1 130 ? -4.43 -5.008 -15.727 1 98.94 130 TYR B CA 1
ATOM 3168 C C . TYR B 1 130 ? -4.633 -6.516 -15.82 1 98.94 130 TYR B C 1
ATOM 3170 O O . TYR B 1 130 ? -5.609 -6.984 -16.406 1 98.94 130 TYR B O 1
ATOM 3178 N N . CYS B 1 131 ? -3.717 -7.242 -15.242 1 98.94 131 CYS B N 1
ATOM 3179 C CA . CYS B 1 131 ? -3.828 -8.695 -15.273 1 98.94 131 CYS B CA 1
ATOM 3180 C C . CYS B 1 131 ? -5.07 -9.164 -14.523 1 98.94 131 CYS B C 1
ATOM 3182 O O . CYS B 1 131 ? -5.809 -10.016 -15.008 1 98.94 131 CYS B O 1
ATOM 3184 N N . CYS B 1 132 ? -5.309 -8.609 -13.32 1 98.94 132 CYS B N 1
ATOM 3185 C CA . CYS B 1 132 ? -6.508 -8.945 -12.562 1 98.94 132 CYS B CA 1
ATOM 3186 C C . CYS B 1 132 ? -7.766 -8.602 -13.352 1 98.94 132 CYS B C 1
ATOM 3188 O O . CYS B 1 132 ? -8.703 -9.398 -13.414 1 98.94 132 CYS B O 1
ATOM 3190 N N . LYS B 1 133 ? -7.738 -7.383 -13.961 1 98.88 133 LYS B N 1
ATOM 3191 C CA . LYS B 1 133 ? -8.891 -6.91 -14.719 1 98.88 133 LYS B CA 1
ATOM 3192 C C . LYS B 1 133 ? -9.219 -7.855 -15.867 1 98.88 133 LYS B C 1
ATOM 3194 O O . LYS B 1 133 ? -10.383 -8.141 -16.141 1 98.88 133 LYS B O 1
ATOM 3199 N N . ALA B 1 134 ? -8.25 -8.336 -16.516 1 98.88 134 ALA B N 1
ATOM 3200 C CA . ALA B 1 134 ? -8.414 -9.141 -17.734 1 98.88 134 ALA B CA 1
ATOM 3201 C C . ALA B 1 134 ? -9.031 -10.5 -17.406 1 98.88 134 ALA B C 1
ATOM 3203 O O . ALA B 1 134 ? -9.742 -11.078 -18.219 1 98.88 134 ALA B O 1
ATOM 3204 N N . VAL B 1 135 ? -8.781 -11.031 -16.219 1 98.94 135 VAL B N 1
ATOM 3205 C CA . VAL B 1 135 ? -9.25 -12.375 -15.914 1 98.94 135 VAL B CA 1
ATOM 3206 C C . VAL B 1 135 ? -10.531 -12.312 -15.086 1 98.94 135 VAL B C 1
ATOM 3208 O O . VAL B 1 135 ? -11.234 -13.312 -14.938 1 98.94 135 VAL B O 1
ATOM 3211 N N . TRP B 1 136 ? -10.883 -11.164 -14.539 1 98.88 136 TRP B N 1
ATOM 3212 C CA . TRP B 1 136 ? -11.859 -11 -13.469 1 98.88 136 TRP B CA 1
ATOM 3213 C C . TRP B 1 136 ? -13.25 -11.438 -13.922 1 98.88 136 TRP B C 1
ATOM 3215 O O . TRP B 1 136 ? -13.898 -12.258 -13.258 1 98.88 136 TRP B O 1
ATOM 3225 N N . ASP B 1 137 ? -13.758 -10.953 -15.062 1 98.38 137 ASP B N 1
ATOM 3226 C CA . ASP B 1 137 ? -15.117 -11.234 -15.5 1 98.38 137 ASP B CA 1
ATOM 3227 C C . ASP B 1 137 ? -15.289 -12.711 -15.828 1 98.38 137 ASP B C 1
ATOM 3229 O O . ASP B 1 137 ? -16.344 -13.297 -15.547 1 98.38 137 ASP B O 1
ATOM 3233 N N . GLY B 1 138 ? -14.281 -13.289 -16.484 1 98.62 138 GLY B N 1
ATOM 3234 C CA . GLY B 1 138 ? -14.352 -14.719 -16.734 1 98.62 138 GLY B CA 1
ATOM 3235 C C . GLY B 1 138 ? -14.43 -15.539 -15.461 1 98.62 138 GLY B C 1
ATOM 3236 O O . GLY B 1 138 ? -15.211 -16.484 -15.375 1 98.62 138 GLY B O 1
ATOM 3237 N N . MET B 1 139 ? -13.625 -15.188 -14.492 1 98.88 139 MET B N 1
ATOM 3238 C CA . MET B 1 139 ? -13.641 -15.875 -13.203 1 98.88 139 MET B CA 1
ATOM 3239 C C . MET B 1 139 ? -14.992 -15.703 -12.508 1 98.88 139 MET B C 1
ATOM 3241 O O . MET B 1 139 ? -15.531 -16.656 -11.938 1 98.88 139 MET B O 1
ATOM 3245 N N . LYS B 1 140 ? -15.5 -14.484 -12.578 1 98.5 140 LYS B N 1
ATOM 3246 C CA . LYS B 1 140 ? -16.797 -14.211 -11.984 1 98.5 140 LYS B CA 1
ATOM 3247 C C . LYS B 1 140 ? -17.891 -15.078 -12.609 1 98.5 140 LYS B C 1
ATOM 3249 O O . LYS B 1 140 ? -18.719 -15.656 -11.891 1 98.5 140 LYS B O 1
ATOM 3254 N N . GLU B 1 141 ? -17.875 -15.164 -13.875 1 97.94 141 GLU B N 1
ATOM 3255 C CA . GLU B 1 141 ? -18.891 -15.938 -14.602 1 97.94 141 GLU B CA 1
ATOM 3256 C C . GLU B 1 141 ? -18.844 -17.406 -14.211 1 97.94 141 GLU B C 1
ATOM 3258 O O . GLU B 1 141 ? -19.875 -18.062 -14.102 1 97.94 141 GLU B O 1
ATOM 3263 N N . ARG B 1 142 ? -17.734 -17.891 -13.945 1 97.56 142 ARG B N 1
ATOM 3264 C CA . ARG B 1 142 ? -17.562 -19.312 -13.648 1 97.56 142 ARG B CA 1
ATOM 3265 C C . ARG B 1 142 ? -17.578 -19.562 -12.148 1 97.56 142 ARG B C 1
ATOM 3267 O O . ARG B 1 142 ? -17.453 -20.719 -11.703 1 97.56 142 ARG B O 1
ATOM 3274 N N . ASN B 1 143 ? -17.656 -18.531 -11.32 1 98.5 143 ASN B N 1
ATOM 3275 C CA . ASN B 1 143 ? -17.688 -18.594 -9.859 1 98.5 143 ASN B CA 1
ATOM 3276 C C . ASN B 1 143 ? -16.453 -19.297 -9.305 1 98.5 143 ASN B C 1
ATOM 3278 O O . ASN B 1 143 ? -16.562 -20.203 -8.469 1 98.5 143 ASN B O 1
ATOM 3282 N N . TYR B 1 144 ? -15.32 -18.906 -9.898 1 98.75 144 TYR B N 1
ATOM 3283 C CA . TYR B 1 144 ? -14.055 -19.469 -9.438 1 98.75 144 TYR B CA 1
ATOM 3284 C C . TYR B 1 144 ? -12.875 -18.625 -9.914 1 98.75 144 TYR B C 1
ATOM 3286 O O . TYR B 1 144 ? -12.797 -18.281 -11.102 1 98.75 144 TYR B O 1
ATOM 3294 N N . GLY B 1 145 ? -12.031 -18.312 -9.141 1 98.88 145 GLY B N 1
ATOM 3295 C CA . GLY B 1 145 ? -10.766 -17.672 -9.445 1 98.88 145 GLY B CA 1
ATOM 3296 C C . GLY B 1 145 ? -9.781 -17.703 -8.297 1 98.88 145 GLY B C 1
ATOM 3297 O O . GLY B 1 145 ? -10.172 -17.562 -7.133 1 98.88 145 GLY B O 1
ATOM 3298 N N . ARG B 1 146 ? -8.523 -18.016 -8.516 1 98.94 146 ARG B N 1
ATOM 3299 C CA . ARG B 1 146 ? -7.422 -17.938 -7.562 1 98.94 146 ARG B CA 1
ATOM 3300 C C . ARG B 1 146 ? -6.316 -17.016 -8.078 1 98.94 146 ARG B C 1
ATOM 3302 O O . ARG B 1 146 ? -5.746 -17.266 -9.141 1 98.94 146 ARG B O 1
ATOM 3309 N N . ILE B 1 147 ? -6.109 -15.945 -7.34 1 99 147 ILE B N 1
ATOM 3310 C CA . ILE B 1 147 ? -5.152 -14.922 -7.754 1 99 147 ILE B CA 1
ATOM 3311 C C . ILE B 1 147 ? -4.094 -14.734 -6.668 1 99 147 ILE B C 1
ATOM 3313 O O . ILE B 1 147 ? -4.426 -14.578 -5.492 1 99 147 ILE B O 1
ATOM 3317 N N . VAL B 1 148 ? -2.836 -14.828 -7.039 1 99 148 VAL B N 1
ATOM 3318 C CA . VAL B 1 148 ? -1.734 -14.477 -6.152 1 99 148 VAL B CA 1
ATOM 3319 C C . VAL B 1 148 ? -0.926 -13.328 -6.758 1 99 148 VAL B C 1
ATOM 3321 O O . VAL B 1 148 ? -0.418 -13.445 -7.875 1 99 148 VAL B O 1
ATOM 3324 N N . LEU B 1 149 ? -0.893 -12.234 -6.07 1 98.94 149 LEU B N 1
ATOM 3325 C CA . LEU B 1 149 ? -0.093 -11.078 -6.457 1 98.94 149 LEU B CA 1
ATOM 3326 C C . LEU B 1 149 ? 1.227 -11.047 -5.695 1 98.94 149 LEU B C 1
ATOM 3328 O O . LEU B 1 149 ? 1.314 -11.57 -4.578 1 98.94 149 LEU B O 1
ATOM 3332 N N . THR B 1 150 ? 2.25 -10.492 -6.293 1 98.88 150 THR B N 1
ATOM 3333 C CA . THR B 1 150 ? 3.564 -10.445 -5.664 1 98.88 150 THR B CA 1
ATOM 3334 C C . THR B 1 150 ? 3.816 -9.078 -5.039 1 98.88 150 THR B C 1
ATOM 3336 O O . THR B 1 150 ? 3.969 -8.086 -5.75 1 98.88 150 THR B O 1
ATOM 3339 N N . THR B 1 151 ? 3.758 -9.055 -3.762 1 98.81 151 THR B N 1
ATOM 3340 C CA . THR B 1 151 ? 4.148 -7.859 -3.018 1 98.81 151 THR B CA 1
ATOM 3341 C C . THR B 1 151 ? 5.574 -7.996 -2.492 1 98.81 151 THR B C 1
ATOM 3343 O O . THR B 1 151 ? 6.398 -8.688 -3.09 1 98.81 151 THR B O 1
ATOM 3346 N N . SER B 1 152 ? 5.957 -7.188 -1.479 1 98 152 SER B N 1
ATOM 3347 C CA . SER B 1 152 ? 7.316 -7.199 -0.948 1 98 152 SER B CA 1
ATOM 3348 C C . SER B 1 152 ? 7.371 -6.59 0.448 1 98 152 SER B C 1
ATOM 3350 O O . SER B 1 152 ? 6.566 -5.719 0.783 1 98 152 SER B O 1
ATOM 3352 N N . SER B 1 153 ? 8.367 -7.082 1.192 1 96.81 153 SER B N 1
ATOM 3353 C CA . SER B 1 153 ? 8.648 -6.465 2.484 1 96.81 153 SER B CA 1
ATOM 3354 C C . SER B 1 153 ? 9.086 -5.016 2.322 1 96.81 153 SER B C 1
ATOM 3356 O O . SER B 1 153 ? 8.945 -4.207 3.242 1 96.81 153 SER B O 1
ATOM 3358 N N . SER B 1 154 ? 9.602 -4.68 1.162 1 96.06 154 SER B N 1
ATOM 3359 C CA . SER B 1 154 ? 9.977 -3.295 0.907 1 96.06 154 SER B CA 1
ATOM 3360 C C . SER B 1 154 ? 8.773 -2.365 1.012 1 96.06 154 SER B C 1
ATOM 3362 O O . SER B 1 154 ? 8.906 -1.225 1.464 1 96.06 154 SER B O 1
ATOM 3364 N N . GLY B 1 155 ? 7.648 -2.805 0.528 1 97.81 155 GLY B N 1
ATOM 3365 C CA . GLY B 1 155 ? 6.434 -2.018 0.647 1 97.81 155 GLY B CA 1
ATOM 3366 C C . GLY B 1 155 ? 5.867 -1.999 2.055 1 97.81 155 GLY B C 1
ATOM 3367 O O . GLY B 1 155 ? 5.43 -0.954 2.541 1 97.81 155 GLY B O 1
ATOM 3368 N N . MET B 1 156 ? 5.949 -3.125 2.729 1 98 156 MET B N 1
ATOM 3369 C CA . MET B 1 156 ? 5.281 -3.312 4.016 1 98 156 MET B CA 1
ATOM 3370 C C . MET B 1 156 ? 6.102 -2.703 5.148 1 98 156 MET B C 1
ATOM 3372 O O . MET B 1 156 ? 5.543 -2.219 6.133 1 98 156 MET B O 1
ATOM 3376 N N . PHE B 1 157 ? 7.461 -2.725 4.953 1 97.94 157 PHE B N 1
ATOM 3377 C CA . PHE B 1 157 ? 8.273 -2.338 6.098 1 97.94 157 PHE B CA 1
ATOM 3378 C C . PHE B 1 157 ? 9.32 -1.301 5.691 1 97.94 157 PHE B C 1
ATOM 3380 O O . PHE B 1 157 ? 9.938 -0.666 6.551 1 97.94 157 PHE B O 1
ATOM 3387 N N . GLY B 1 158 ? 9.547 -1.108 4.445 1 97.69 158 GLY B N 1
ATOM 3388 C CA . GLY B 1 158 ? 10.5 -0.117 3.977 1 97.69 158 GLY B CA 1
ATOM 3389 C C . GLY B 1 158 ? 11.859 -0.708 3.631 1 97.69 158 GLY B C 1
ATOM 3390 O O . GLY B 1 158 ? 12.328 -1.626 4.305 1 97.69 158 GLY B O 1
ATOM 3391 N N . ASN B 1 159 ? 12.414 -0.225 2.566 1 95.81 159 ASN B N 1
ATOM 3392 C CA . ASN B 1 159 ? 13.766 -0.541 2.109 1 95.81 159 ASN B CA 1
ATOM 3393 C C . ASN B 1 159 ? 14.422 0.658 1.429 1 95.81 159 ASN B C 1
ATOM 3395 O O . ASN B 1 159 ? 13.969 1.099 0.37 1 95.81 159 ASN B O 1
ATOM 3399 N N . PHE B 1 160 ? 15.539 1.127 2.045 1 96.44 160 PHE B N 1
ATOM 3400 C CA . PHE B 1 160 ? 16.234 2.303 1.533 1 96.44 160 PHE B CA 1
ATOM 3401 C C . PHE B 1 160 ? 16.469 2.186 0.032 1 96.44 160 PHE B C 1
ATOM 3403 O O . PHE B 1 160 ? 16.922 1.147 -0.452 1 96.44 160 PHE B O 1
ATOM 3410 N N . GLY B 1 161 ? 16.078 3.215 -0.729 1 97.31 161 GLY B N 1
ATOM 3411 C CA . GLY B 1 161 ? 16.344 3.285 -2.154 1 97.31 161 GLY B CA 1
ATOM 3412 C C . GLY B 1 161 ? 15.227 2.717 -3.006 1 97.31 161 GLY B C 1
ATOM 3413 O O . GLY B 1 161 ? 15.352 2.645 -4.23 1 97.31 161 GLY B O 1
ATOM 3414 N N . GLN B 1 162 ? 14.109 2.391 -2.369 1 98.19 162 GLN B N 1
ATOM 3415 C CA . GLN B 1 162 ? 13.047 1.711 -3.104 1 98.19 162 GLN B CA 1
ATOM 3416 C C . GLN B 1 162 ? 11.703 2.398 -2.891 1 98.19 162 GLN B C 1
ATOM 3418 O O . GLN B 1 162 ? 10.68 1.734 -2.719 1 98.19 162 GLN B O 1
ATOM 3423 N N . ALA B 1 163 ? 11.695 3.744 -2.934 1 98.88 163 ALA B N 1
ATOM 3424 C CA . ALA B 1 163 ? 10.453 4.477 -2.738 1 98.88 163 ALA B CA 1
ATOM 3425 C C . ALA B 1 163 ? 9.422 4.09 -3.797 1 98.88 163 ALA B C 1
ATOM 3427 O O . ALA B 1 163 ? 8.242 3.9 -3.484 1 98.88 163 ALA B O 1
ATOM 3428 N N . ASN B 1 164 ? 9.93 4.023 -5.098 1 98.81 164 ASN B N 1
ATOM 3429 C CA . ASN B 1 164 ? 9.039 3.602 -6.172 1 98.81 164 ASN B CA 1
ATOM 3430 C C . ASN B 1 164 ? 8.547 2.17 -5.969 1 98.81 164 ASN B C 1
ATOM 3432 O O . ASN B 1 164 ? 7.348 1.91 -5.992 1 98.81 164 ASN B O 1
ATOM 3436 N N . TYR B 1 165 ? 9.414 1.242 -5.676 1 98.62 165 TYR B N 1
ATOM 3437 C CA . TYR B 1 165 ? 9.117 -0.172 -5.488 1 98.62 165 TYR B CA 1
ATOM 3438 C C . TYR B 1 165 ? 8.25 -0.384 -4.25 1 98.62 165 TYR B C 1
ATOM 3440 O O . TYR B 1 165 ? 7.254 -1.111 -4.297 1 98.62 165 TYR B O 1
ATOM 3448 N N . GLY B 1 166 ? 8.617 0.289 -3.139 1 98.75 166 GLY B N 1
ATOM 3449 C CA . GLY B 1 166 ? 7.816 0.205 -1.926 1 98.75 166 GLY B CA 1
ATOM 3450 C C . GLY B 1 166 ? 6.387 0.666 -2.119 1 98.75 166 GLY B C 1
ATOM 3451 O O . GLY B 1 166 ? 5.449 0.002 -1.673 1 98.75 166 GLY B O 1
ATOM 3452 N N . ALA B 1 167 ? 6.195 1.791 -2.811 1 98.94 167 ALA B N 1
ATOM 3453 C CA . ALA B 1 167 ? 4.859 2.307 -3.098 1 98.94 167 ALA B CA 1
ATOM 3454 C C . ALA B 1 167 ? 4.059 1.312 -3.932 1 98.94 167 ALA B C 1
ATOM 3456 O O . ALA B 1 167 ? 2.906 1.007 -3.607 1 98.94 167 ALA B O 1
ATOM 3457 N N . ALA B 1 168 ? 4.676 0.769 -4.957 1 98.94 168 ALA B N 1
ATOM 3458 C CA . ALA B 1 168 ? 3.986 -0.158 -5.852 1 98.94 168 ALA B CA 1
ATOM 3459 C C . ALA B 1 168 ? 3.561 -1.422 -5.109 1 98.94 168 ALA B C 1
ATOM 3461 O O . ALA B 1 168 ? 2.41 -1.854 -5.215 1 98.94 168 ALA B O 1
ATOM 3462 N N . LYS B 1 169 ? 4.473 -1.949 -4.387 1 98.88 169 LYS B N 1
ATOM 3463 C CA . LYS B 1 169 ? 4.234 -3.25 -3.768 1 98.88 169 LYS B CA 1
ATOM 3464 C C . LYS B 1 169 ? 3.227 -3.139 -2.625 1 98.88 169 LYS B C 1
ATOM 3466 O O . LYS B 1 169 ? 2.432 -4.055 -2.402 1 98.88 169 LYS B O 1
ATOM 3471 N N . ALA B 1 170 ? 3.26 -2.018 -1.877 1 98.94 170 ALA B N 1
ATOM 3472 C CA . ALA B 1 170 ? 2.195 -1.775 -0.908 1 98.94 170 ALA B CA 1
ATOM 3473 C C . ALA B 1 170 ? 0.855 -1.563 -1.607 1 98.94 170 ALA B C 1
ATOM 3475 O O . ALA B 1 170 ? -0.181 -2.035 -1.133 1 98.94 170 ALA B O 1
ATOM 3476 N N . GLY B 1 171 ? 0.896 -0.83 -2.701 1 98.94 171 GLY B N 1
ATOM 3477 C CA . GLY B 1 171 ? -0.318 -0.642 -3.479 1 98.94 171 GLY B CA 1
ATOM 3478 C C . GLY B 1 171 ? -0.969 -1.947 -3.895 1 98.94 171 GLY B C 1
ATOM 3479 O O . GLY B 1 171 ? -2.197 -2.051 -3.934 1 98.94 171 GLY B O 1
ATOM 3480 N N . ILE B 1 172 ? -0.177 -2.934 -4.172 1 98.94 172 ILE B N 1
ATOM 3481 C CA . ILE B 1 172 ? -0.665 -4.25 -4.562 1 98.94 172 ILE B CA 1
ATOM 3482 C C . ILE B 1 172 ? -1.421 -4.887 -3.4 1 98.94 172 ILE B C 1
ATOM 3484 O O . ILE B 1 172 ? -2.436 -5.559 -3.604 1 98.94 172 ILE B O 1
ATOM 3488 N N . VAL B 1 173 ? -0.977 -4.68 -2.172 1 98.94 173 VAL B N 1
ATOM 3489 C CA . VAL B 1 173 ? -1.695 -5.172 -1 1 98.94 173 VAL B CA 1
ATOM 3490 C C . VAL B 1 173 ? -3.049 -4.473 -0.892 1 98.94 173 VAL B C 1
ATOM 3492 O O . VAL B 1 173 ? -4.055 -5.102 -0.565 1 98.94 173 VAL B O 1
ATOM 3495 N N . GLY B 1 174 ? -3.055 -3.154 -1.134 1 98.94 174 GLY B N 1
ATOM 3496 C CA . GLY B 1 174 ? -4.32 -2.441 -1.159 1 98.94 174 GLY B CA 1
ATOM 3497 C C . GLY B 1 174 ? -5.289 -2.979 -2.197 1 98.94 174 GLY B C 1
ATOM 3498 O O . GLY B 1 174 ? -6.484 -3.1 -1.933 1 98.94 174 GLY B O 1
ATOM 3499 N N . LEU B 1 175 ? -4.77 -3.27 -3.379 1 98.94 175 LEU B N 1
ATOM 3500 C CA . LEU B 1 175 ? -5.57 -3.885 -4.43 1 98.94 175 LEU B CA 1
ATOM 3501 C C . LEU B 1 175 ? -6.148 -5.219 -3.967 1 98.94 175 LEU B C 1
ATOM 3503 O O . LEU B 1 175 ? -7.348 -5.469 -4.121 1 98.94 175 LEU B O 1
ATOM 3507 N N . MET B 1 176 ? -5.332 -6.047 -3.348 1 98.94 176 MET B N 1
ATOM 3508 C CA . MET B 1 176 ? -5.773 -7.336 -2.826 1 98.94 176 MET B CA 1
ATOM 3509 C C . MET B 1 176 ? -6.918 -7.16 -1.831 1 98.94 176 MET B C 1
ATOM 3511 O O . MET B 1 176 ? -7.91 -7.887 -1.885 1 98.94 176 MET B O 1
ATOM 3515 N N . ASN B 1 177 ? -6.754 -6.227 -0.92 1 98.88 177 ASN B N 1
ATOM 3516 C CA . ASN B 1 177 ? -7.742 -6.031 0.133 1 98.88 177 ASN B CA 1
ATOM 3517 C C . ASN B 1 177 ? -9.133 -5.77 -0.443 1 98.88 177 ASN B C 1
ATOM 3519 O O . ASN B 1 177 ? -10.125 -6.277 0.073 1 98.88 177 ASN B O 1
ATOM 3523 N N . VAL B 1 178 ? -9.172 -4.992 -1.488 1 98.81 178 VAL B N 1
ATOM 3524 C CA . VAL B 1 178 ? -10.469 -4.648 -2.076 1 98.81 178 VAL B CA 1
ATOM 3525 C C . VAL B 1 178 ? -10.977 -5.816 -2.92 1 98.81 178 VAL B C 1
ATOM 3527 O O . VAL B 1 178 ? -12.141 -6.211 -2.807 1 98.81 178 VAL B O 1
ATOM 3530 N N . LEU B 1 179 ? -10.133 -6.43 -3.74 1 98.94 179 LEU B N 1
ATOM 3531 C CA . LEU B 1 179 ? -10.555 -7.5 -4.637 1 98.94 179 LEU B CA 1
ATOM 3532 C C . LEU B 1 179 ? -11.008 -8.727 -3.848 1 98.94 17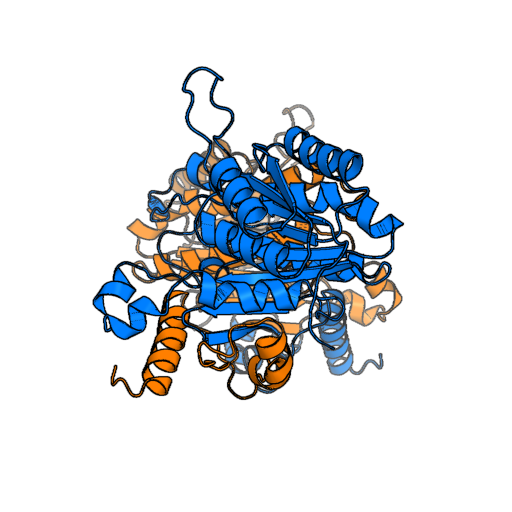9 LEU B C 1
ATOM 3534 O O . LEU B 1 179 ? -11.914 -9.438 -4.273 1 98.94 179 LEU B O 1
ATOM 3538 N N . ALA B 1 180 ? -10.32 -9.016 -2.754 1 98.81 180 ALA B N 1
ATOM 3539 C CA . ALA B 1 180 ? -10.742 -10.133 -1.908 1 98.81 180 ALA B CA 1
ATOM 3540 C C . ALA B 1 180 ? -12.188 -9.961 -1.452 1 98.81 180 ALA B C 1
ATOM 3542 O O . ALA B 1 180 ? -12.938 -10.938 -1.378 1 98.81 180 ALA B O 1
ATOM 3543 N N . GLN B 1 181 ? -12.555 -8.734 -1.124 1 98.19 181 GLN B N 1
ATOM 3544 C CA . GLN B 1 181 ? -13.93 -8.453 -0.717 1 98.19 181 GLN B CA 1
ATOM 3545 C C . GLN B 1 181 ? -14.891 -8.625 -1.887 1 98.19 181 GLN B C 1
ATOM 3547 O O . GLN B 1 181 ? -15.945 -9.25 -1.742 1 98.19 181 GLN B O 1
ATOM 3552 N N . GLU B 1 182 ? -14.516 -8.125 -3.008 1 98.56 182 GLU B N 1
ATOM 3553 C CA . GLU B 1 182 ? -15.406 -8.133 -4.16 1 98.56 182 GLU B CA 1
ATOM 3554 C C . GLU B 1 182 ? -15.539 -9.539 -4.746 1 98.56 182 GLU B C 1
ATOM 3556 O O . GLU B 1 182 ? -16.531 -9.852 -5.402 1 98.56 182 GLU B O 1
ATOM 3561 N N . GLY B 1 183 ? -14.539 -10.352 -4.535 1 98.69 183 GLY B N 1
ATOM 3562 C CA . GLY B 1 183 ? -14.539 -11.688 -5.105 1 98.69 183 GLY B CA 1
ATOM 3563 C C . GLY B 1 183 ? -15.281 -12.703 -4.258 1 98.69 183 GLY B C 1
ATOM 3564 O O . GLY B 1 183 ? -15.531 -13.82 -4.703 1 98.69 183 GLY B O 1
ATOM 3565 N N . ARG B 1 184 ? -15.688 -12.367 -3.047 1 97.19 184 ARG B N 1
ATOM 3566 C CA . ARG B 1 184 ? -16.219 -13.297 -2.057 1 97.19 184 ARG B CA 1
ATOM 3567 C C . ARG B 1 184 ? -17.453 -14.016 -2.58 1 97.19 184 ARG B C 1
ATOM 3569 O O . ARG B 1 184 ? -17.594 -15.227 -2.408 1 97.19 184 ARG B O 1
ATOM 3576 N N . LYS B 1 185 ? -18.297 -13.328 -3.264 1 97.44 185 LYS B N 1
ATOM 3577 C CA . LYS B 1 185 ? -19.578 -13.891 -3.676 1 97.44 185 LYS B CA 1
ATOM 3578 C C . LYS B 1 185 ? -19.406 -14.836 -4.855 1 97.44 185 LYS B C 1
ATOM 3580 O O . LYS B 1 185 ? -20.297 -15.625 -5.16 1 97.44 185 LYS B O 1
ATOM 3585 N N . THR B 1 186 ? -18.344 -14.711 -5.555 1 98.38 186 THR B N 1
ATOM 3586 C CA . THR B 1 186 ? -18.156 -15.516 -6.754 1 98.38 186 THR B CA 1
ATOM 3587 C C . THR B 1 186 ? -16.922 -16.406 -6.613 1 98.38 186 THR B C 1
ATOM 3589 O O . THR B 1 186 ? -16.281 -16.75 -7.605 1 98.38 186 THR B O 1
ATOM 3592 N N . ASP B 1 187 ? -16.531 -16.672 -5.355 1 98.69 187 ASP B N 1
ATOM 3593 C CA . ASP B 1 187 ? -15.453 -17.594 -4.992 1 98.69 187 ASP B CA 1
ATOM 3594 C C . ASP B 1 187 ? -14.156 -17.219 -5.711 1 98.69 187 ASP B C 1
ATOM 3596 O O . ASP B 1 187 ? -13.461 -18.094 -6.227 1 98.69 187 ASP B O 1
ATOM 3600 N N . ILE B 1 188 ? -13.938 -15.969 -5.949 1 98.94 188 ILE B N 1
ATOM 3601 C CA . ILE B 1 188 ? -12.633 -15.461 -6.352 1 98.94 188 ILE B CA 1
ATOM 3602 C C . ILE B 1 188 ? -11.812 -15.102 -5.113 1 98.94 188 ILE B C 1
ATOM 3604 O O . ILE B 1 188 ? -12.219 -14.25 -4.32 1 98.94 188 ILE B O 1
ATOM 3608 N N . ARG B 1 189 ? -10.695 -15.797 -4.883 1 98.94 189 ARG B N 1
ATOM 3609 C CA . ARG B 1 189 ? -9.805 -15.555 -3.748 1 98.94 189 ARG B CA 1
ATOM 3610 C C . ARG B 1 189 ? -8.516 -14.875 -4.195 1 98.94 189 ARG B C 1
ATOM 3612 O O . ARG B 1 189 ? -7.906 -15.281 -5.188 1 98.94 189 ARG B O 1
ATOM 3619 N N . VAL B 1 190 ? -8.18 -13.766 -3.568 1 98.94 190 VAL B N 1
ATOM 3620 C CA . VAL B 1 190 ? -7.031 -12.945 -3.932 1 98.94 190 VAL B CA 1
ATOM 3621 C C . VAL B 1 190 ? -6.078 -12.836 -2.744 1 98.94 190 VAL B C 1
ATOM 3623 O O . VAL B 1 190 ? -6.477 -12.406 -1.658 1 98.94 190 VAL B O 1
ATOM 3626 N N . ASN B 1 191 ? -4.852 -13.289 -2.939 1 98.94 191 ASN B N 1
ATOM 3627 C CA . ASN B 1 191 ? -3.803 -13.289 -1.924 1 98.94 191 ASN B CA 1
ATOM 3628 C C . ASN B 1 191 ? -2.506 -12.68 -2.457 1 98.94 191 ASN B C 1
ATOM 3630 O O . ASN B 1 191 ? -2.377 -12.445 -3.658 1 98.94 191 ASN B O 1
ATOM 3634 N N . THR B 1 192 ? -1.606 -12.328 -1.561 1 98.94 192 THR B N 1
ATOM 3635 C CA . THR B 1 192 ? -0.297 -11.836 -1.968 1 98.94 192 THR B CA 1
ATOM 3636 C C . THR B 1 192 ? 0.817 -12.656 -1.33 1 98.94 192 THR B C 1
ATOM 3638 O O . THR B 1 192 ? 0.637 -13.227 -0.25 1 98.94 192 THR B O 1
ATOM 3641 N N . VAL B 1 193 ? 1.93 -12.75 -2.018 1 98.94 193 VAL B N 1
ATOM 3642 C CA . VAL B 1 193 ? 3.156 -13.328 -1.486 1 98.94 193 VAL B CA 1
ATOM 3643 C C . VAL B 1 193 ? 4.246 -12.266 -1.405 1 98.94 193 VAL B C 1
ATOM 3645 O O . VAL B 1 193 ? 4.344 -11.398 -2.281 1 98.94 193 VAL B O 1
ATOM 3648 N N . SER B 1 194 ? 4.957 -12.234 -0.352 1 98.69 194 SER B N 1
ATOM 3649 C CA . SER B 1 194 ? 6.113 -11.375 -0.127 1 98.69 194 SER B CA 1
ATOM 3650 C C . SER B 1 194 ? 7.402 -12.18 -0.086 1 98.69 194 SER B C 1
ATOM 3652 O O . SER B 1 194 ? 7.855 -12.586 0.987 1 98.69 194 SER B O 1
ATOM 3654 N N . PRO B 1 195 ? 8.086 -12.32 -1.24 1 97.69 195 PRO B N 1
ATOM 3655 C CA . PRO B 1 195 ? 9.312 -13.117 -1.283 1 97.69 195 PRO B CA 1
ATOM 3656 C C . PRO B 1 195 ? 10.516 -12.375 -0.711 1 97.69 195 PRO B C 1
ATOM 3658 O O . PRO B 1 195 ? 10.594 -11.148 -0.801 1 97.69 195 PRO B O 1
ATOM 3661 N N . THR B 1 196 ? 11.375 -13.117 -0.146 1 91.62 196 THR B N 1
ATOM 3662 C CA . THR B 1 196 ? 12.664 -12.555 0.245 1 91.62 196 THR B CA 1
ATOM 3663 C C . THR B 1 196 ? 13.781 -13.133 -0.613 1 91.62 196 THR B C 1
ATOM 3665 O O . THR B 1 196 ? 13.773 -14.32 -0.941 1 91.62 196 THR B O 1
ATOM 3668 N N . ALA B 1 197 ? 14.641 -12.25 -1.03 1 74.69 197 ALA B N 1
ATOM 3669 C CA . ALA B 1 197 ? 15.781 -12.664 -1.835 1 74.69 197 ALA B CA 1
ATOM 3670 C C . ALA B 1 197 ? 17.094 -12.281 -1.16 1 74.69 197 ALA B C 1
ATOM 3672 O O . ALA B 1 197 ? 17.109 -11.461 -0.239 1 74.69 197 ALA B O 1
ATOM 3673 N N . ALA B 1 198 ? 18 -13.008 -1.623 1 71.75 198 ALA B N 1
ATOM 3674 C CA . ALA B 1 198 ? 19.312 -12.641 -1.127 1 71.75 198 ALA B CA 1
ATOM 3675 C C . ALA B 1 198 ? 19.734 -11.258 -1.627 1 71.75 198 ALA B C 1
ATOM 3677 O O . ALA B 1 198 ? 19.438 -10.891 -2.77 1 71.75 198 ALA B O 1
ATOM 3678 N N . THR B 1 199 ? 20.031 -10.438 -0.75 1 66.75 199 THR B N 1
ATOM 3679 C CA . THR B 1 199 ? 20.641 -9.156 -1.107 1 66.75 199 THR B CA 1
ATOM 3680 C C . THR B 1 199 ? 22.141 -9.203 -0.889 1 66.75 199 THR B C 1
ATOM 3682 O O . THR B 1 199 ? 22.672 -10.148 -0.303 1 66.75 199 THR B O 1
ATOM 3685 N N . ARG B 1 200 ? 22.875 -8.203 -1.553 1 63.75 200 ARG B N 1
ATOM 3686 C CA . ARG B 1 200 ? 24.312 -8.109 -1.317 1 63.75 200 ARG B CA 1
ATOM 3687 C C . ARG B 1 200 ? 24.625 -8.102 0.175 1 63.75 200 ARG B C 1
ATOM 3689 O O . ARG B 1 200 ? 25.547 -8.781 0.625 1 63.75 200 ARG B O 1
ATOM 3696 N N . MET B 1 201 ? 23.812 -7.41 0.89 1 61.53 201 MET B N 1
ATOM 3697 C CA . MET B 1 201 ? 24.016 -7.293 2.33 1 61.53 201 MET B CA 1
ATOM 3698 C C . MET B 1 201 ? 23.844 -8.641 3.02 1 61.53 201 MET B C 1
ATOM 3700 O O . MET B 1 201 ? 24.625 -9 3.898 1 61.53 201 MET B O 1
ATOM 3704 N N . THR B 1 202 ? 22.797 -9.312 2.582 1 67.94 202 THR B N 1
ATOM 3705 C CA . THR B 1 202 ? 22.562 -10.625 3.188 1 67.94 202 THR B CA 1
ATOM 3706 C C . THR B 1 202 ? 23.672 -11.602 2.799 1 67.94 202 THR B C 1
ATOM 3708 O O . THR B 1 202 ? 24.047 -12.469 3.596 1 67.94 202 THR B O 1
ATOM 3711 N N . GLU B 1 203 ? 24.188 -11.43 1.605 1 72.06 203 GLU B N 1
ATOM 3712 C CA . GLU B 1 203 ? 25.219 -12.344 1.133 1 72.06 203 GLU B CA 1
ATOM 3713 C C . GLU B 1 203 ? 26.469 -12.242 1.993 1 72.06 203 GLU B C 1
ATOM 3715 O O . GLU B 1 203 ? 27.188 -13.234 2.172 1 72.06 203 GLU B O 1
ATOM 3720 N N . GLU B 1 204 ? 26.641 -11.094 2.498 1 70.38 204 GLU B N 1
ATOM 3721 C CA . GLU B 1 204 ? 27.844 -10.883 3.293 1 70.38 204 GLU B CA 1
ATOM 3722 C C . GLU B 1 204 ? 27.672 -11.398 4.719 1 70.38 204 GLU B C 1
ATOM 3724 O O . GLU B 1 204 ? 28.656 -11.758 5.383 1 70.38 204 GLU B O 1
ATOM 3729 N N . LEU B 1 205 ? 26.484 -11.469 5.074 1 66.94 205 LEU B N 1
ATOM 3730 C CA . LEU B 1 205 ? 26.219 -11.758 6.477 1 66.94 205 LEU B CA 1
ATOM 3731 C C . LEU B 1 205 ? 25.906 -13.234 6.68 1 66.94 205 LEU B C 1
ATOM 3733 O O . LEU B 1 205 ? 26.094 -13.766 7.777 1 66.94 205 LEU B O 1
ATOM 3737 N N . LEU B 1 206 ? 25.609 -13.875 5.57 1 70.5 206 LEU B N 1
ATOM 3738 C CA . LEU B 1 206 ? 25.062 -15.219 5.723 1 70.5 206 LEU B CA 1
ATOM 3739 C C . LEU B 1 206 ? 26.094 -16.266 5.312 1 70.5 206 LEU B C 1
ATOM 3741 O O . LEU B 1 206 ? 26.844 -16.078 4.352 1 70.5 206 LEU B O 1
ATOM 3745 N N . PRO B 1 207 ? 26.125 -17.359 6.18 1 74.44 207 PRO B N 1
ATOM 3746 C CA . PRO B 1 207 ? 26.922 -18.5 5.711 1 74.44 207 PRO B CA 1
ATOM 3747 C C . PRO B 1 207 ? 26.422 -19.062 4.383 1 74.44 207 PRO B C 1
ATOM 3749 O O . PRO B 1 207 ? 25.234 -18.984 4.086 1 74.44 207 PRO B O 1
ATOM 3752 N N . PRO B 1 208 ? 27.344 -19.547 3.594 1 76.94 208 PRO B N 1
ATOM 3753 C CA . PRO B 1 208 ? 27 -20.062 2.26 1 76.94 208 PRO B CA 1
ATOM 3754 C C . PRO B 1 208 ? 25.859 -21.062 2.285 1 76.94 208 PRO B C 1
ATOM 3756 O O . PRO B 1 208 ? 25.031 -21.094 1.371 1 76.94 208 PRO B O 1
ATOM 3759 N N . GLN B 1 209 ? 25.828 -21.875 3.307 1 78.69 209 GLN B N 1
ATOM 3760 C CA . GLN B 1 209 ? 24.781 -22.906 3.398 1 78.69 209 GLN B CA 1
ATOM 3761 C C . GLN B 1 209 ? 23.406 -22.266 3.521 1 78.69 209 GLN B C 1
ATOM 3763 O O . GLN B 1 209 ? 22.438 -22.75 2.926 1 78.69 209 GLN B O 1
ATOM 3768 N N . ALA B 1 210 ? 23.375 -21.188 4.227 1 75 210 ALA B N 1
ATOM 3769 C CA . ALA B 1 210 ? 22.109 -20.469 4.387 1 75 210 ALA B CA 1
ATOM 3770 C C . ALA B 1 210 ? 21.719 -19.75 3.105 1 75 210 ALA B C 1
ATOM 3772 O O . ALA B 1 210 ? 20.547 -19.688 2.748 1 75 210 ALA B O 1
ATOM 3773 N N . LEU B 1 211 ? 22.703 -19.281 2.475 1 79.25 211 LEU B N 1
ATOM 3774 C CA . LEU B 1 211 ? 22.484 -18.547 1.229 1 79.25 211 LEU B CA 1
ATOM 3775 C C . LEU B 1 211 ? 21.906 -19.469 0.161 1 79.25 211 LEU B C 1
ATOM 3777 O O . LEU B 1 211 ? 21.109 -19.047 -0.673 1 79.25 211 LEU B O 1
ATOM 3781 N N . GLN B 1 212 ? 22.281 -20.688 0.228 1 84.19 212 GLN B N 1
ATOM 3782 C CA . GLN B 1 212 ? 21.828 -21.672 -0.756 1 84.19 212 GLN B CA 1
ATOM 3783 C C . GLN B 1 212 ? 20.328 -21.953 -0.595 1 84.19 212 GLN B C 1
ATOM 3785 O O . GLN B 1 212 ? 19.672 -22.406 -1.532 1 84.19 212 GLN B O 1
ATOM 3790 N N . LEU B 1 213 ? 19.859 -21.656 0.577 1 86.12 213 LEU B N 1
ATOM 3791 C CA . LEU B 1 213 ? 18.438 -21.906 0.837 1 86.12 213 LEU B CA 1
ATOM 3792 C C . LEU B 1 213 ? 17.578 -20.781 0.273 1 86.12 213 LEU B C 1
ATOM 3794 O O . LEU B 1 213 ? 16.359 -20.922 0.161 1 86.12 213 LEU B O 1
ATOM 3798 N N . MET B 1 214 ? 18.25 -19.703 -0.061 1 89.44 214 MET B N 1
ATOM 3799 C CA . MET B 1 214 ? 17.531 -18.562 -0.632 1 89.44 214 MET B CA 1
ATOM 3800 C C . MET B 1 214 ? 17.359 -18.734 -2.137 1 89.44 214 MET B C 1
ATOM 3802 O O . MET B 1 214 ? 17.938 -17.984 -2.924 1 89.44 214 MET B O 1
ATOM 3806 N N . LYS B 1 215 ? 16.594 -19.734 -2.52 1 91.62 215 LYS B N 1
ATOM 3807 C CA . LYS B 1 215 ? 16.312 -20.047 -3.918 1 91.62 215 LYS B CA 1
ATOM 3808 C C . LYS B 1 215 ? 14.805 -19.969 -4.191 1 91.62 215 LYS B C 1
ATOM 3810 O O . LYS B 1 215 ? 13.992 -20.094 -3.271 1 91.62 215 LYS B O 1
ATOM 3815 N N . PRO B 1 216 ? 14.391 -19.734 -5.441 1 94.94 216 PRO B N 1
ATOM 3816 C CA . PRO B 1 216 ? 12.984 -19.562 -5.812 1 94.94 216 PRO B CA 1
ATOM 3817 C C . PRO B 1 216 ? 12.109 -20.719 -5.348 1 94.94 216 PRO B C 1
ATOM 3819 O O . PRO B 1 216 ? 10.953 -20.516 -4.977 1 94.94 216 PRO B O 1
ATOM 3822 N N . GLU B 1 217 ? 12.664 -21.938 -5.273 1 95.81 217 GLU B N 1
ATOM 3823 C CA . GLU B 1 217 ? 11.922 -23.141 -4.898 1 95.81 217 GLU B CA 1
ATOM 3824 C C . GLU B 1 217 ? 11.469 -23.078 -3.443 1 95.81 217 GLU B C 1
ATOM 3826 O O . GLU B 1 217 ? 10.523 -23.766 -3.051 1 95.81 217 GLU B O 1
ATOM 3831 N N . ALA B 1 218 ? 12.156 -22.234 -2.633 1 96.31 218 ALA B N 1
ATOM 3832 C CA . ALA B 1 218 ? 11.805 -22.078 -1.225 1 96.31 218 ALA B CA 1
ATOM 3833 C C . ALA B 1 218 ? 10.609 -21.141 -1.062 1 96.31 218 ALA B C 1
ATOM 3835 O O . ALA B 1 218 ? 10.031 -21.047 0.021 1 96.31 218 ALA B O 1
ATOM 3836 N N . ILE B 1 219 ? 10.141 -20.484 -2.111 1 98.19 219 ILE B N 1
ATOM 3837 C CA . ILE B 1 219 ? 9.078 -19.484 -2.076 1 98.19 219 ILE B CA 1
ATOM 3838 C C . ILE B 1 219 ? 7.824 -20.047 -2.746 1 98.19 219 ILE B C 1
ATOM 3840 O O . ILE B 1 219 ? 6.707 -19.828 -2.279 1 98.19 219 ILE B O 1
ATOM 3844 N N . THR B 1 220 ? 7.969 -20.859 -3.789 1 98.56 220 THR B N 1
ATOM 3845 C CA . THR B 1 220 ? 6.926 -21.328 -4.695 1 98.56 220 THR B CA 1
ATOM 3846 C C . THR B 1 220 ? 5.859 -22.109 -3.932 1 98.56 220 THR B C 1
ATOM 3848 O O . THR B 1 220 ? 4.668 -22 -4.227 1 98.56 220 THR B O 1
ATOM 3851 N N . PRO B 1 221 ? 6.203 -22.891 -2.852 1 98.56 221 PRO B N 1
ATOM 3852 C CA . PRO B 1 221 ? 5.18 -23.625 -2.102 1 98.56 221 PRO B CA 1
ATOM 3853 C C . PRO B 1 221 ? 4.09 -22.703 -1.544 1 98.56 221 PRO B C 1
ATOM 3855 O O . PRO B 1 221 ? 2.914 -23.078 -1.525 1 98.56 221 PRO B O 1
ATOM 3858 N N . ALA B 1 222 ? 4.469 -21.547 -1.082 1 98.88 222 ALA B N 1
ATOM 3859 C CA . ALA B 1 222 ? 3.49 -20.578 -0.574 1 98.88 222 ALA B CA 1
ATOM 3860 C C . ALA B 1 222 ? 2.537 -20.141 -1.679 1 98.88 222 ALA B C 1
ATOM 3862 O O . ALA B 1 222 ? 1.325 -20.062 -1.47 1 98.88 222 ALA B O 1
ATOM 3863 N N . VAL B 1 223 ? 3.057 -19.875 -2.859 1 98.94 223 VAL B N 1
ATOM 3864 C CA . VAL B 1 223 ? 2.262 -19.422 -3.998 1 98.94 223 VAL B CA 1
ATOM 3865 C C . VAL B 1 223 ? 1.266 -20.516 -4.391 1 98.94 223 VAL B C 1
ATOM 3867 O O . VAL B 1 223 ? 0.078 -20.234 -4.578 1 98.94 223 VAL B O 1
ATOM 3870 N N . LEU B 1 224 ? 1.751 -21.719 -4.488 1 98.94 224 LEU B N 1
ATOM 3871 C CA . LEU B 1 224 ? 0.899 -22.828 -4.895 1 98.94 224 LEU B CA 1
ATOM 3872 C C . LEU B 1 224 ? -0.2 -23.078 -3.865 1 98.94 224 LEU B C 1
ATOM 3874 O O . LEU B 1 224 ? -1.345 -23.359 -4.227 1 98.94 224 LEU B O 1
ATOM 3878 N N . PHE B 1 225 ? 0.1 -22.953 -2.576 1 98.94 225 PHE B N 1
ATOM 3879 C CA . PHE B 1 225 ? -0.9 -23.078 -1.523 1 98.94 225 PHE B CA 1
ATOM 3880 C C . PHE B 1 225 ? -1.969 -22 -1.657 1 98.94 225 PHE B C 1
ATOM 3882 O O . PHE B 1 225 ? -3.164 -22.297 -1.58 1 98.94 225 PHE B O 1
ATOM 3889 N N . LEU B 1 226 ? -1.539 -20.781 -1.921 1 98.94 226 LEU B N 1
ATOM 3890 C CA . LEU B 1 226 ? -2.445 -19.641 -1.998 1 98.94 226 LEU B CA 1
ATOM 3891 C C . LEU B 1 226 ? -3.316 -19.719 -3.248 1 98.94 226 LEU B C 1
ATOM 3893 O O . LEU B 1 226 ? -4.316 -19 -3.361 1 98.94 226 LEU B O 1
ATOM 3897 N N . LEU B 1 227 ? -2.975 -20.609 -4.184 1 98.94 227 LEU B N 1
ATOM 3898 C CA . LEU B 1 227 ? -3.76 -20.797 -5.398 1 98.94 227 LEU B CA 1
ATOM 3899 C C . LEU B 1 227 ? -4.672 -22.016 -5.27 1 98.94 227 LEU B C 1
ATOM 3901 O O . LEU B 1 227 ? -5.457 -22.312 -6.172 1 98.94 227 LEU B O 1
ATOM 3905 N N . SER B 1 228 ? -4.566 -22.75 -4.184 1 98.75 228 SER B N 1
ATOM 3906 C CA . SER B 1 228 ? -5.27 -24.031 -4.051 1 98.75 228 SER B CA 1
ATOM 3907 C C . SER B 1 228 ? -6.773 -23.812 -3.914 1 98.75 228 SER B C 1
ATOM 3909 O O . SER B 1 228 ? -7.23 -22.688 -3.674 1 98.75 228 SER B O 1
ATOM 3911 N N . GLU B 1 229 ? -7.52 -24.828 -4.074 1 97.38 229 GLU B N 1
ATOM 3912 C CA . GLU B 1 229 ? -8.984 -24.797 -4.066 1 97.38 229 GLU B CA 1
ATOM 3913 C C . GLU B 1 229 ? -9.508 -24.172 -2.773 1 97.38 229 GLU B C 1
ATOM 3915 O O . GLU B 1 229 ? -10.422 -23.344 -2.803 1 97.38 229 GLU B O 1
ATOM 3920 N N . ASN B 1 230 ? -8.859 -24.531 -1.668 1 95.75 230 ASN B N 1
ATOM 3921 C CA . ASN B 1 230 ? -9.352 -24.062 -0.37 1 95.75 230 ASN B CA 1
ATOM 3922 C C . ASN B 1 230 ? -8.422 -23.016 0.241 1 95.75 230 ASN B C 1
ATOM 3924 O O . ASN B 1 230 ? -8.312 -22.922 1.465 1 95.75 230 ASN B O 1
ATOM 3928 N N . ALA B 1 231 ? -7.695 -22.297 -0.644 1 97.88 231 ALA B N 1
ATOM 3929 C CA . ALA B 1 231 ? -6.82 -21.219 -0.188 1 97.88 231 ALA B CA 1
ATOM 3930 C C . ALA B 1 231 ? -7.598 -20.188 0.61 1 97.88 231 ALA B C 1
ATOM 3932 O O . ALA B 1 231 ? -8.805 -20 0.401 1 97.88 231 ALA B O 1
ATOM 3933 N N . PRO B 1 232 ? -6.992 -19.625 1.621 1 98.5 232 PRO B N 1
ATOM 3934 C CA . PRO B 1 232 ? -7.613 -18.422 2.188 1 98.5 232 PRO B CA 1
ATOM 3935 C C . PRO B 1 232 ? -7.734 -17.281 1.177 1 98.5 232 PRO B C 1
ATOM 3937 O O . PRO B 1 232 ? -7.383 -17.453 0.006 1 98.5 232 PRO B O 1
ATOM 3940 N N . THR B 1 233 ? -8.352 -16.203 1.518 1 98.81 233 THR B N 1
ATOM 3941 C CA . THR B 1 233 ? -8.328 -14.938 0.777 1 98.81 233 THR B CA 1
ATOM 3942 C C . THR B 1 233 ? -7.852 -13.797 1.669 1 98.81 233 THR B C 1
ATOM 3944 O O . THR B 1 233 ? -7.75 -13.953 2.889 1 98.81 233 THR B O 1
ATOM 3947 N N . ARG B 1 234 ? -7.332 -12.711 1.009 1 98.75 234 ARG B N 1
ATOM 3948 C CA . ARG B 1 234 ? -6.824 -11.523 1.698 1 98.75 234 ARG B CA 1
ATOM 3949 C C . ARG B 1 234 ? -5.688 -11.891 2.646 1 98.75 234 ARG B C 1
ATOM 3951 O O . ARG B 1 234 ? -5.656 -11.438 3.793 1 98.75 234 ARG B O 1
ATOM 3958 N N . THR B 1 235 ? -4.855 -12.758 2.211 1 98.81 235 THR B N 1
ATOM 3959 C CA . THR B 1 235 ? -3.734 -13.242 3.004 1 98.81 235 THR B CA 1
ATOM 3960 C C . THR B 1 235 ? -2.406 -12.867 2.35 1 98.81 235 THR B C 1
ATOM 3962 O O . THR B 1 235 ? -2.248 -13 1.135 1 98.81 235 THR B O 1
ATOM 3965 N N . THR B 1 236 ? -1.544 -12.328 3.133 1 98.88 236 THR B N 1
ATOM 3966 C CA . THR B 1 236 ? -0.18 -12.062 2.686 1 98.88 236 THR B CA 1
ATOM 3967 C C . THR B 1 236 ? 0.802 -13.016 3.365 1 98.88 236 THR B C 1
ATOM 3969 O O . THR B 1 236 ? 0.94 -13 4.59 1 98.88 236 THR B O 1
ATOM 3972 N N . LEU B 1 237 ? 1.512 -13.82 2.598 1 98.88 237 LEU B N 1
ATOM 3973 C CA . LEU B 1 237 ? 2.516 -14.719 3.15 1 98.88 237 LEU B CA 1
ATOM 3974 C C . LEU B 1 237 ? 3.922 -14.266 2.777 1 98.88 237 LEU B C 1
ATOM 3976 O O . LEU B 1 237 ? 4.23 -14.094 1.596 1 98.88 237 LEU B O 1
ATOM 3980 N N . GLY B 1 238 ? 4.707 -14.023 3.797 1 98.62 238 GLY B N 1
ATOM 3981 C CA . GLY B 1 238 ? 6.141 -13.953 3.566 1 98.62 238 GLY B CA 1
ATOM 3982 C C . GLY B 1 238 ? 6.781 -15.312 3.359 1 98.62 238 GLY B C 1
ATOM 3983 O O . GLY B 1 238 ? 6.379 -16.297 3.982 1 98.62 238 GLY B O 1
ATOM 3984 N N . ALA B 1 239 ? 7.789 -15.352 2.465 1 98.25 239 ALA B N 1
ATOM 3985 C CA . ALA B 1 239 ? 8.445 -16.625 2.174 1 98.25 239 ALA B CA 1
ATOM 3986 C C . ALA B 1 239 ? 9.898 -16.406 1.747 1 98.25 239 ALA B C 1
ATOM 3988 O O . ALA B 1 239 ? 10.188 -15.508 0.959 1 98.25 239 ALA B O 1
ATOM 3989 N N . GLY B 1 240 ? 10.773 -17.141 2.232 1 95.81 240 GLY B N 1
ATOM 3990 C CA . GLY B 1 240 ? 12.18 -17.141 1.88 1 95.81 240 GLY B CA 1
ATOM 3991 C C . GLY B 1 240 ? 13.008 -18.109 2.699 1 95.81 240 GLY B C 1
ATOM 3992 O O . GLY B 1 240 ? 12.75 -18.297 3.889 1 95.81 240 GLY B O 1
ATOM 3993 N N . ALA B 1 241 ? 13.922 -18.766 2.107 1 93.19 241 ALA B N 1
ATOM 3994 C CA . ALA B 1 241 ? 14.859 -19.672 2.764 1 93.19 241 ALA B CA 1
ATOM 3995 C C . ALA B 1 241 ? 14.125 -20.766 3.523 1 93.19 241 ALA B C 1
ATOM 3997 O O . ALA B 1 241 ? 14.57 -21.203 4.586 1 93.19 241 ALA B O 1
ATOM 3998 N N . GLY B 1 242 ? 12.922 -21.094 3.037 1 95.56 242 GLY B N 1
ATOM 3999 C CA . GLY B 1 242 ? 12.141 -22.125 3.678 1 95.56 242 GLY B CA 1
ATOM 4000 C C . GLY B 1 242 ? 11.328 -21.625 4.855 1 95.56 242 GLY B C 1
ATOM 4001 O O . GLY B 1 242 ? 10.625 -22.406 5.508 1 95.56 242 GLY B O 1
ATOM 4002 N N . SER B 1 243 ? 11.469 -20.391 5.133 1 97.12 243 SER B N 1
ATOM 4003 C CA . SER B 1 243 ? 10.672 -19.75 6.18 1 97.12 243 SER B CA 1
ATOM 4004 C C . SER B 1 243 ? 9.391 -19.156 5.605 1 97.12 243 SER B C 1
ATOM 4006 O O . SER B 1 243 ? 9.398 -18.578 4.516 1 97.12 243 SER B O 1
ATOM 4008 N N . PHE B 1 244 ? 8.258 -19.328 6.32 1 98.62 244 PHE B N 1
ATOM 4009 C CA . PHE B 1 244 ? 6.941 -18.812 5.953 1 98.62 244 PHE B CA 1
ATOM 4010 C C . PHE B 1 244 ? 6.281 -18.125 7.137 1 98.62 244 PHE B C 1
ATOM 4012 O O . PHE B 1 244 ? 6.293 -18.641 8.25 1 98.62 244 PHE B O 1
ATOM 4019 N N . ALA B 1 245 ? 5.805 -16.969 6.934 1 98.88 245 ALA B N 1
ATOM 4020 C CA . ALA B 1 245 ? 5.125 -16.156 7.941 1 98.88 245 ALA B CA 1
ATOM 4021 C C . ALA B 1 245 ? 3.99 -15.344 7.324 1 98.88 245 ALA B C 1
ATOM 4023 O O . ALA B 1 245 ? 3.957 -15.141 6.109 1 98.88 245 ALA B O 1
ATOM 4024 N N . GLN B 1 246 ? 3.062 -14.992 8.117 1 98.88 246 GLN B N 1
ATOM 4025 C CA . GLN B 1 246 ? 1.974 -14.164 7.613 1 98.88 246 GLN B CA 1
ATOM 4026 C C . GLN B 1 246 ? 2.166 -12.703 8.016 1 98.88 246 GLN B C 1
ATOM 4028 O O . GLN B 1 246 ? 2.549 -12.414 9.156 1 98.88 246 GLN B O 1
ATOM 4033 N N . ILE B 1 247 ? 2.023 -11.828 7.109 1 98.81 247 ILE B N 1
ATOM 4034 C CA . ILE B 1 247 ? 2.01 -10.391 7.352 1 98.81 247 ILE B CA 1
ATOM 4035 C C . ILE B 1 247 ? 0.571 -9.906 7.52 1 98.81 247 ILE B C 1
ATOM 4037 O O . ILE B 1 247 ? -0.309 -10.281 6.742 1 98.81 247 ILE B O 1
ATOM 4041 N N . LYS B 1 248 ? 0.337 -9.094 8.523 1 98.5 248 LYS B N 1
ATOM 4042 C CA . LYS B 1 248 ? -1.012 -8.633 8.844 1 98.5 248 LYS B CA 1
ATOM 4043 C C . LYS B 1 248 ? -1.032 -7.129 9.094 1 98.5 248 LYS B C 1
ATOM 4045 O O . LYS B 1 248 ? -0.053 -6.566 9.586 1 98.5 248 LYS B O 1
ATOM 4050 N N . ILE B 1 249 ? -2.086 -6.5 8.711 1 98.81 249 ILE B N 1
ATOM 4051 C CA . ILE B 1 249 ? -2.373 -5.121 9.094 1 98.81 249 ILE B CA 1
ATOM 4052 C C . ILE B 1 249 ? -3.373 -5.102 10.25 1 98.81 249 ILE B C 1
ATOM 4054 O O . ILE B 1 249 ? -4.453 -5.691 10.156 1 98.81 249 ILE B O 1
ATOM 4058 N N . ILE B 1 250 ? -2.988 -4.473 11.328 1 98.62 250 ILE B N 1
ATOM 4059 C CA . ILE B 1 250 ? -3.844 -4.434 12.508 1 98.62 250 ILE B CA 1
ATOM 4060 C C . ILE B 1 250 ? -4.07 -2.982 12.93 1 98.62 250 ILE B C 1
ATOM 4062 O O . ILE B 1 250 ? -3.355 -2.08 12.484 1 98.62 250 ILE B O 1
ATOM 4066 N N . GLU B 1 251 ? -5.043 -2.732 13.695 1 98.69 251 GLU B N 1
ATOM 4067 C CA . GLU B 1 251 ? -5.293 -1.429 14.297 1 98.69 251 GLU B CA 1
ATOM 4068 C C . GLU B 1 251 ? -5.508 -1.553 15.805 1 98.69 251 GLU B C 1
ATOM 4070 O O . GLU B 1 251 ? -6.227 -2.443 16.266 1 98.69 251 GLU B O 1
ATOM 4075 N N . THR B 1 252 ? -4.875 -0.676 16.531 1 98.75 252 THR B N 1
ATOM 4076 C CA . THR B 1 252 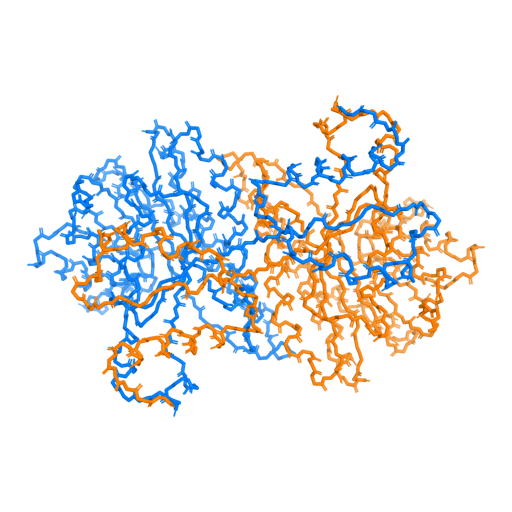? -5.074 -0.632 17.969 1 98.75 252 THR B CA 1
ATOM 4077 C C . THR B 1 252 ? -6.527 -0.295 18.312 1 98.75 252 THR B C 1
ATOM 4079 O O . THR B 1 252 ? -7.27 0.188 17.453 1 98.75 252 THR B O 1
ATOM 4082 N N . GLU B 1 253 ? -6.887 -0.647 19.516 1 98.19 253 GLU B N 1
ATOM 4083 C CA . GLU B 1 253 ? -8.211 -0.223 19.969 1 98.19 253 GLU B CA 1
ATOM 4084 C C . GLU B 1 253 ? -8.344 1.297 19.922 1 98.19 253 GLU B C 1
ATOM 4086 O O . GLU B 1 253 ? -9.391 1.822 19.516 1 98.19 253 GLU B O 1
ATOM 4091 N N . GLY B 1 254 ? -7.262 1.974 20.328 1 98.5 254 GLY B N 1
ATOM 4092 C CA . GLY B 1 254 ? -7.281 3.426 20.391 1 98.5 254 GLY B CA 1
ATOM 4093 C C . GLY B 1 254 ? -8.156 3.971 21.5 1 98.5 254 GLY B C 1
ATOM 4094 O O . GLY B 1 254 ? -8.453 3.266 22.469 1 98.5 254 GLY B O 1
ATOM 4095 N N . ILE B 1 255 ? -8.438 5.297 21.359 1 98.19 255 ILE B N 1
ATOM 4096 C CA . ILE B 1 255 ? -9.258 5.953 22.375 1 98.19 255 ILE B CA 1
ATOM 4097 C C . ILE B 1 255 ? -10.102 7.055 21.734 1 98.19 255 ILE B C 1
ATOM 4099 O O . ILE B 1 255 ? -9.734 7.582 20.672 1 98.19 255 ILE B O 1
ATOM 4103 N N . ASN B 1 256 ? -11.25 7.32 22.234 1 97.38 256 ASN B N 1
ATOM 4104 C CA . ASN B 1 256 ? -12.039 8.492 21.891 1 97.38 256 ASN B CA 1
ATOM 4105 C C . ASN B 1 256 ? -11.82 9.633 22.875 1 97.38 256 ASN B C 1
ATOM 4107 O O . ASN B 1 256 ? -11.891 9.43 24.094 1 97.38 256 ASN B O 1
ATOM 4111 N N . LEU B 1 257 ? -11.516 10.781 22.391 1 97.88 257 LEU B N 1
ATOM 4112 C CA . LEU B 1 257 ? -11.234 11.938 23.234 1 97.88 257 LEU B CA 1
ATOM 4113 C C . LEU B 1 257 ? -12.383 12.938 23.188 1 97.88 257 LEU B C 1
ATOM 4115 O O . LEU B 1 257 ? -13.047 13.094 22.156 1 97.88 257 LEU B O 1
ATOM 4119 N N . PRO B 1 258 ? -12.641 13.617 24.344 1 96 258 PRO B N 1
ATOM 4120 C CA . PRO B 1 258 ? -13.625 14.695 24.297 1 96 258 PRO B CA 1
ATOM 4121 C C . PRO B 1 258 ? -13.164 15.875 23.438 1 96 258 PRO B C 1
ATOM 4123 O O . PRO B 1 258 ? -11.961 16.062 23.234 1 96 258 PRO B O 1
ATOM 4126 N N . GLU B 1 259 ? -14.094 16.688 22.969 1 94.94 259 GLU B N 1
ATOM 4127 C CA . GLU B 1 259 ? -13.812 17.75 22 1 94.94 259 GLU B CA 1
ATOM 4128 C C . GLU B 1 259 ? -12.766 18.719 22.531 1 94.94 259 GLU B C 1
ATOM 4130 O O . GLU B 1 259 ? -11.953 19.25 21.766 1 94.94 259 GLU B O 1
ATOM 4135 N N . ASN B 1 260 ? -12.758 18.969 23.828 1 96.5 260 ASN B N 1
ATOM 4136 C CA . ASN B 1 260 ? -11.812 19.906 24.406 1 96.5 260 ASN B CA 1
ATOM 4137 C C . ASN B 1 260 ? -10.383 19.375 24.359 1 96.5 260 ASN B C 1
ATOM 4139 O O . ASN B 1 260 ? -9.422 20.125 24.562 1 96.5 260 ASN B O 1
ATOM 4143 N N . GLU B 1 261 ? -10.203 18.047 23.984 1 97.81 261 GLU B N 1
ATOM 4144 C CA . GLU B 1 261 ? -8.875 17.438 23.875 1 97.81 261 GLU B CA 1
ATOM 4145 C C . GLU B 1 261 ? -8.523 17.172 22.406 1 97.81 261 GLU B C 1
ATOM 4147 O O . GLU B 1 261 ? -7.504 16.547 22.125 1 97.81 261 GLU B O 1
ATOM 4152 N N . TRP B 1 262 ? -9.367 17.688 21.469 1 97.88 262 TRP B N 1
ATOM 4153 C CA . TRP B 1 262 ? -9.055 17.594 20.047 1 97.88 262 TRP B CA 1
ATOM 4154 C C . TRP B 1 262 ? -7.977 18.594 19.672 1 97.88 262 TRP B C 1
ATOM 4156 O O . TRP B 1 262 ? -8.219 19.516 18.875 1 97.88 262 TRP B O 1
ATOM 4166 N N . THR B 1 263 ? -6.836 18.438 20.219 1 98.12 263 THR B N 1
ATOM 4167 C CA . THR B 1 263 ? -5.648 19.25 19.984 1 98.12 263 THR B CA 1
ATOM 4168 C C . THR B 1 263 ? -4.418 18.359 19.797 1 98.12 263 THR B C 1
ATOM 4170 O O . THR B 1 263 ? -4.406 17.203 20.203 1 98.12 263 THR B O 1
ATOM 4173 N N . PRO B 1 264 ? -3.391 18.891 19.062 1 98.69 264 PRO B N 1
ATOM 4174 C CA . PRO B 1 264 ? -2.18 18.078 18.953 1 98.69 264 PRO B CA 1
ATOM 4175 C C . PRO B 1 264 ? -1.576 17.734 20.312 1 98.69 264 PRO B C 1
ATOM 4177 O O . PRO B 1 264 ? -1.021 16.641 20.484 1 98.69 264 PRO B O 1
ATOM 4180 N N . ASP B 1 265 ? -1.698 18.625 21.312 1 98.69 265 ASP B N 1
ATOM 4181 C CA . ASP B 1 265 ? -1.234 18.328 22.672 1 98.69 265 ASP B CA 1
ATOM 4182 C C . ASP B 1 265 ? -2.045 17.188 23.281 1 98.69 265 ASP B C 1
ATOM 4184 O O . ASP B 1 265 ? -1.505 16.375 24.031 1 98.69 265 ASP B O 1
ATOM 4188 N N . GLY B 1 266 ? -3.377 17.203 23.062 1 98.56 266 GLY B N 1
ATOM 4189 C CA . GLY B 1 266 ? -4.207 16.109 23.516 1 98.56 266 GLY B CA 1
ATOM 4190 C C . GLY B 1 266 ? -3.789 14.766 22.953 1 98.56 266 GLY B C 1
ATOM 4191 O O . GLY B 1 266 ? -3.707 13.773 23.672 1 98.56 266 GLY B O 1
ATOM 4192 N N . ILE B 1 267 ? -3.531 14.703 21.641 1 98.75 267 ILE B N 1
ATOM 4193 C CA . ILE B 1 267 ? -3.061 13.477 21 1 98.75 267 ILE B CA 1
ATOM 4194 C C . ILE B 1 267 ? -1.729 13.055 21.625 1 98.75 267 ILE B C 1
ATOM 4196 O O . ILE B 1 267 ? -1.539 11.883 21.953 1 98.75 267 ILE B O 1
ATOM 4200 N N . ALA B 1 268 ? -0.791 14.055 21.766 1 98.62 268 ALA B N 1
ATOM 4201 C CA . ALA B 1 268 ? 0.521 13.773 22.344 1 98.62 268 ALA B CA 1
ATOM 4202 C C . ALA B 1 268 ? 0.386 13.172 23.734 1 98.62 268 ALA B C 1
ATOM 4204 O O . ALA B 1 268 ? 1.073 12.203 24.078 1 98.62 268 ALA B O 1
ATOM 4205 N N . ALA B 1 269 ? -0.493 13.773 24.531 1 98.38 269 ALA B N 1
ATOM 4206 C CA . ALA B 1 269 ? -0.673 13.352 25.922 1 98.38 269 ALA B CA 1
ATOM 4207 C C . ALA B 1 269 ? -1.201 11.922 26 1 98.38 269 ALA B C 1
ATOM 4209 O O . ALA B 1 269 ? -0.926 11.203 26.969 1 98.38 269 ALA B O 1
ATOM 4210 N N . HIS B 1 270 ? -1.926 11.477 24.953 1 98.56 270 HIS B N 1
ATOM 4211 C CA . HIS B 1 270 ? -2.58 10.172 25 1 98.56 270 HIS B CA 1
ATOM 4212 C C . HIS B 1 270 ? -1.957 9.211 23.984 1 98.56 270 HIS B C 1
ATOM 4214 O O . HIS B 1 270 ? -2.535 8.164 23.688 1 98.56 270 HIS B O 1
ATOM 4220 N N . PHE B 1 271 ? -0.793 9.531 23.453 1 98.62 271 PHE B N 1
ATOM 4221 C CA . PHE B 1 271 ? -0.236 8.766 22.344 1 98.62 271 PHE B CA 1
ATOM 4222 C C . PHE B 1 271 ? 0.087 7.34 22.781 1 98.62 271 PHE B C 1
ATOM 4224 O O . PHE B 1 271 ? -0.062 6.398 22 1 98.62 271 PHE B O 1
ATOM 4231 N N . ALA B 1 272 ? 0.553 7.195 24.031 1 98.44 272 ALA B N 1
ATOM 4232 C CA . ALA B 1 272 ? 0.841 5.852 24.547 1 98.44 272 ALA B CA 1
ATOM 4233 C C . ALA B 1 272 ? -0.413 4.984 24.531 1 98.44 272 ALA B C 1
ATOM 4235 O O . ALA B 1 272 ? -0.356 3.803 24.188 1 98.44 272 ALA B O 1
ATOM 4236 N N . GLU B 1 273 ? -1.553 5.555 24.938 1 98.5 273 GLU B N 1
ATOM 4237 C CA . GLU B 1 273 ? -2.824 4.836 24.922 1 98.5 273 GLU B CA 1
ATOM 4238 C C . GLU B 1 273 ? -3.287 4.57 23.5 1 98.5 273 GLU B C 1
ATOM 4240 O O . GLU B 1 273 ? -3.777 3.482 23.188 1 98.5 273 GLU B O 1
ATOM 4245 N N . ILE B 1 274 ? -3.145 5.578 22.625 1 98.81 274 ILE B N 1
ATOM 4246 C CA . ILE B 1 274 ? -3.541 5.484 21.219 1 98.81 274 ILE B CA 1
ATOM 4247 C C . ILE B 1 274 ? -2.766 4.363 20.531 1 98.81 274 ILE B C 1
ATOM 4249 O O . ILE B 1 274 ? -3.324 3.617 19.734 1 98.81 274 ILE B O 1
ATOM 4253 N N . SER B 1 275 ? -1.519 4.133 20.922 1 98.5 275 SER B N 1
ATOM 4254 C CA . SER B 1 275 ? -0.613 3.236 20.219 1 98.5 275 SER B CA 1
ATOM 4255 C C . SER B 1 275 ? -0.537 1.873 20.891 1 98.5 275 SER B C 1
ATOM 4257 O O . SER B 1 275 ? 0.162 0.976 20.422 1 98.5 275 SER B O 1
ATOM 4259 N N . ASP B 1 276 ? -1.271 1.727 22.062 1 98.19 276 ASP B N 1
ATOM 4260 C CA . ASP B 1 276 ? -1.258 0.456 22.781 1 98.19 276 ASP B CA 1
ATOM 4261 C C . ASP B 1 276 ? -1.841 -0.666 21.922 1 98.19 276 ASP B C 1
ATOM 4263 O O . ASP B 1 276 ? -3.02 -0.63 21.562 1 98.19 276 ASP B O 1
ATOM 4267 N N . ASP B 1 277 ? -1.042 -1.687 21.656 1 96.31 277 ASP B N 1
ATOM 4268 C CA . ASP B 1 277 ? -1.508 -2.693 20.719 1 96.31 277 ASP B CA 1
ATOM 4269 C C . ASP B 1 277 ? -1.957 -3.961 21.438 1 96.31 277 ASP B C 1
ATOM 4271 O O . ASP B 1 277 ? -2.105 -5.016 20.812 1 96.31 277 ASP B O 1
ATOM 4275 N N . SER B 1 278 ? -2.197 -3.877 22.734 1 96.44 278 SER B N 1
ATOM 4276 C CA . SER B 1 278 ? -2.594 -5.039 23.531 1 96.44 278 SER B CA 1
ATOM 4277 C C . SER B 1 278 ? -3.947 -5.578 23.078 1 96.44 278 SER B C 1
ATOM 4279 O O . SER B 1 278 ? -4.246 -6.758 23.266 1 96.44 278 SER B O 1
ATOM 4281 N N . LYS B 1 279 ? -4.773 -4.719 22.484 1 96.94 279 LYS B N 1
ATOM 4282 C CA . LYS B 1 279 ? -6.098 -5.133 22.031 1 96.94 279 LYS B CA 1
ATOM 4283 C C . LYS B 1 279 ? -6.262 -4.898 20.531 1 96.94 279 LYS B C 1
ATOM 4285 O O . LYS B 1 279 ? -7.379 -4.719 20.031 1 96.94 279 LYS B O 1
ATOM 4290 N N . ALA B 1 280 ? -5.141 -4.805 19.828 1 97.88 280 ALA B N 1
ATOM 4291 C CA . ALA B 1 280 ? -5.176 -4.543 18.406 1 97.88 280 ALA B CA 1
ATOM 4292 C C . ALA B 1 280 ? -5.816 -5.707 17.641 1 97.88 280 ALA B C 1
ATOM 4294 O O . ALA B 1 280 ? -5.754 -6.852 18.094 1 97.88 280 ALA B O 1
ATOM 4295 N N . GLN B 1 281 ? -6.453 -5.379 16.562 1 96.38 281 GLN B N 1
ATOM 4296 C CA . GLN B 1 281 ? -7.113 -6.406 15.758 1 96.38 281 GLN B CA 1
ATOM 4297 C C . GLN B 1 281 ? -6.938 -6.137 14.266 1 96.38 281 GLN B C 1
ATOM 4299 O O . GLN B 1 281 ? -6.742 -4.992 13.859 1 96.38 281 GLN B O 1
ATOM 4304 N N . ALA B 1 282 ? -6.914 -7.223 13.5 1 96.19 282 ALA B N 1
ATOM 4305 C CA . ALA B 1 282 ? -7.035 -7.109 12.047 1 96.19 282 ALA B CA 1
ATOM 4306 C C . ALA B 1 282 ? -8.484 -6.836 11.641 1 96.19 282 ALA B C 1
ATOM 4308 O O . ALA B 1 282 ? -9.344 -7.703 11.766 1 96.19 282 ALA B O 1
ATOM 4309 N N . LEU B 1 283 ? -8.711 -5.66 11.109 1 96.69 283 LEU B N 1
ATOM 4310 C CA . LEU B 1 283 ? -10.086 -5.309 10.75 1 96.69 283 LEU B CA 1
ATOM 4311 C C . LEU B 1 283 ? -10.5 -6 9.453 1 96.69 283 LEU B C 1
ATOM 4313 O O . LEU B 1 283 ? -9.68 -6.18 8.555 1 96.69 283 LEU B O 1
ATOM 4317 N N . GLU B 1 284 ? -11.773 -6.293 9.281 1 94.88 284 GLU B N 1
ATOM 4318 C CA . GLU B 1 284 ? -12.281 -7.047 8.141 1 94.88 284 GLU B CA 1
ATOM 4319 C C . GLU B 1 284 ? -12.508 -6.141 6.934 1 94.88 284 GLU B C 1
ATOM 4321 O O . GLU B 1 284 ? -12.672 -6.625 5.809 1 94.88 284 GLU B O 1
ATOM 4326 N N . GLY B 1 285 ? -12.555 -4.891 7.176 1 94.81 285 GLY B N 1
ATOM 4327 C CA . GLY B 1 285 ? -12.789 -3.893 6.148 1 94.81 285 GLY B CA 1
ATOM 4328 C C . GLY B 1 285 ? -12.789 -2.473 6.684 1 94.81 285 GLY B C 1
ATOM 4329 O O . GLY B 1 285 ? -12.773 -2.262 7.895 1 94.81 285 GLY B O 1
ATOM 4330 N N . ALA B 1 286 ? -12.812 -1.528 5.789 1 93.88 286 ALA B N 1
ATOM 4331 C CA . ALA B 1 286 ? -12.805 -0.115 6.156 1 93.88 286 ALA B CA 1
ATOM 4332 C C . ALA B 1 286 ? -14.031 0.245 6.984 1 93.88 286 ALA B C 1
ATOM 4334 O O . ALA B 1 286 ? -13.945 1.061 7.906 1 93.88 286 ALA B O 1
ATOM 4335 N N . PHE B 1 287 ? -15.086 -0.35 6.688 1 90.31 287 PHE B N 1
ATOM 4336 C CA . PHE B 1 287 ? -16.328 -0.047 7.379 1 90.31 287 PHE B CA 1
ATOM 4337 C C . PHE B 1 287 ? -16.234 -0.407 8.859 1 90.31 287 PHE B C 1
ATOM 4339 O O . PHE B 1 287 ? -16.797 0.28 9.711 1 90.31 287 PHE B O 1
ATOM 4346 N N . GLN B 1 288 ? -15.602 -1.471 9.148 1 92.44 288 GLN B N 1
ATOM 4347 C CA . GLN B 1 288 ? -15.438 -1.878 10.539 1 92.44 288 GLN B CA 1
ATOM 4348 C C . GLN B 1 288 ? -14.688 -0.813 11.336 1 92.44 288 GLN B C 1
ATOM 4350 O O . GLN B 1 288 ? -14.969 -0.606 12.523 1 92.44 288 GLN B O 1
ATOM 4355 N N . GLN B 1 289 ? -13.719 -0.117 10.734 1 93.5 289 GLN B N 1
ATOM 4356 C CA . GLN B 1 289 ? -13.023 0.976 11.406 1 93.5 289 GLN B CA 1
ATOM 4357 C C . GLN B 1 289 ? -13.984 2.109 11.75 1 93.5 289 GLN B C 1
ATOM 4359 O O . GLN B 1 289 ? -13.969 2.627 12.875 1 93.5 289 GLN B O 1
ATOM 4364 N N . THR B 1 290 ? -14.773 2.488 10.773 1 90.88 290 THR B N 1
ATOM 4365 C CA . THR B 1 290 ? -15.75 3.549 10.984 1 90.88 290 THR B CA 1
ATOM 4366 C C . THR B 1 290 ? -16.703 3.184 12.125 1 90.88 290 THR B C 1
ATOM 4368 O O . THR B 1 290 ? -17 4.012 12.984 1 90.88 290 THR B O 1
ATOM 4371 N N . GLN B 1 291 ? -17.156 1.941 12.109 1 89.19 291 GLN B N 1
ATOM 4372 C CA . GLN B 1 291 ? -18.062 1.475 13.148 1 89.19 291 GLN B CA 1
ATOM 4373 C C . GLN B 1 291 ? -17.391 1.529 14.523 1 89.19 291 GLN B C 1
ATOM 4375 O O . GLN B 1 291 ? -18.031 1.913 15.508 1 89.19 291 GLN B O 1
ATOM 4380 N N . LYS B 1 292 ? -16.188 1.14 14.555 1 92.12 292 LYS B N 1
ATOM 4381 C CA . LYS B 1 292 ? -15.43 1.167 15.805 1 92.12 292 LYS B CA 1
ATOM 4382 C C . LYS B 1 292 ? -15.328 2.588 16.359 1 92.12 292 LYS B C 1
ATOM 4384 O O . LYS B 1 292 ? -15.578 2.822 17.531 1 92.12 292 LYS B O 1
ATOM 4389 N N . TYR B 1 293 ? -15.008 3.549 15.523 1 93.06 293 TYR B N 1
ATOM 4390 C CA . TYR B 1 293 ? -14.812 4.934 15.93 1 93.06 293 TYR B CA 1
ATOM 4391 C C . TYR B 1 293 ? -16.125 5.559 16.391 1 93.06 293 TYR B C 1
ATOM 4393 O O . TYR B 1 293 ? -16.172 6.25 17.406 1 93.06 293 TYR B O 1
ATOM 4401 N N . VAL B 1 294 ? -17.125 5.273 15.688 1 88.69 294 VAL B N 1
ATOM 4402 C CA . VAL B 1 294 ? -18.438 5.836 16.016 1 88.69 294 VAL B CA 1
ATOM 4403 C C . VAL B 1 294 ? -18.953 5.215 17.312 1 88.69 294 VAL B C 1
ATOM 4405 O O . VAL B 1 294 ? -19.562 5.898 18.125 1 88.69 294 VAL B O 1
ATOM 4408 N N . ALA B 1 295 ? -18.797 3.912 17.438 1 90.31 295 ALA B N 1
ATOM 4409 C CA . ALA B 1 295 ? -19.203 3.24 18.672 1 90.31 295 ALA B CA 1
ATOM 4410 C C . ALA B 1 295 ? -18.484 3.82 19.875 1 90.31 295 ALA B C 1
ATOM 4412 O O . ALA B 1 295 ? -19.078 3.984 20.938 1 90.31 295 ALA B O 1
ATOM 4413 N N . GLN B 1 296 ? -17.219 4.133 19.766 1 92.94 296 GLN B N 1
ATOM 4414 C CA . GLN B 1 296 ? -16.438 4.746 20.844 1 92.94 296 GLN B CA 1
ATOM 4415 C C . GLN B 1 296 ? -16.969 6.137 21.172 1 92.94 296 GLN B C 1
ATOM 4417 O O . GLN B 1 296 ? -17.062 6.504 22.344 1 92.94 296 GLN B O 1
ATOM 4422 N N . ALA B 1 297 ? -17.234 6.879 20.141 1 91 297 ALA B N 1
ATOM 4423 C CA . ALA B 1 297 ? -17.781 8.219 20.328 1 91 297 ALA B CA 1
ATOM 4424 C C . ALA B 1 297 ? -19.125 8.164 21.047 1 91 297 ALA B C 1
ATOM 4426 O O . ALA B 1 297 ? -19.391 8.945 21.969 1 91 297 ALA B O 1
ATOM 4427 N N . ALA B 1 298 ? -19.953 7.238 20.578 1 88.81 298 ALA B N 1
ATOM 4428 C CA . ALA B 1 298 ? -21.281 7.066 21.188 1 88.81 298 ALA B CA 1
ATOM 4429 C C . ALA B 1 298 ? -21.156 6.684 22.656 1 88.81 298 ALA B C 1
ATOM 4431 O O . ALA B 1 298 ? -21.891 7.203 23.5 1 88.81 298 ALA B O 1
ATOM 4432 N N . ALA B 1 299 ? -20.281 5.766 22.891 1 90.62 299 ALA B N 1
ATOM 4433 C CA . ALA B 1 299 ? -20.062 5.316 24.266 1 90.62 299 ALA B CA 1
ATOM 4434 C C . ALA B 1 299 ? -19.641 6.473 25.156 1 90.62 299 ALA B C 1
ATOM 4436 O O . ALA B 1 299 ? -20.109 6.594 26.297 1 90.62 299 ALA B O 1
ATOM 4437 N N . ARG B 1 300 ? -18.781 7.301 24.688 1 90.75 300 ARG B N 1
ATOM 4438 C CA . ARG B 1 300 ? -18.328 8.445 25.469 1 90.75 300 ARG B CA 1
ATOM 4439 C C . ARG B 1 300 ? -19.469 9.398 25.75 1 90.75 300 ARG B C 1
ATOM 4441 O O . ARG B 1 300 ? -19.547 9.984 26.844 1 90.75 300 ARG B O 1
ATOM 4448 N N . LEU B 1 301 ? -20.344 9.516 24.797 1 87.56 301 LEU B N 1
ATOM 4449 C CA . LEU B 1 301 ? -21.469 10.445 24.938 1 87.56 301 LEU B CA 1
ATOM 4450 C C . LEU B 1 301 ? -22.625 9.812 25.703 1 87.56 301 LEU B C 1
ATOM 4452 O O . LEU B 1 301 ? -23.625 10.469 25.969 1 87.56 301 LEU B O 1
ATOM 4456 N N . GLY B 1 302 ? -22.469 8.578 25.984 1 87.31 302 GLY B N 1
ATOM 4457 C CA . GLY B 1 302 ? -23.531 7.875 26.688 1 87.31 302 GLY B CA 1
ATOM 4458 C C . GLY B 1 302 ? -24.703 7.512 25.781 1 87.31 302 GLY B C 1
ATOM 4459 O O . GLY B 1 302 ? -25.844 7.465 26.234 1 87.31 302 GLY B O 1
ATOM 4460 N N . ILE B 1 303 ? -24.406 7.383 24.484 1 81.56 303 ILE B N 1
ATOM 4461 C CA . ILE B 1 303 ? -25.438 7.039 23.516 1 81.56 303 ILE B CA 1
ATOM 4462 C C . ILE B 1 303 ? -25.406 5.539 23.234 1 81.56 303 ILE B C 1
ATOM 4464 O O . ILE B 1 303 ? -24.344 4.969 22.984 1 81.56 303 ILE B O 1
ATOM 4468 N N . LYS B 1 304 ? -26.578 4.914 23.281 1 73.62 304 LYS B N 1
ATOM 4469 C CA . LYS B 1 304 ? -26.672 3.488 22.984 1 73.62 304 LYS B CA 1
ATOM 4470 C C . LYS B 1 304 ? -26.75 3.244 21.484 1 73.62 304 LYS B C 1
ATOM 4472 O O . LYS B 1 304 ? -27.531 3.9 20.781 1 73.62 304 LYS B O 1
ATOM 4477 N N . MET B 1 305 ? -25.812 2.48 20.859 1 73.06 305 MET B N 1
ATOM 4478 C CA . MET B 1 305 ? -25.844 2.135 19.453 1 73.06 305 MET B CA 1
ATOM 4479 C C . MET B 1 305 ? -26.641 0.858 19.203 1 73.06 305 MET B C 1
ATOM 4481 O O . MET B 1 305 ? -26.688 -0.017 20.078 1 73.06 305 MET B O 1
#

InterPro domains:
  IPR002347 Short-chain dehydrogenase/reductase SDR [PF00106] (8-205)
  IPR002347 Short-chain dehydrogenase/reductase SDR [PR00080] (92-103)
  IPR002347 Short-chain dehydrogenase/reductase SDR [PR00080] (145-153)
  IPR002347 Short-chain dehydrogenase/reductase SDR [PR00080] (165-184)
  IPR002347 Short-chain dehydrogenase/reductase SDR [PR00081] (9-26)
  IPR002347 Short-chain dehydrogenase/reductase SDR [PR00081] (92-103)
  IPR002347 Short-chain dehydrogenase/reductase SDR [PR00081] (139-155)
  IPR002347 Short-chain dehydrogenase/reductase SDR [PR00081] (165-184)
  IPR002347 Short-chain dehydrogenase/reductase SDR [PR00081] (186-203)
  IPR002347 Short-chain dehydrogenase/reductase SDR [PR00081] (209-229)
  IPR020904 Short-chain dehydrogenase/reductase, conserved site [PS00061] (152-180)
  IPR036291 NAD(P)-binding domain superfamily [SSF51735] (2-235)
  IPR051687 Peroxisomal Beta-Oxidation Enzymes [PTHR45024] (2-296)
  IPR057326 Ketoreductase domain [SM00822] (8-204)

Solvent-accessible surface area (backbone atoms only — not comparable to full-atom values): 28933 Å² total; per-residue (Å²): 131,83,75,64,33,70,84,34,26,32,40,27,30,36,12,36,48,66,54,25,27,39,40,46,51,53,43,23,77,36,42,15,34,31,38,27,19,17,67,72,42,72,50,82,69,71,72,90,67,74,34,52,16,45,50,46,29,49,54,35,41,74,73,71,31,47,55,43,59,40,47,44,45,51,65,35,56,70,41,36,39,49,53,51,48,53,42,24,71,75,70,67,44,58,39,33,39,35,44,50,40,71,80,86,70,75,34,48,71,89,74,46,50,69,67,46,34,50,51,36,31,35,38,42,31,49,9,40,50,37,52,50,59,57,41,43,61,62,12,48,74,68,46,35,30,22,28,36,38,58,37,32,40,32,7,68,26,6,34,82,28,27,38,38,56,4,16,21,22,18,12,44,51,3,31,29,30,12,46,22,60,65,19,55,87,28,51,24,29,20,27,34,36,25,63,50,69,77,41,77,69,49,57,72,70,42,57,68,74,50,52,66,36,45,42,46,66,34,33,32,19,58,56,51,30,45,48,32,94,81,34,68,52,61,41,36,37,34,24,21,28,28,17,33,22,28,47,47,55,32,32,21,68,30,48,58,50,59,77,95,42,57,32,32,56,40,44,62,75,40,39,68,58,20,56,38,58,90,65,41,42,66,60,86,21,27,64,55,54,49,50,52,24,44,51,43,35,23,52,74,71,70,45,89,129,131,84,76,62,33,69,85,35,25,31,40,26,30,35,13,36,48,67,54,25,27,39,40,48,49,51,43,23,75,36,42,15,33,31,38,26,19,16,66,74,43,72,51,82,70,72,70,89,67,74,33,50,16,46,50,46,29,51,54,36,40,75,72,71,32,47,53,44,59,40,47,44,45,51,66,35,56,70,42,37,40,49,53,51,49,52,42,24,73,73,70,66,44,58,39,32,38,35,43,52,39,70,79,85,71,74,34,49,70,90,73,46,50,71,66,45,37,50,51,37,31,35,38,39,30,50,9,41,50,37,52,50,60,56,41,42,61,63,14,49,75,67,46,34,29,21,29,37,36,59,36,32,41,32,9,70,26,6,33,82,29,27,39,38,54,6,16,20,23,18,12,44,50,3,31,29,27,13,46,22,60,66,20,56,87,28,50,25,29,21,26,33,36,24,62,50,70,77,41,77,68,48,58,72,70,44,56,68,74,51,51,65,37,46,39,45,66,36,34,34,20,58,56,50,30,45,47,32,95,82,34,68,53,60,42,36,36,33,22,21,28,30,17,35,20,27,47,45,54,30,32,21,68,30,47,58,50,58,77,95,41,57,32,31,56,40,45,60,75,41,39,69,58,20,57,37,58,88,64,41,42,68,61,87,22,26,64,53,53,48,50,50,25,46,51,43,35,23,53,75,71,69,45,87,128

Nearest PDB structures (foldseek):
  1zbq-assembly3_F  TM=8.946E-01  e=3.752E-38  Homo sapiens
  4jro-assembly1_B  TM=8.992E-01  e=2.358E-23  Listeria monocytogenes EGD-e
  4jro-assembly1_D  TM=8.787E-01  e=1.961E-23  Listeria monocytogenes EGD-e
  4jro-assembly1_C  TM=8.709E-01  e=1.909E-22  Listeria monocytogenes EGD-e
  4ijk-assembly1_C  TM=9.225E-01  e=3.559E-20  Helicobacter pylori 26695